Protein AF-0000000084469683 (afdb_homodimer)

Solvent-accessible surface area (backbone atoms only — not comparable to full-atom values): 26919 Å² total; per-residue (Å²): 132,76,75,64,64,65,68,61,67,76,54,64,58,38,71,37,66,29,33,96,63,39,70,33,63,70,73,67,71,54,78,82,43,50,49,60,19,39,48,52,44,57,55,42,56,49,35,24,52,68,37,48,42,44,66,43,51,74,72,63,48,78,85,52,58,20,46,25,31,53,28,31,52,38,21,56,53,37,57,44,57,68,60,41,92,94,52,72,54,62,46,59,58,29,23,54,30,32,63,37,67,63,51,34,34,39,69,41,39,58,70,52,82,85,70,69,67,56,68,69,58,53,51,50,55,36,49,52,40,46,45,32,48,36,63,21,22,33,52,37,77,77,23,47,65,23,35,53,51,53,49,51,38,39,52,42,44,74,64,48,74,47,73,44,31,44,47,41,52,34,39,53,31,50,50,52,38,52,53,47,50,49,41,31,68,76,68,62,54,82,78,61,48,64,56,41,54,74,19,43,16,60,29,68,53,67,71,58,35,47,46,44,49,44,49,52,52,50,47,48,51,54,32,41,75,68,74,39,36,69,58,56,54,59,61,35,69,79,58,38,70,21,46,55,43,51,51,52,32,56,72,70,72,93,132,78,76,66,63,64,68,65,66,75,54,65,59,37,70,36,65,28,34,96,63,39,69,32,65,71,72,68,72,56,80,82,45,48,48,60,18,40,48,51,43,57,55,42,55,49,36,24,52,67,39,50,42,45,67,43,51,73,72,63,47,77,85,52,57,20,47,25,32,53,28,34,51,36,22,56,54,36,55,44,56,69,61,40,92,93,52,72,54,62,47,60,58,29,24,55,30,31,63,38,68,63,52,33,33,39,70,42,38,58,69,51,82,85,70,68,67,57,66,69,60,52,50,51,55,35,50,51,41,46,46,30,48,37,64,21,21,34,53,36,76,79,24,47,64,24,36,52,50,53,49,52,38,39,52,44,46,74,63,48,75,46,73,43,29,46,46,42,52,35,41,54,31,48,50,52,37,54,52,47,50,50,42,32,70,76,69,63,54,82,80,62,48,65,58,40,52,75,19,42,16,58,30,70,53,67,71,59,36,46,46,46,50,42,49,52,51,50,44,48,50,55,31,40,74,70,74,39,36,68,58,55,54,58,61,35,69,77,58,36,71,21,48,56,43,52,51,53,32,57,73,71,72,94

Structure (mmCIF, N/CA/C/O backbone):
data_AF-0000000084469683-model_v1
#
loop_
_entity.id
_entity.type
_entity.pdbx_description
1 polymer "5'-deoxynucleotidase"
#
loop_
_atom_site.group_PDB
_atom_site.id
_atom_site.type_symbol
_atom_site.label_atom_id
_atom_site.label_alt_id
_atom_site.label_comp_id
_atom_site.label_asym_id
_atom_site.label_entity_id
_atom_site.label_seq_id
_atom_site.pdbx_PDB_ins_code
_atom_site.Cartn_x
_atom_site.Cartn_y
_atom_site.Cartn_z
_atom_site.occupancy
_atom_site.B_iso_or_equiv
_atom_site.auth_seq_id
_atom_site.auth_comp_id
_atom_site.auth_asym_id
_atom_site.auth_atom_id
_atom_site.pdbx_PDB_model_num
ATOM 1 N N . MET A 1 1 ? 41.344 3.549 -27.297 1 25.27 1 MET A N 1
ATOM 2 C CA . MET A 1 1 ? 41.5 2.885 -26 1 25.27 1 MET A CA 1
ATOM 3 C C . MET A 1 1 ? 40.375 3.289 -25.047 1 25.27 1 MET A C 1
ATOM 5 O O . MET A 1 1 ? 40.406 2.943 -23.875 1 25.27 1 MET A O 1
ATOM 9 N N . PRO A 1 2 ? 39.625 4.379 -25.172 1 25.92 2 PRO A N 1
ATOM 10 C CA . PRO A 1 2 ? 38.656 4.965 -24.219 1 25.92 2 PRO A CA 1
ATOM 11 C C . PRO A 1 2 ? 37.375 4.141 -24.078 1 25.92 2 PRO A C 1
ATOM 13 O O . PRO A 1 2 ? 36.469 4.516 -23.328 1 25.92 2 PRO A O 1
ATOM 16 N N . ALA A 1 3 ? 37.125 3.279 -25 1 32.94 3 ALA A N 1
ATOM 17 C CA . ALA A 1 3 ? 35.844 2.539 -25 1 32.94 3 ALA A CA 1
ATOM 18 C C . ALA A 1 3 ? 35.75 1.658 -23.75 1 32.94 3 ALA A C 1
ATOM 20 O O . ALA A 1 3 ? 34.656 1.226 -23.391 1 32.94 3 ALA A O 1
ATOM 21 N N . ASP A 1 4 ? 36.812 1.146 -23.172 1 28.97 4 ASP A N 1
ATOM 22 C CA . ASP A 1 4 ? 36.812 0.052 -22.203 1 28.97 4 ASP A CA 1
ATOM 23 C C . ASP A 1 4 ? 36.375 0.531 -20.812 1 28.97 4 ASP A C 1
ATOM 25 O O . ASP A 1 4 ? 36.219 -0.276 -19.906 1 28.97 4 ASP A O 1
ATOM 29 N N . VAL A 1 5 ? 36.5 1.896 -20.562 1 27.52 5 VAL A N 1
ATOM 30 C CA . VAL A 1 5 ? 36.219 2.281 -19.188 1 27.52 5 VAL A CA 1
ATOM 31 C C . VAL A 1 5 ? 34.719 2.133 -18.906 1 27.52 5 VAL A C 1
ATOM 33 O O . VAL A 1 5 ? 34.281 2.336 -17.781 1 27.52 5 VAL A O 1
ATOM 36 N N . ALA A 1 6 ? 33.969 2.295 -19.938 1 30.28 6 ALA A N 1
ATOM 37 C CA . ALA A 1 6 ? 32.531 2.346 -19.672 1 30.28 6 ALA A CA 1
ATOM 38 C C . ALA A 1 6 ? 32.031 0.999 -19.156 1 30.28 6 ALA A C 1
ATOM 40 O O . ALA A 1 6 ? 31 0.933 -18.469 1 30.28 6 ALA A O 1
ATOM 41 N N . GLN A 1 7 ? 32.531 -0.064 -19.688 1 30.28 7 GLN A N 1
ATOM 42 C CA . GLN A 1 7 ? 31.984 -1.376 -19.328 1 30.28 7 GLN A CA 1
ATOM 43 C C . GLN A 1 7 ? 32.219 -1.693 -17.859 1 30.28 7 GLN A C 1
ATOM 45 O O . GLN A 1 7 ? 31.469 -2.443 -17.25 1 30.28 7 GLN A O 1
ATOM 50 N N . ASP A 1 8 ? 33.375 -1.295 -17.312 1 29.34 8 ASP A N 1
ATOM 51 C CA . ASP A 1 8 ? 33.781 -1.781 -16 1 29.34 8 ASP A CA 1
ATOM 52 C C . ASP A 1 8 ? 32.969 -1.146 -14.883 1 29.34 8 ASP A C 1
ATOM 54 O O . ASP A 1 8 ? 33 -1.614 -13.742 1 29.34 8 ASP A O 1
ATOM 58 N N . ALA A 1 9 ? 32.562 0.091 -15.078 1 30.61 9 ALA A N 1
ATOM 59 C CA . ALA A 1 9 ? 31.859 0.81 -14.008 1 30.61 9 ALA A CA 1
ATOM 60 C C . ALA A 1 9 ? 30.484 0.222 -13.75 1 30.61 9 ALA A C 1
ATOM 62 O O . ALA A 1 9 ? 29.688 0.79 -13 1 30.61 9 ALA A O 1
ATOM 63 N N . LEU A 1 10 ? 29.844 -0.381 -14.633 1 36.59 10 LEU A N 1
ATOM 64 C CA . LEU A 1 10 ? 28.641 -1.096 -14.234 1 36.59 10 LEU A CA 1
ATOM 65 C C . LEU A 1 10 ? 28.906 -1.969 -13.008 1 36.59 10 LEU A C 1
ATOM 67 O O . LEU A 1 10 ? 29.094 -3.182 -13.141 1 36.59 10 LEU A O 1
ATOM 71 N N . THR A 1 11 ? 29.922 -1.766 -12.219 1 43.31 11 THR A N 1
ATOM 72 C CA . THR A 1 11 ? 30.453 -2.42 -11.023 1 43.31 11 THR A CA 1
ATOM 73 C C . THR A 1 11 ? 29.328 -2.74 -10.039 1 43.31 11 THR A C 1
ATOM 75 O O . THR A 1 11 ? 28.344 -2.014 -9.969 1 43.31 11 THR A O 1
ATOM 78 N N . SER A 1 12 ? 29.375 -3.93 -9.414 1 55.34 12 SER A N 1
ATOM 79 C CA . SER A 1 12 ? 28.516 -4.727 -8.531 1 55.34 12 SER A CA 1
ATOM 80 C C . SER A 1 12 ? 28.047 -3.916 -7.328 1 55.34 12 SER A C 1
ATOM 82 O O . SER A 1 12 ? 28.859 -3.283 -6.648 1 55.34 12 SER A O 1
ATOM 84 N N . ALA A 1 13 ? 26.984 -3.094 -7.551 1 60.31 13 ALA A N 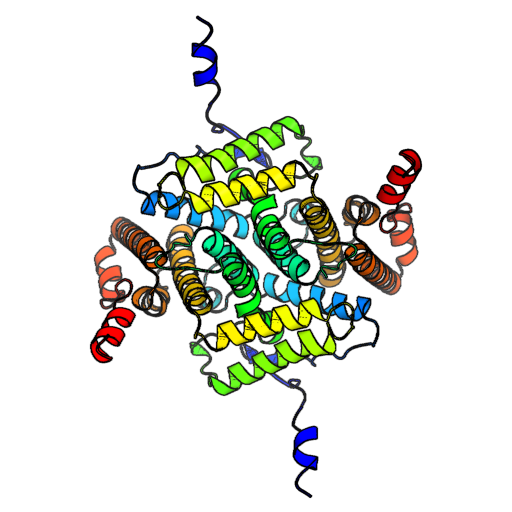1
ATOM 85 C CA . ALA A 1 13 ? 26.391 -2.623 -6.301 1 60.31 13 ALA A CA 1
ATOM 86 C C . ALA A 1 13 ? 26.641 -3.615 -5.168 1 60.31 13 ALA A C 1
ATOM 88 O O . ALA A 1 13 ? 26.484 -3.277 -3.992 1 60.31 13 ALA A O 1
ATOM 89 N N . ALA A 1 14 ? 27.203 -4.668 -5.637 1 68.69 14 ALA A N 1
ATOM 90 C CA . ALA A 1 14 ? 27.531 -5.641 -4.598 1 68.69 14 ALA A CA 1
ATOM 91 C C . ALA A 1 14 ? 28.656 -5.129 -3.709 1 68.69 14 ALA A C 1
ATOM 93 O O . ALA A 1 14 ? 29.656 -4.582 -4.203 1 68.69 14 ALA A O 1
ATOM 94 N N . GLY A 1 15 ? 28.359 -5.098 -2.533 1 74.88 15 GLY A N 1
ATOM 95 C CA . GLY A 1 15 ? 29.375 -4.641 -1.592 1 74.88 15 GLY A CA 1
ATOM 96 C C . GLY A 1 15 ? 29.172 -3.207 -1.145 1 74.88 15 GLY A C 1
ATOM 97 O O . GLY A 1 15 ? 29.703 -2.789 -0.114 1 74.88 15 GLY A O 1
ATOM 98 N N . ALA A 1 16 ? 28.281 -2.58 -1.944 1 84.12 16 ALA A N 1
ATOM 99 C CA . ALA A 1 16 ? 27.938 -1.234 -1.486 1 84.12 16 ALA A CA 1
ATOM 100 C C . ALA A 1 16 ? 27.094 -1.279 -0.219 1 84.12 16 ALA A C 1
ATOM 102 O O . ALA A 1 16 ? 26.594 -2.338 0.159 1 84.12 16 ALA A O 1
ATOM 103 N N . ARG A 1 17 ? 27.062 -0.144 0.461 1 88.81 17 ARG A N 1
ATOM 104 C CA . ARG A 1 17 ? 26.281 -0.098 1.692 1 88.81 17 ARG A CA 1
ATOM 105 C C . ARG A 1 17 ? 24.953 0.6 1.466 1 88.81 17 ARG A C 1
ATOM 107 O O . ARG A 1 17 ? 24.906 1.699 0.91 1 88.81 17 ARG A O 1
ATOM 114 N N . GLY A 1 18 ? 23.938 -0.115 1.838 1 92.69 18 GLY A N 1
ATOM 115 C CA . GLY A 1 18 ? 22.609 0.474 1.822 1 92.69 18 GLY A CA 1
ATOM 116 C C . GLY A 1 18 ? 22.266 1.192 3.111 1 92.69 18 GLY A C 1
ATOM 117 O O . GLY A 1 18 ? 23.141 1.56 3.885 1 92.69 18 GLY A O 1
ATOM 118 N N . ALA A 1 19 ? 20.984 1.464 3.232 1 92.06 19 ALA A N 1
ATOM 119 C CA . ALA A 1 19 ? 20.5 2.117 4.449 1 92.06 19 ALA A CA 1
ATOM 120 C C . ALA A 1 19 ? 20.891 1.317 5.688 1 92.06 19 ALA A C 1
ATOM 122 O O . ALA A 1 19 ? 20.906 0.084 5.664 1 92.06 19 ALA A O 1
ATOM 123 N N . GLY A 1 20 ? 21.219 2.064 6.742 1 91.62 20 GLY A N 1
ATOM 124 C CA . GLY A 1 20 ? 21.641 1.425 7.977 1 91.62 20 GLY A CA 1
ATOM 125 C C . GLY A 1 20 ? 23.016 0.794 7.891 1 91.62 20 GLY A C 1
ATOM 126 O O . GLY A 1 20 ? 23.453 0.114 8.82 1 91.62 20 GLY A O 1
ATOM 127 N N . GLY A 1 21 ? 23.672 0.904 6.781 1 89.56 21 GLY A N 1
ATOM 128 C CA . GLY A 1 21 ? 25.016 0.366 6.59 1 89.56 21 GLY A CA 1
ATOM 129 C C . GLY A 1 21 ? 25.016 -1.088 6.156 1 89.56 21 GLY A C 1
ATOM 130 O O . GLY A 1 21 ? 26.062 -1.729 6.121 1 89.56 21 GLY A O 1
ATOM 131 N N . LYS A 1 22 ? 23.891 -1.544 5.805 1 90 22 LYS A N 1
ATOM 132 C CA . LYS A 1 22 ? 23.797 -2.943 5.398 1 90 22 LYS A CA 1
ATOM 133 C C . LYS A 1 22 ? 24.484 -3.178 4.059 1 90 22 LYS A C 1
ATOM 135 O O . LYS A 1 22 ? 24.328 -2.385 3.125 1 90 22 LYS A O 1
ATOM 140 N N . VAL A 1 23 ? 25.203 -4.254 4.012 1 93 23 VAL A N 1
ATOM 141 C CA . VAL A 1 23 ? 25.859 -4.609 2.758 1 93 23 VAL A CA 1
ATOM 142 C C . VAL A 1 23 ? 24.828 -5.125 1.764 1 93 23 VAL A C 1
ATOM 144 O O . VAL A 1 23 ? 24.062 -6.047 2.074 1 93 23 VAL A O 1
ATOM 147 N N . LEU A 1 24 ? 24.797 -4.531 0.617 1 94.56 24 LEU A N 1
ATOM 148 C CA . LEU A 1 24 ? 23.828 -4.891 -0.402 1 94.56 24 LEU A CA 1
ATOM 149 C C . LEU A 1 24 ? 24.25 -6.152 -1.147 1 94.56 24 LEU A C 1
ATOM 151 O O . LEU A 1 24 ? 25.438 -6.34 -1.429 1 94.56 24 LEU A O 1
ATOM 155 N N . GLY A 1 25 ? 23.359 -7.035 -1.393 1 92 25 GLY A N 1
ATOM 156 C CA . GLY A 1 25 ? 23.625 -8.203 -2.217 1 92 25 GLY A CA 1
ATOM 157 C C . GLY A 1 25 ? 23.812 -7.867 -3.684 1 92 25 GLY A C 1
ATOM 158 O O . GLY A 1 25 ? 23.688 -6.707 -4.082 1 92 25 GLY A O 1
ATOM 159 N N . ASP A 1 26 ? 24.094 -8.93 -4.41 1 93.44 26 ASP A N 1
ATOM 160 C CA . ASP A 1 26 ? 24.25 -8.75 -5.852 1 93.44 26 ASP A CA 1
ATOM 161 C C . ASP A 1 26 ? 22.938 -8.32 -6.504 1 93.44 26 ASP A C 1
ATOM 163 O O . ASP A 1 26 ? 21.859 -8.742 -6.082 1 93.44 26 ASP A O 1
ATOM 167 N N . LEU A 1 27 ? 23.125 -7.512 -7.469 1 95.06 27 LEU A N 1
ATOM 168 C CA . LEU A 1 27 ? 21.953 -7.176 -8.281 1 95.06 27 LEU A CA 1
ATOM 169 C C . LEU A 1 27 ? 21.484 -8.383 -9.078 1 95.06 27 LEU A C 1
ATOM 171 O O . LEU A 1 27 ? 22.297 -9.227 -9.484 1 95.06 27 LEU A O 1
ATOM 175 N N . TYR A 1 28 ? 20.219 -8.414 -9.297 1 96.44 28 TYR A N 1
ATOM 176 C CA . TYR A 1 28 ? 19.609 -9.523 -10.023 1 96.44 28 TYR A CA 1
ATOM 177 C C . TYR A 1 28 ? 20.062 -9.539 -11.477 1 96.44 28 TYR A C 1
ATOM 179 O O . TYR A 1 28 ? 20.188 -8.484 -12.109 1 96.44 28 TYR A O 1
ATOM 187 N N . LYS A 1 29 ? 20.344 -10.688 -11.969 1 96.38 29 LYS A N 1
ATOM 188 C CA . LYS A 1 29 ? 20.641 -10.906 -13.383 1 96.38 29 LYS A CA 1
ATOM 189 C C . LYS A 1 29 ? 19.562 -11.781 -14.023 1 96.38 29 LYS A C 1
ATOM 191 O O . LYS A 1 29 ? 19.219 -12.836 -13.5 1 96.38 29 LYS A O 1
ATOM 196 N N . SER A 1 30 ? 19.141 -11.336 -15.125 1 97.75 30 SER A N 1
ATOM 197 C CA . SER A 1 30 ? 18.062 -12.039 -15.828 1 97.75 30 SER A CA 1
ATOM 198 C C . SER A 1 30 ? 18.453 -13.477 -16.125 1 97.75 30 SER A C 1
ATOM 200 O O . SER A 1 30 ? 19.594 -13.75 -16.516 1 97.75 30 SER A O 1
ATOM 202 N N . THR A 1 31 ? 17.5 -14.391 -16.047 1 96.75 31 THR A N 1
ATOM 203 C CA . THR A 1 31 ? 17.719 -15.797 -16.375 1 96.75 31 THR A CA 1
ATOM 204 C C . THR A 1 31 ? 17.422 -16.047 -17.859 1 96.75 31 THR A C 1
ATOM 206 O O . THR A 1 31 ? 17.781 -17.094 -18.391 1 96.75 31 THR A O 1
ATOM 209 N N . GLY A 1 32 ? 16.75 -15.156 -18.453 1 95.81 32 GLY A N 1
ATOM 210 C CA . GLY A 1 32 ? 16.281 -15.336 -19.812 1 95.81 32 GLY A CA 1
ATOM 211 C C . GLY A 1 32 ? 14.859 -15.852 -19.891 1 95.81 32 GLY A C 1
ATOM 212 O O . GLY A 1 32 ? 14.258 -15.867 -20.969 1 95.81 32 GLY A O 1
ATOM 213 N N . ASN A 1 33 ? 14.359 -16.297 -18.812 1 96.31 33 ASN A N 1
ATOM 214 C CA . ASN A 1 33 ? 12.961 -16.703 -18.719 1 96.31 33 ASN A CA 1
ATOM 215 C C . ASN A 1 33 ? 12.094 -15.586 -18.141 1 96.31 33 ASN A C 1
ATOM 217 O O . ASN A 1 33 ? 12.203 -15.258 -16.953 1 96.31 33 ASN A O 1
ATOM 221 N N . GLU A 1 34 ? 11.203 -15.117 -18.891 1 96.56 34 GLU A N 1
ATOM 222 C CA . GLU A 1 34 ? 10.438 -13.922 -18.562 1 96.56 34 GLU A CA 1
ATOM 223 C C . GLU A 1 34 ? 9.617 -14.133 -17.297 1 96.56 34 GLU A C 1
ATOM 225 O O . GLU A 1 34 ? 9.562 -13.25 -16.422 1 96.56 34 GLU A O 1
ATOM 230 N N . ALA A 1 35 ? 8.992 -15.25 -17.203 1 95.31 35 ALA A N 1
ATOM 231 C CA . ALA A 1 35 ? 8.133 -15.516 -16.062 1 95.31 35 ALA A CA 1
ATOM 232 C C . ALA A 1 35 ? 8.945 -15.633 -14.773 1 95.31 35 ALA A C 1
ATOM 234 O O . ALA A 1 35 ? 8.547 -15.109 -13.727 1 95.31 35 ALA A O 1
ATOM 235 N N . VAL A 1 36 ? 10.086 -16.266 -14.844 1 96.62 36 VAL A N 1
ATOM 236 C CA . VAL A 1 36 ? 10.961 -16.438 -13.688 1 96.62 36 VAL A CA 1
ATOM 237 C C . VAL A 1 36 ? 11.539 -15.086 -13.273 1 96.62 36 VAL A C 1
ATOM 239 O O . VAL A 1 36 ? 11.594 -14.773 -12.078 1 96.62 36 VAL A O 1
ATOM 242 N N . ASP A 1 37 ? 11.914 -14.32 -14.242 1 97.94 37 ASP A N 1
ATOM 243 C CA . ASP A 1 37 ? 12.461 -13 -13.961 1 97.94 37 ASP A CA 1
ATOM 244 C C . ASP A 1 37 ? 11.398 -12.078 -13.352 1 97.94 37 ASP A C 1
ATOM 246 O O . ASP A 1 37 ? 11.672 -11.336 -12.414 1 97.94 37 ASP A O 1
ATOM 250 N N . ALA A 1 38 ? 10.172 -12.164 -13.883 1 98 38 ALA A N 1
ATOM 251 C CA . ALA A 1 38 ? 9.078 -11.367 -13.328 1 98 38 ALA A CA 1
ATOM 252 C C . ALA A 1 38 ? 8.773 -11.781 -11.891 1 98 38 ALA A C 1
ATOM 254 O O . ALA A 1 38 ? 8.438 -10.938 -11.055 1 98 38 ALA A O 1
ATOM 255 N N . LEU A 1 39 ? 8.875 -13.047 -11.656 1 97.94 39 LEU A N 1
ATOM 256 C CA . LEU A 1 39 ? 8.656 -13.539 -10.297 1 97.94 39 LEU A CA 1
ATOM 257 C C . LEU A 1 39 ? 9.695 -12.953 -9.336 1 97.94 39 LEU A C 1
ATOM 259 O O . LEU A 1 39 ? 9.383 -12.672 -8.18 1 97.94 39 LEU A O 1
ATOM 263 N N . ALA A 1 40 ? 10.906 -12.781 -9.812 1 98.25 40 ALA A N 1
ATOM 264 C CA . ALA A 1 40 ? 11.938 -12.148 -9 1 98.25 40 ALA A CA 1
ATOM 265 C C . ALA A 1 40 ? 11.539 -10.727 -8.617 1 98.25 40 ALA A C 1
ATOM 267 O O . ALA A 1 40 ? 11.789 -10.289 -7.488 1 98.25 40 ALA A O 1
ATOM 268 N N . PHE A 1 41 ? 10.93 -10.016 -9.555 1 98.75 41 PHE A N 1
ATOM 269 C CA . PHE A 1 41 ? 10.438 -8.672 -9.273 1 98.75 41 PHE A CA 1
ATOM 270 C C . PHE A 1 41 ? 9.328 -8.711 -8.227 1 98.75 41 PHE A C 1
ATOM 272 O O . PHE A 1 41 ? 9.312 -7.902 -7.297 1 98.75 41 PHE A O 1
ATOM 279 N N . LEU A 1 42 ? 8.445 -9.641 -8.375 1 98.75 42 LEU A N 1
ATOM 280 C CA . LEU A 1 42 ? 7.352 -9.781 -7.418 1 98.75 42 LEU A CA 1
ATOM 281 C C . LEU A 1 42 ? 7.891 -10.062 -6.02 1 98.75 42 LEU A C 1
ATOM 283 O O . LEU A 1 42 ? 7.387 -9.523 -5.035 1 98.75 42 LEU A O 1
ATOM 287 N N . HIS A 1 43 ? 8.938 -10.883 -5.918 1 98.62 43 HIS A N 1
ATOM 288 C CA . HIS A 1 43 ? 9.562 -11.156 -4.629 1 98.62 43 HIS A CA 1
ATOM 289 C C . HIS A 1 43 ? 10.266 -9.914 -4.086 1 98.62 43 HIS A C 1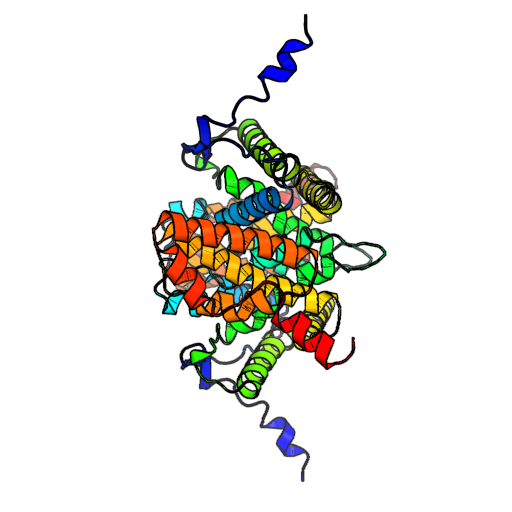
ATOM 291 O O . HIS A 1 43 ? 10.289 -9.695 -2.871 1 98.62 43 HIS A O 1
ATOM 297 N N . MET A 1 44 ? 10.859 -9.172 -4.973 1 98.31 44 MET A N 1
ATOM 298 C CA . MET A 1 44 ? 11.508 -7.934 -4.559 1 98.31 44 MET A CA 1
ATOM 299 C C . MET A 1 44 ? 10.508 -6.988 -3.9 1 98.31 44 MET A C 1
ATOM 301 O O . MET A 1 44 ? 10.828 -6.309 -2.926 1 98.31 44 MET A O 1
ATOM 305 N N . LEU A 1 45 ? 9.281 -6.973 -4.395 1 98.69 45 LEU A N 1
ATOM 306 C CA . LEU A 1 45 ? 8.242 -6.105 -3.846 1 98.69 45 LEU A CA 1
ATOM 307 C C . LEU A 1 45 ? 7.938 -6.473 -2.396 1 98.69 45 LEU A C 1
ATOM 309 O O . LEU A 1 45 ? 7.516 -5.621 -1.612 1 98.69 45 LEU A O 1
ATOM 313 N N . GLU A 1 46 ? 8.133 -7.711 -2.025 1 98.62 46 GLU A N 1
ATOM 314 C CA . GLU A 1 46 ? 7.91 -8.117 -0.643 1 98.62 46 GLU A CA 1
ATOM 315 C C . GLU A 1 46 ? 8.805 -7.34 0.315 1 98.62 46 GLU A C 1
ATOM 317 O O . GLU A 1 46 ? 8.406 -7.047 1.445 1 98.62 46 GLU A O 1
ATOM 322 N N . ARG A 1 47 ? 9.977 -6.992 -0.167 1 98.25 47 ARG A N 1
ATOM 323 C CA . ARG A 1 47 ? 10.938 -6.289 0.675 1 98.25 47 ARG A CA 1
ATOM 324 C C . ARG A 1 47 ? 10.383 -4.941 1.13 1 98.25 47 ARG A C 1
ATOM 326 O O . ARG A 1 47 ? 10.727 -4.457 2.211 1 98.25 47 ARG A O 1
ATOM 333 N N . LEU A 1 48 ? 9.453 -4.383 0.358 1 98.75 48 LEU A N 1
ATOM 334 C CA . LEU A 1 48 ? 8.828 -3.127 0.757 1 98.75 48 LEU A CA 1
ATOM 335 C C . LEU A 1 48 ? 7.898 -3.338 1.947 1 98.75 48 LEU A C 1
ATOM 337 O O . LEU A 1 48 ? 7.715 -2.432 2.764 1 98.75 48 LEU A O 1
ATOM 341 N N . LYS A 1 49 ? 7.309 -4.543 2.043 1 98.62 49 LYS A N 1
ATOM 342 C CA . LYS A 1 49 ? 6.465 -4.887 3.182 1 98.62 49 LYS A CA 1
ATOM 343 C C . LYS A 1 49 ? 7.297 -5.086 4.445 1 98.62 49 LYS A C 1
ATOM 345 O O . LYS A 1 49 ? 6.824 -4.82 5.555 1 98.62 49 LYS A O 1
ATOM 350 N N . LEU A 1 50 ? 8.484 -5.547 4.23 1 98.12 50 LEU A N 1
ATOM 351 C CA . LEU A 1 50 ? 9.344 -5.934 5.344 1 98.12 50 LEU A CA 1
ATOM 352 C C . LEU A 1 50 ? 10.164 -4.746 5.84 1 98.12 50 LEU A C 1
ATOM 354 O O . LEU A 1 50 ? 10.523 -4.684 7.016 1 98.12 50 LEU A O 1
ATOM 358 N N . GLU A 1 51 ? 10.477 -3.832 4.934 1 97.88 51 GLU A N 1
ATOM 359 C CA . GLU A 1 51 ? 11.289 -2.67 5.273 1 97.88 51 GLU A CA 1
ATOM 360 C C . GLU A 1 51 ? 10.492 -1.651 6.082 1 97.88 51 GLU A C 1
ATOM 362 O O . GLU A 1 51 ? 9.609 -0.982 5.543 1 97.88 51 GLU A O 1
ATOM 367 N N . LYS A 1 52 ? 10.852 -1.579 7.391 1 98.25 52 LYS A N 1
ATOM 368 C CA . LYS A 1 52 ? 10.188 -0.605 8.25 1 98.25 52 LYS A CA 1
ATOM 369 C C . LYS A 1 52 ? 10.789 0.786 8.078 1 98.25 52 LYS A C 1
ATOM 371 O O . LYS A 1 52 ? 11.992 0.923 7.832 1 98.25 52 LYS A O 1
ATOM 376 N N . ARG A 1 53 ? 9.992 1.806 8.148 1 98.31 53 ARG A N 1
ATOM 377 C CA . ARG A 1 53 ? 10.461 3.18 7.996 1 98.31 53 ARG A CA 1
ATOM 378 C C . ARG A 1 53 ? 11.516 3.518 9.047 1 98.31 53 ARG A C 1
ATOM 380 O O . ARG A 1 53 ? 11.219 3.564 10.242 1 98.31 53 ARG A O 1
ATOM 387 N N . ALA A 1 54 ? 12.711 3.801 8.664 1 97.31 54 ALA A N 1
ATOM 388 C CA . ALA A 1 54 ? 13.898 3.891 9.508 1 97.31 54 ALA A CA 1
ATOM 389 C C . ALA A 1 54 ? 13.781 5.055 10.484 1 97.31 54 ALA A C 1
ATOM 391 O O . ALA A 1 54 ? 14.258 4.973 11.625 1 97.31 54 ALA A O 1
ATOM 392 N N . GLY A 1 55 ? 13.148 6.109 10.031 1 96.69 55 GLY A N 1
ATOM 393 C CA . GLY A 1 55 ? 12.961 7.238 10.93 1 96.69 55 GLY A CA 1
ATOM 394 C C . GLY A 1 55 ? 12.156 6.887 12.172 1 96.69 55 GLY A C 1
ATOM 395 O O . GLY A 1 55 ? 12.516 7.293 13.281 1 96.69 55 GLY A O 1
ATOM 396 N N . TRP A 1 56 ? 11.086 6.156 12 1 98.19 56 TRP A N 1
ATOM 397 C CA . TRP A 1 56 ? 10.242 5.746 13.117 1 98.19 56 TRP A CA 1
ATOM 398 C C . TRP A 1 56 ? 10.984 4.77 14.023 1 98.19 56 TRP A C 1
ATOM 400 O O . TRP A 1 56 ? 10.875 4.852 15.25 1 98.19 56 TRP A O 1
ATOM 410 N N . VAL A 1 57 ? 11.68 3.846 13.367 1 97.56 57 VAL A N 1
ATOM 411 C CA . VAL A 1 57 ? 12.453 2.883 14.141 1 97.56 57 VAL A CA 1
ATOM 412 C C . VAL A 1 57 ? 13.43 3.621 15.055 1 97.56 57 VAL A C 1
ATOM 414 O O . VAL A 1 57 ? 13.531 3.311 16.25 1 97.56 57 VAL A O 1
ATOM 417 N N . ARG A 1 58 ? 14.062 4.559 14.594 1 96 58 ARG A N 1
ATOM 418 C CA . ARG A 1 58 ? 15.062 5.32 15.336 1 96 58 ARG A CA 1
ATOM 419 C C . ARG A 1 58 ? 14.43 6.047 16.516 1 96 58 ARG A C 1
ATOM 421 O O . ARG A 1 58 ? 15.039 6.168 17.578 1 96 58 ARG A O 1
ATOM 428 N N . GLU A 1 59 ? 13.219 6.469 16.344 1 97.12 59 GLU A N 1
ATOM 429 C CA . GLU A 1 59 ? 12.539 7.242 17.375 1 97.12 59 GLU A CA 1
ATOM 430 C C . GLU A 1 59 ? 11.883 6.328 18.406 1 97.12 59 GLU A C 1
ATOM 432 O O . GLU A 1 59 ? 11.18 6.801 19.312 1 97.12 59 GLU A O 1
ATOM 437 N N . GLY A 1 60 ? 12.023 5.043 18.203 1 97.56 60 GLY A N 1
ATOM 438 C CA . GLY A 1 60 ? 11.562 4.094 19.203 1 97.56 60 GLY A CA 1
ATOM 439 C C . GLY A 1 60 ? 10.109 3.691 19.016 1 97.56 60 GLY A C 1
ATOM 440 O O . GLY A 1 60 ? 9.492 3.16 19.938 1 97.56 60 GLY A O 1
ATOM 441 N N . VAL A 1 61 ? 9.555 3.965 17.891 1 98.12 61 VAL A N 1
ATOM 442 C CA . VAL A 1 61 ? 8.188 3.551 17.609 1 98.12 61 VAL A CA 1
ATOM 443 C C . VAL A 1 61 ? 8.094 2.025 17.625 1 98.12 61 VAL A C 1
ATOM 445 O O . VAL A 1 61 ? 8.922 1.347 17 1 98.12 61 VAL A O 1
ATOM 448 N N . LYS A 1 62 ? 7.109 1.538 18.312 1 97.5 62 LYS A N 1
ATOM 449 C CA . LYS A 1 62 ? 6.852 0.102 18.312 1 97.5 62 LYS A CA 1
ATOM 450 C C . LYS A 1 62 ? 6.012 -0.302 17.109 1 97.5 62 LYS A C 1
ATOM 452 O O . LYS A 1 62 ? 5.016 0.348 16.797 1 97.5 62 LYS A O 1
ATOM 457 N N . LYS A 1 63 ? 6.445 -1.352 16.406 1 96.88 63 LYS A N 1
ATOM 458 C CA . LYS A 1 63 ? 5.758 -1.872 15.234 1 96.88 63 LYS A CA 1
ATOM 459 C C . LYS A 1 63 ? 5.504 -0.767 14.211 1 96.88 63 LYS A C 1
ATOM 461 O O . LYS A 1 63 ? 4.367 -0.567 13.781 1 96.88 63 LYS A O 1
ATOM 466 N N . PRO A 1 64 ? 6.57 -0.135 13.812 1 98.38 64 PRO A N 1
ATOM 467 C CA . PRO A 1 64 ? 6.402 0.969 12.859 1 98.38 64 PRO A CA 1
ATOM 468 C C . PRO A 1 64 ? 5.891 0.505 11.5 1 98.38 64 PRO A C 1
ATOM 470 O O . PRO A 1 64 ? 6.023 -0.672 11.156 1 98.38 64 PRO A O 1
ATOM 473 N N . GLU A 1 65 ? 5.305 1.417 10.781 1 98.69 65 GLU A N 1
ATOM 474 C CA . GLU A 1 65 ? 4.816 1.122 9.438 1 98.69 65 GLU A CA 1
ATOM 475 C C . GLU A 1 65 ? 5.961 0.708 8.516 1 98.69 65 GLU A C 1
ATOM 477 O O . GLU A 1 65 ? 7.109 1.106 8.727 1 98.69 65 GLU A O 1
ATOM 482 N N . SER A 1 66 ? 5.605 -0.065 7.465 1 98.75 66 SER A N 1
ATOM 483 C CA . SER A 1 66 ? 6.547 -0.426 6.41 1 98.75 66 SER A CA 1
ATOM 484 C C . SER A 1 66 ? 6.578 0.631 5.312 1 98.75 66 SER A C 1
ATOM 486 O O . SER A 1 66 ? 5.727 1.521 5.277 1 98.75 66 SER A O 1
ATOM 488 N N . VAL A 1 67 ? 7.59 0.521 4.453 1 98.81 67 VAL A N 1
ATOM 489 C CA . VAL A 1 67 ? 7.641 1.362 3.262 1 98.81 67 VAL A CA 1
ATOM 490 C C . VAL A 1 67 ? 6.387 1.14 2.418 1 98.81 67 VAL A C 1
ATOM 492 O O . VAL A 1 67 ? 5.789 2.096 1.92 1 98.81 67 VAL A O 1
ATOM 495 N N . SER A 1 68 ? 5.957 -0.098 2.312 1 98.88 68 SER A N 1
ATOM 496 C CA . SER A 1 68 ? 4.746 -0.446 1.575 1 98.88 68 SER A CA 1
ATOM 497 C C . SER A 1 68 ? 3.52 0.225 2.18 1 98.88 68 SER A C 1
ATOM 499 O O . SER A 1 68 ? 2.68 0.766 1.456 1 98.88 68 SER A O 1
ATOM 501 N N . ASP A 1 69 ? 3.375 0.199 3.49 1 98.88 69 ASP A N 1
ATOM 502 C CA . ASP A 1 69 ? 2.281 0.87 4.184 1 98.88 69 ASP A CA 1
ATOM 503 C C . ASP A 1 69 ? 2.225 2.352 3.818 1 98.88 69 ASP A C 1
ATOM 505 O O . ASP A 1 69 ? 1.153 2.881 3.514 1 98.88 69 ASP A O 1
ATOM 509 N N . HIS A 1 70 ? 3.389 2.938 3.848 1 98.88 70 HIS A N 1
ATOM 510 C CA . HIS A 1 70 ? 3.527 4.359 3.543 1 98.88 70 HIS A CA 1
ATOM 511 C C . HIS A 1 70 ? 3.096 4.66 2.111 1 98.88 70 HIS A C 1
ATOM 513 O O . HIS A 1 70 ? 2.285 5.559 1.88 1 98.88 70 HIS A O 1
ATOM 519 N N . MET A 1 71 ? 3.576 3.891 1.17 1 98.94 71 MET A N 1
ATOM 520 C CA . MET A 1 71 ? 3.266 4.09 -0.243 1 98.94 71 MET A CA 1
ATOM 521 C C . MET A 1 71 ? 1.779 3.877 -0.509 1 98.94 71 MET A C 1
ATOM 523 O O . MET A 1 71 ? 1.174 4.613 -1.29 1 98.94 71 MET A O 1
ATOM 527 N N . CYS A 1 72 ? 1.22 2.902 0.163 1 98.94 72 CYS A N 1
ATOM 528 C CA . CYS A 1 72 ? -0.19 2.586 -0.041 1 98.94 72 CYS A CA 1
ATOM 529 C C . CYS A 1 72 ? -1.076 3.754 0.376 1 98.94 72 CYS A C 1
ATOM 531 O O . CYS A 1 72 ? -1.949 4.18 -0.383 1 98.94 72 CYS A O 1
ATOM 533 N N . ARG A 1 73 ? -0.848 4.242 1.543 1 98.94 73 ARG A N 1
ATOM 534 C CA . ARG A 1 73 ? -1.677 5.352 2.008 1 98.94 73 ARG A CA 1
ATOM 535 C C . ARG A 1 73 ? -1.497 6.578 1.122 1 98.94 73 ARG A C 1
ATOM 537 O O . ARG A 1 73 ? -2.467 7.27 0.807 1 98.94 73 ARG A O 1
ATOM 544 N N . MET A 1 74 ? -0.294 6.852 0.659 1 98.94 74 MET A N 1
ATOM 545 C CA . MET A 1 74 ? -0.051 7.957 -0.264 1 98.94 74 MET A CA 1
ATOM 546 C C . MET A 1 74 ? -0.892 7.805 -1.527 1 98.94 74 MET A C 1
ATOM 548 O O . MET A 1 74 ? -1.475 8.781 -2.01 1 98.94 74 MET A O 1
ATOM 552 N N . ALA A 1 75 ? -0.887 6.598 -1.995 1 98.94 75 ALA A N 1
ATOM 553 C CA . ALA A 1 75 ? -1.619 6.344 -3.232 1 98.94 75 ALA A CA 1
ATOM 554 C C . ALA A 1 75 ? -3.115 6.574 -3.043 1 98.94 75 ALA A C 1
ATOM 556 O O . ALA A 1 75 ? -3.768 7.188 -3.891 1 98.94 75 ALA A O 1
ATOM 557 N N . ILE A 1 76 ? -3.664 6.168 -1.923 1 98.94 76 ILE A N 1
ATOM 558 C CA . ILE A 1 76 ? -5.082 6.367 -1.652 1 98.94 76 ILE A CA 1
ATOM 559 C C . ILE A 1 76 ? -5.363 7.855 -1.447 1 98.94 76 ILE A C 1
ATOM 561 O O . ILE A 1 76 ? -6.371 8.375 -1.932 1 98.94 76 ILE A O 1
ATOM 565 N N . MET A 1 77 ? -4.492 8.562 -0.79 1 98.88 77 MET A N 1
ATOM 566 C CA . MET A 1 77 ? -4.637 10.008 -0.611 1 98.88 77 MET A CA 1
ATOM 567 C C . MET A 1 77 ? -4.676 10.719 -1.957 1 98.88 77 MET A C 1
ATOM 569 O O . MET A 1 77 ? -5.43 11.68 -2.135 1 98.88 77 MET A O 1
ATOM 573 N N . ALA A 1 78 ? -3.836 10.25 -2.881 1 98.94 78 ALA A N 1
ATOM 574 C CA . ALA A 1 78 ? -3.834 10.852 -4.211 1 98.94 78 ALA A CA 1
ATOM 575 C C . ALA A 1 78 ? -5.211 10.758 -4.859 1 98.94 78 ALA A C 1
ATOM 577 O O . ALA A 1 78 ? -5.648 11.68 -5.547 1 98.94 78 ALA A O 1
ATOM 578 N N . MET A 1 79 ? -5.918 9.734 -4.609 1 98.88 79 MET A N 1
ATOM 579 C CA . MET A 1 79 ? -7.234 9.5 -5.199 1 98.88 79 MET A CA 1
ATOM 580 C C . MET A 1 79 ? -8.258 10.484 -4.645 1 98.88 79 MET A C 1
ATOM 582 O O . MET A 1 79 ? -9.344 10.641 -5.203 1 98.88 79 MET A O 1
ATOM 586 N N . MET A 1 80 ? -7.965 11.148 -3.559 1 98.69 80 MET A N 1
ATOM 587 C CA . MET A 1 80 ? -8.891 12.07 -2.906 1 98.69 80 MET A CA 1
ATOM 588 C C . MET A 1 80 ? -8.766 13.469 -3.506 1 98.69 80 MET A C 1
ATOM 590 O O . MET A 1 80 ? -9.672 14.297 -3.348 1 98.69 80 MET A O 1
ATOM 594 N N . VAL A 1 81 ? -7.633 13.734 -4.121 1 98.5 81 VAL A N 1
ATOM 595 C CA . VAL A 1 81 ? -7.344 15.094 -4.57 1 98.5 81 VAL A CA 1
ATOM 596 C C . VAL A 1 81 ? -8.195 15.43 -5.793 1 98.5 81 VAL A C 1
ATOM 598 O O . VAL A 1 81 ? -8.25 14.656 -6.75 1 98.5 81 VAL A O 1
ATOM 601 N N . PRO A 1 82 ? -8.867 16.562 -5.742 1 97 82 PRO A N 1
ATOM 602 C CA . PRO A 1 82 ? -9.664 16.953 -6.91 1 97 82 PRO A CA 1
ATOM 603 C C . PRO A 1 82 ? -8.805 17.422 -8.078 1 97 82 PRO A C 1
ATOM 605 O O . PRO A 1 82 ? -7.75 18.031 -7.867 1 97 82 PRO A O 1
ATOM 608 N N . SER A 1 83 ? -9.195 17.094 -9.258 1 97.44 83 SER A N 1
ATOM 609 C CA . SER A 1 83 ? -8.695 17.688 -10.5 1 97.44 83 SER A CA 1
ATOM 610 C C . SER A 1 83 ? -9.695 18.672 -11.078 1 97.44 83 SER A C 1
ATOM 612 O O . SER A 1 83 ? -10.836 18.312 -11.375 1 97.44 83 SER A O 1
ATOM 614 N N . THR A 1 84 ? -9.273 19.922 -11.172 1 95.56 84 THR A N 1
ATOM 615 C CA . THR A 1 84 ? -10.164 20.984 -11.641 1 95.56 84 THR A CA 1
ATOM 616 C C . THR A 1 84 ? -9.625 21.609 -12.922 1 95.56 84 THR A C 1
ATOM 618 O O . THR A 1 84 ? -8.492 21.344 -13.32 1 95.56 84 THR A O 1
ATOM 621 N N . ALA A 1 85 ? -10.477 22.375 -13.516 1 95.44 85 ALA A N 1
ATOM 622 C CA . ALA A 1 85 ? -10.047 23.094 -14.719 1 95.44 85 ALA A CA 1
ATOM 623 C C . ALA A 1 85 ? -8.891 24.047 -14.406 1 95.44 85 ALA A C 1
ATOM 625 O O . ALA A 1 85 ? -8 24.234 -15.234 1 95.44 85 ALA A O 1
ATOM 626 N N . GLU A 1 86 ? -8.867 24.641 -13.242 1 94.56 86 GLU A N 1
ATOM 627 C CA . GLU A 1 86 ? -7.844 25.594 -12.82 1 94.56 86 GLU A CA 1
ATOM 628 C C . GLU A 1 86 ? -6.539 24.891 -12.469 1 94.56 86 GLU A C 1
ATOM 630 O O . GLU A 1 86 ? -5.461 25.469 -12.586 1 94.56 86 GLU A O 1
ATOM 635 N N . ARG A 1 87 ? -6.668 23.641 -12.047 1 95.75 87 ARG A N 1
ATOM 636 C CA . ARG A 1 87 ? -5.52 22.828 -11.656 1 95.75 87 ARG A CA 1
ATOM 637 C C . ARG A 1 87 ? -5.68 21.391 -12.141 1 95.75 87 ARG A C 1
ATOM 639 O O . ARG A 1 87 ? -5.895 20.484 -11.344 1 95.75 87 ARG A O 1
ATOM 646 N N . PRO A 1 88 ? -5.531 21.281 -13.406 1 97.88 88 PRO A N 1
ATOM 647 C CA . PRO A 1 88 ? -5.723 19.922 -13.938 1 97.88 88 PRO A CA 1
ATOM 648 C C . PRO A 1 88 ? -4.629 18.953 -13.484 1 97.88 88 PRO A C 1
ATOM 650 O O . PRO A 1 88 ? -3.445 19.297 -13.523 1 97.88 88 PRO A O 1
ATOM 653 N N . LEU A 1 89 ? -5.023 17.828 -13.023 1 98.56 89 LEU A N 1
ATOM 654 C CA . LEU A 1 89 ? -4.117 16.781 -12.562 1 98.56 89 LEU A CA 1
ATOM 655 C C . LEU A 1 89 ? -4.508 15.422 -13.141 1 98.56 89 LEU A C 1
ATOM 657 O O . LEU A 1 89 ? -5.695 15.102 -13.227 1 98.56 89 LEU A O 1
ATOM 661 N N . ASP A 1 90 ? -3.527 14.719 -13.602 1 98.69 90 ASP A N 1
ATOM 662 C CA . ASP A 1 90 ? -3.713 13.305 -13.914 1 98.69 90 ASP A CA 1
ATOM 663 C C . ASP A 1 90 ? -3.645 12.445 -12.648 1 98.69 90 ASP A C 1
ATOM 665 O O . ASP A 1 90 ? -2.584 11.922 -12.305 1 98.69 90 ASP A O 1
ATOM 669 N N . ILE A 1 91 ? -4.801 12.234 -12.016 1 98.75 91 ILE A N 1
ATOM 670 C CA . ILE A 1 91 ? -4.863 11.609 -10.703 1 98.75 91 ILE A CA 1
ATOM 671 C C . ILE A 1 91 ? -4.363 10.164 -10.789 1 98.75 91 ILE A C 1
ATOM 673 O O . ILE A 1 91 ? -3.537 9.734 -9.984 1 98.75 91 ILE A O 1
ATOM 677 N N . PRO A 1 92 ? -4.793 9.414 -11.812 1 98.81 92 PRO A N 1
ATOM 678 C CA . PRO A 1 92 ? -4.242 8.062 -11.914 1 98.81 92 PRO A CA 1
ATOM 679 C C . PRO A 1 92 ? -2.719 8.047 -12 1 98.81 92 PRO A C 1
ATOM 681 O O . PRO A 1 92 ? -2.072 7.164 -11.43 1 98.81 92 PRO A O 1
ATOM 684 N N . ARG A 1 93 ? -2.201 8.961 -12.68 1 98.88 93 ARG A N 1
ATOM 685 C CA . ARG A 1 93 ? -0.747 9.047 -12.781 1 98.88 93 ARG A CA 1
ATOM 686 C C . ARG A 1 93 ? -0.125 9.328 -11.414 1 98.88 93 ARG A C 1
ATOM 688 O O . ARG A 1 93 ? 0.886 8.727 -11.047 1 98.88 93 ARG A O 1
ATOM 695 N N . CYS A 1 94 ? -0.729 10.227 -10.609 1 98.94 94 CYS A N 1
ATOM 696 C CA . CYS A 1 94 ? -0.265 10.516 -9.258 1 98.94 94 CYS A CA 1
ATOM 697 C C . CYS A 1 94 ? -0.314 9.266 -8.391 1 98.94 94 CYS A C 1
ATOM 699 O O . CYS A 1 94 ? 0.607 9.008 -7.613 1 98.94 94 CYS A O 1
ATOM 701 N N . VAL A 1 95 ? -1.366 8.492 -8.57 1 98.94 95 VAL A N 1
ATOM 702 C CA . VAL A 1 95 ? -1.546 7.266 -7.805 1 98.94 95 VAL A CA 1
ATOM 703 C C . VAL A 1 95 ? -0.404 6.297 -8.102 1 98.94 95 VAL A C 1
ATOM 705 O O . VAL A 1 95 ? 0.254 5.797 -7.188 1 98.94 95 VAL A O 1
ATOM 708 N N . MET A 1 96 ? -0.134 6.078 -9.344 1 98.94 96 MET A N 1
ATOM 709 C CA . MET A 1 96 ? 0.901 5.125 -9.734 1 98.94 96 MET A CA 1
ATOM 710 C C . MET A 1 96 ? 2.287 5.648 -9.375 1 98.94 96 MET A C 1
ATOM 712 O O . MET A 1 96 ? 3.172 4.875 -9 1 98.94 96 MET A O 1
ATOM 716 N N . MET A 1 97 ? 2.439 6.93 -9.438 1 98.94 97 MET A N 1
ATOM 717 C CA . MET A 1 97 ? 3.715 7.527 -9.047 1 98.94 97 MET A CA 1
ATOM 718 C C . MET A 1 97 ? 3.971 7.344 -7.555 1 98.94 97 MET A C 1
ATOM 720 O O . MET A 1 97 ? 5.102 7.078 -7.141 1 98.94 97 MET A O 1
ATOM 724 N N . ALA A 1 98 ? 2.912 7.453 -6.73 1 98.94 98 ALA A N 1
ATOM 725 C CA . ALA A 1 98 ? 3.025 7.215 -5.293 1 98.94 98 ALA A CA 1
ATOM 726 C C . ALA A 1 98 ? 3.459 5.777 -5.008 1 98.94 98 ALA A C 1
ATOM 728 O O . ALA A 1 98 ? 4.176 5.52 -4.035 1 98.94 98 ALA A O 1
ATOM 729 N N . LEU A 1 99 ? 3.135 4.859 -5.906 1 98.94 99 LEU A N 1
ATOM 730 C CA . LEU A 1 99 ? 3.414 3.439 -5.73 1 98.94 99 LEU A CA 1
ATOM 731 C C . LEU A 1 99 ? 4.824 3.1 -6.199 1 98.94 99 LEU A C 1
ATOM 733 O O . LEU A 1 99 ? 5.328 2.006 -5.926 1 98.94 99 LEU A O 1
ATOM 737 N N . VAL A 1 100 ? 5.504 4.078 -6.816 1 98.69 100 VAL A N 1
ATOM 738 C CA . VAL A 1 100 ? 6.801 3.771 -7.406 1 98.69 100 VAL A CA 1
ATOM 739 C C . VAL A 1 100 ? 7.887 4.613 -6.742 1 98.69 100 VAL A C 1
ATOM 741 O O . VAL A 1 100 ? 9.078 4.305 -6.848 1 98.69 100 VAL A O 1
ATOM 744 N N . HIS A 1 101 ? 7.484 5.652 -6.055 1 98.62 101 HIS A N 1
ATOM 745 C CA . HIS A 1 101 ? 8.43 6.691 -5.672 1 98.62 101 HIS A CA 1
ATOM 746 C C . HIS A 1 101 ? 9.531 6.129 -4.781 1 98.62 101 HIS A C 1
ATOM 748 O O . HIS A 1 101 ? 10.688 6.543 -4.879 1 98.62 101 HIS A O 1
ATOM 754 N N . ASP A 1 102 ? 9.203 5.141 -3.953 1 98.44 102 ASP A N 1
ATOM 755 C CA . ASP A 1 102 ? 10.18 4.555 -3.037 1 98.44 102 ASP A CA 1
ATOM 756 C C . ASP A 1 102 ? 10.523 3.125 -3.449 1 98.44 102 ASP A C 1
ATOM 758 O O . ASP A 1 102 ? 11.016 2.342 -2.635 1 98.44 102 ASP A O 1
ATOM 762 N N . LEU A 1 103 ? 10.297 2.756 -4.68 1 98.75 103 LEU A N 1
ATOM 763 C CA . LEU A 1 103 ? 10.461 1.393 -5.172 1 98.75 103 LEU A CA 1
ATOM 764 C C . LEU A 1 103 ? 11.891 0.91 -4.957 1 98.75 103 LEU A C 1
ATOM 766 O O . LEU A 1 103 ? 12.117 -0.252 -4.613 1 98.75 103 LEU A O 1
ATOM 770 N N . ALA A 1 104 ? 12.883 1.763 -5.086 1 98.31 104 ALA A N 1
ATOM 771 C CA . ALA A 1 104 ? 14.289 1.4 -4.965 1 98.31 104 ALA A CA 1
ATOM 772 C C . ALA A 1 104 ? 14.617 0.945 -3.545 1 98.31 104 ALA A C 1
ATOM 774 O O . ALA A 1 104 ? 15.609 0.243 -3.324 1 98.31 104 ALA A O 1
ATOM 775 N N . GLU A 1 105 ? 13.773 1.329 -2.604 1 98.25 105 GLU A N 1
ATOM 776 C CA . GLU A 1 105 ? 14.047 1.002 -1.207 1 98.25 105 GLU A CA 1
ATOM 777 C C . GLU A 1 105 ? 13.859 -0.49 -0.944 1 98.25 105 GLU A C 1
ATOM 779 O O . GLU A 1 105 ? 14.297 -1 0.09 1 98.25 105 GLU A O 1
ATOM 784 N N . ALA A 1 106 ? 13.266 -1.162 -1.876 1 98.31 106 ALA A N 1
ATOM 785 C CA . ALA A 1 106 ? 13.188 -2.619 -1.79 1 98.31 106 ALA A CA 1
ATOM 786 C C . ALA A 1 106 ? 14.586 -3.242 -1.804 1 98.31 106 ALA A C 1
ATOM 788 O O . ALA A 1 106 ? 14.789 -4.332 -1.262 1 98.31 106 ALA A O 1
ATOM 789 N N . TYR A 1 107 ? 15.492 -2.535 -2.438 1 97.88 107 TYR A N 1
ATOM 790 C CA . TYR A 1 107 ? 16.859 -3.051 -2.553 1 97.88 107 TYR A CA 1
ATOM 791 C C . TYR A 1 107 ? 17.812 -2.268 -1.663 1 97.88 107 TYR A C 1
ATOM 793 O O . TYR A 1 107 ? 18.531 -2.852 -0.85 1 97.88 107 TYR A O 1
ATOM 801 N N . VAL A 1 108 ? 17.719 -0.935 -1.624 1 97.38 108 VAL A N 1
ATOM 802 C CA . VAL A 1 108 ? 18.75 -0.121 -0.995 1 97.38 108 VAL A CA 1
ATOM 803 C C . VAL A 1 108 ? 18.391 0.135 0.467 1 97.38 108 VAL A C 1
ATOM 805 O O . VAL A 1 108 ? 19.219 0.58 1.252 1 97.38 108 VAL A O 1
ATOM 808 N N . GLY A 1 109 ? 17.094 -0.121 0.825 1 97 109 GLY A N 1
ATOM 809 C CA . GLY A 1 109 ? 16.625 0.221 2.158 1 97 109 GLY A CA 1
ATOM 810 C C . GLY A 1 109 ? 16.172 1.663 2.277 1 97 109 GLY A C 1
ATOM 811 O O . GLY A 1 109 ? 16.219 2.416 1.304 1 97 109 GLY A O 1
ATOM 812 N N . ASP A 1 110 ? 15.664 2.014 3.395 1 96.56 110 ASP A N 1
ATOM 813 C CA . ASP A 1 110 ? 15.117 3.34 3.662 1 96.56 110 ASP A CA 1
ATOM 814 C C . ASP A 1 110 ? 16.156 4.234 4.34 1 96.56 110 ASP A C 1
ATOM 816 O O . ASP A 1 110 ? 16.297 4.203 5.566 1 96.56 110 ASP A O 1
ATOM 820 N N . PHE A 1 111 ? 16.797 5.055 3.602 1 93.38 111 PHE A N 1
ATOM 821 C CA . PHE A 1 111 ? 17.797 5.969 4.129 1 93.38 111 PHE A CA 1
ATOM 822 C C . PHE A 1 111 ? 17.141 7.086 4.934 1 93.38 111 PHE A C 1
ATOM 824 O O . PHE A 1 111 ? 16.094 7.602 4.555 1 93.38 111 PHE A O 1
ATOM 831 N N . THR A 1 112 ? 17.828 7.469 5.965 1 90.75 112 THR A N 1
ATOM 832 C CA . THR A 1 112 ? 17.422 8.641 6.727 1 90.75 112 THR A CA 1
ATOM 833 C C . THR A 1 112 ? 18.469 9.75 6.605 1 90.75 112 THR A C 1
ATOM 835 O O . THR A 1 112 ? 19.625 9.492 6.262 1 90.75 112 THR A O 1
ATOM 838 N N . PRO A 1 113 ? 18.078 10.945 6.887 1 85.69 113 PRO A N 1
ATOM 839 C CA . PRO A 1 113 ? 19.016 12.062 6.828 1 85.69 113 PRO A CA 1
ATOM 840 C C . PRO A 1 113 ? 20.188 11.898 7.809 1 85.69 113 PRO A C 1
ATOM 842 O O . PRO A 1 113 ? 21.281 12.422 7.566 1 85.69 113 PRO A O 1
ATOM 845 N N . LEU A 1 114 ? 20.047 11.211 8.805 1 86.69 114 LEU A N 1
ATOM 846 C CA . LEU A 1 114 ? 21.062 11.086 9.852 1 86.69 114 LEU A CA 1
ATOM 847 C C . LEU A 1 114 ? 22.188 10.172 9.398 1 86.69 114 LEU A C 1
ATOM 849 O O . LEU A 1 114 ? 23.266 10.164 10.008 1 86.69 114 LEU A O 1
ATOM 853 N N . GLU A 1 115 ? 21.984 9.398 8.438 1 89.19 115 GLU A N 1
ATOM 854 C CA . GLU A 1 115 ? 23.031 8.516 7.93 1 89.19 115 GLU A CA 1
ATOM 855 C C . GLU A 1 115 ? 24.094 9.297 7.164 1 89.19 115 GLU A C 1
ATOM 857 O O . GLU A 1 115 ? 25.172 8.773 6.879 1 89.19 115 GLU A O 1
ATOM 862 N N . ASN A 1 116 ? 23.875 10.461 6.859 1 88.44 116 ASN A N 1
ATOM 863 C CA . ASN A 1 116 ? 24.812 11.383 6.215 1 88.44 116 ASN A CA 1
ATOM 864 C C . ASN A 1 116 ? 25.359 10.805 4.918 1 88.44 116 ASN A C 1
ATOM 866 O O . ASN A 1 116 ? 26.562 10.898 4.656 1 88.44 116 ASN A O 1
ATOM 870 N N . VAL A 1 117 ? 24.594 10.062 4.23 1 89.88 117 VAL A N 1
ATOM 871 C CA . VAL A 1 117 ? 24.938 9.617 2.885 1 89.88 117 VAL A CA 1
ATOM 872 C C . VAL A 1 117 ? 24.734 10.758 1.892 1 89.88 117 VAL A C 1
ATOM 874 O O . VAL A 1 117 ? 23.656 11.359 1.842 1 89.88 117 VAL A O 1
ATOM 877 N N . PRO A 1 118 ? 25.812 11.078 1.184 1 91.56 118 PRO A N 1
ATOM 878 C CA . PRO A 1 118 ? 25.641 12.148 0.199 1 91.56 118 PRO A CA 1
ATOM 879 C C . PRO A 1 118 ? 24.484 11.875 -0.774 1 91.56 118 PRO A C 1
ATOM 881 O O . PRO A 1 118 ? 24.266 10.727 -1.172 1 91.56 118 PRO A O 1
ATOM 884 N N . GLY A 1 119 ? 23.844 12.898 -1.213 1 90.62 119 GLY A N 1
ATOM 885 C CA . GLY A 1 119 ? 22.672 12.789 -2.078 1 90.62 119 GLY A CA 1
ATOM 886 C C . GLY A 1 119 ? 22.969 12.078 -3.385 1 90.62 119 GLY A C 1
ATOM 887 O O . GLY A 1 119 ? 22.172 11.25 -3.836 1 90.62 119 GLY A O 1
ATOM 888 N N . HIS A 1 120 ? 24.078 12.359 -3.967 1 92.38 120 HIS A N 1
ATOM 889 C CA . HIS A 1 120 ? 24.422 11.766 -5.258 1 92.38 120 HIS A CA 1
ATOM 890 C C . HIS A 1 120 ? 24.688 10.273 -5.125 1 92.38 120 HIS A C 1
ATOM 892 O O . HIS A 1 120 ? 24.391 9.5 -6.047 1 92.38 120 HIS A O 1
ATOM 898 N N . VAL A 1 121 ? 25.25 9.828 -4.008 1 92 121 VAL A N 1
ATOM 899 C CA . VAL A 1 121 ? 25.5 8.414 -3.758 1 92 121 VAL A CA 1
ATOM 900 C C . VAL A 1 121 ? 24.188 7.664 -3.602 1 92 121 VAL A C 1
ATOM 902 O O . VAL A 1 121 ? 23.984 6.605 -4.203 1 92 121 VAL A O 1
ATOM 905 N N . LYS A 1 122 ? 23.328 8.312 -2.828 1 92.44 122 LYS A N 1
ATOM 906 C CA . LYS A 1 122 ? 21.984 7.727 -2.67 1 92.44 122 LYS A CA 1
ATOM 907 C C . LYS A 1 122 ? 21.281 7.598 -4.016 1 92.44 122 LYS A C 1
ATOM 909 O O . LYS A 1 122 ? 20.719 6.547 -4.328 1 92.44 122 LYS A O 1
ATOM 914 N N . ALA A 1 123 ? 21.312 8.625 -4.762 1 94.25 123 ALA A N 1
ATOM 915 C CA . ALA A 1 123 ? 20.641 8.648 -6.062 1 94.25 123 ALA A CA 1
ATOM 916 C C . ALA A 1 123 ? 21.219 7.578 -6.988 1 94.25 123 ALA A C 1
ATOM 918 O O . ALA A 1 123 ? 20.469 6.934 -7.73 1 94.25 123 ALA A O 1
ATOM 919 N N . GLU A 1 124 ? 22.469 7.398 -6.977 1 95.12 124 GLU A N 1
ATOM 920 C CA . GLU A 1 124 ? 23.125 6.402 -7.82 1 95.12 124 GLU A CA 1
ATOM 921 C C . GLU A 1 124 ? 22.719 4.988 -7.418 1 95.12 124 GLU A C 1
ATOM 923 O O . GLU A 1 124 ? 22.453 4.145 -8.281 1 95.12 124 GLU A O 1
ATOM 928 N N . LEU A 1 125 ? 22.734 4.73 -6.145 1 95.5 125 LEU A N 1
ATOM 929 C CA . LEU A 1 125 ? 22.344 3.418 -5.648 1 95.5 125 LEU A CA 1
ATOM 930 C C . LEU A 1 125 ? 20.891 3.107 -6.027 1 95.5 125 LEU A C 1
ATOM 932 O O . LEU A 1 125 ? 20.594 1.997 -6.469 1 95.5 125 LEU A O 1
ATOM 936 N N . GLU A 1 126 ? 20.031 4.094 -5.898 1 97.12 126 GLU A N 1
ATOM 937 C CA . GLU A 1 126 ? 18.625 3.912 -6.242 1 97.12 126 GLU A CA 1
ATOM 938 C C . GLU A 1 126 ? 18.453 3.691 -7.742 1 97.12 126 GLU A C 1
ATOM 940 O O . GLU A 1 126 ? 17.656 2.85 -8.156 1 97.12 126 GLU A O 1
ATOM 945 N N . ALA A 1 127 ? 19.188 4.414 -8.5 1 97.44 127 ALA A N 1
ATOM 946 C CA . ALA A 1 127 ? 19.109 4.258 -9.945 1 97.44 127 ALA A CA 1
ATOM 947 C C . ALA A 1 127 ? 19.531 2.857 -10.375 1 97.44 127 ALA A C 1
ATOM 949 O O . ALA A 1 127 ? 18.906 2.242 -11.242 1 97.44 127 ALA A O 1
ATOM 950 N N . LYS A 1 128 ? 20.578 2.342 -9.805 1 96.69 128 LYS A N 1
ATOM 951 C CA . LYS A 1 128 ? 21.062 0.999 -10.117 1 96.69 128 LYS A CA 1
ATOM 952 C C . LYS A 1 128 ? 20.016 -0.057 -9.75 1 96.69 128 LYS A C 1
ATOM 954 O O . LYS A 1 128 ? 19.844 -1.039 -10.477 1 96.69 128 LYS A O 1
ATOM 959 N N . ALA A 1 129 ? 19.391 0.171 -8.625 1 97.75 129 ALA A N 1
ATOM 960 C CA . ALA A 1 129 ? 18.328 -0.743 -8.219 1 97.75 129 ALA A CA 1
ATOM 961 C C . ALA A 1 129 ? 17.203 -0.761 -9.242 1 97.75 129 ALA A C 1
ATOM 963 O O . ALA A 1 129 ? 16.766 -1.83 -9.672 1 97.75 129 ALA A O 1
ATOM 964 N N . ILE A 1 130 ? 16.781 0.415 -9.672 1 98.44 130 ILE A N 1
ATOM 965 C CA . ILE A 1 130 ? 15.68 0.542 -10.617 1 98.44 130 ILE A CA 1
ATOM 966 C C . ILE A 1 130 ? 16.062 -0.09 -11.953 1 98.44 130 ILE A C 1
ATOM 968 O O . ILE A 1 130 ? 15.273 -0.799 -12.57 1 98.44 130 ILE A O 1
ATOM 972 N N . ASP A 1 131 ? 17.312 0.118 -12.352 1 97.75 131 ASP A N 1
ATOM 973 C CA . ASP A 1 131 ? 17.797 -0.491 -13.586 1 97.75 131 ASP A CA 1
ATOM 974 C C . ASP A 1 131 ? 17.734 -2.016 -13.508 1 97.75 131 ASP A C 1
ATOM 976 O O . ASP A 1 131 ? 17.328 -2.678 -14.461 1 97.75 131 ASP A O 1
ATOM 980 N N . SER A 1 132 ? 18.172 -2.523 -12.43 1 97.69 132 SER A N 1
ATOM 981 C CA . SER A 1 132 ? 18.109 -3.969 -12.242 1 97.69 132 SER A CA 1
ATOM 982 C C . SER A 1 132 ? 16.672 -4.473 -12.297 1 97.69 132 SER A C 1
ATOM 984 O O . SER A 1 132 ? 16.391 -5.484 -12.938 1 97.69 132 SER A O 1
ATOM 986 N N . PHE A 1 133 ? 15.734 -3.789 -11.594 1 98.5 133 PHE A N 1
ATOM 987 C CA . PHE A 1 133 ? 14.328 -4.176 -11.602 1 98.5 133 PHE A CA 1
ATOM 988 C C . PHE A 1 133 ? 13.781 -4.195 -13.023 1 98.5 133 PHE A C 1
ATOM 990 O O . PHE A 1 133 ? 13.172 -5.18 -13.438 1 98.5 133 PHE A O 1
ATOM 997 N N . LEU A 1 134 ? 14.055 -3.174 -13.781 1 98.44 134 LEU A N 1
ATOM 998 C CA . LEU A 1 134 ? 13.359 -2.953 -15.039 1 98.44 134 LEU A CA 1
ATOM 999 C C . LEU A 1 134 ? 14.07 -3.658 -16.188 1 98.44 134 LEU A C 1
ATOM 1001 O O . LEU A 1 134 ? 13.43 -4.254 -17.062 1 98.44 134 LEU A O 1
ATOM 1005 N N . ASP A 1 135 ? 15.414 -3.682 -16.172 1 97.88 135 ASP A N 1
ATOM 1006 C CA . ASP A 1 135 ? 16.172 -4.164 -17.328 1 97.88 135 ASP A CA 1
ATOM 1007 C C . ASP A 1 135 ? 16.547 -5.633 -17.156 1 97.88 135 ASP A C 1
ATOM 1009 O O . ASP A 1 135 ? 16.906 -6.305 -18.125 1 97.88 135 ASP A O 1
ATOM 1013 N N . GLU A 1 136 ? 16.5 -6.121 -15.914 1 98.31 136 GLU A N 1
ATOM 1014 C CA . GLU A 1 136 ? 16.828 -7.52 -15.68 1 98.31 136 GLU A CA 1
ATOM 1015 C C . GLU A 1 136 ? 15.602 -8.328 -15.297 1 98.31 136 GLU A C 1
ATOM 1017 O O . GLU A 1 136 ? 15.203 -9.25 -16.016 1 98.31 136 GLU A O 1
ATOM 1022 N N . MET A 1 137 ? 14.859 -7.879 -14.344 1 98.5 137 MET A N 1
ATOM 1023 C CA . MET A 1 137 ? 13.719 -8.641 -13.852 1 98.5 137 MET A CA 1
ATOM 1024 C C . MET A 1 137 ? 12.539 -8.539 -14.812 1 98.5 137 MET A C 1
ATOM 1026 O O . MET A 1 137 ? 11.805 -9.508 -15.008 1 98.5 137 MET A O 1
ATOM 1030 N N . LEU A 1 138 ? 12.391 -7.355 -15.43 1 98.31 138 LEU A N 1
ATOM 1031 C CA . LEU A 1 138 ? 11.289 -7.152 -16.359 1 98.31 138 LEU A CA 1
ATOM 1032 C C . LEU A 1 138 ? 11.797 -7.023 -17.781 1 98.31 138 LEU A C 1
ATOM 1034 O O . LEU A 1 138 ? 11.234 -6.266 -18.578 1 98.31 138 LEU A O 1
ATOM 1038 N N . SER A 1 139 ? 12.812 -7.781 -18.188 1 95.56 139 SER A N 1
ATOM 1039 C CA . SER A 1 139 ? 13.531 -7.617 -19.438 1 95.56 139 SER A CA 1
ATOM 1040 C C . SER A 1 139 ? 12.734 -8.188 -20.609 1 95.56 139 SER A C 1
ATOM 1042 O O . SER A 1 139 ? 12.922 -7.77 -21.75 1 95.56 139 SER A O 1
ATOM 1044 N N . GLY A 1 140 ? 11.875 -9.078 -20.391 1 93.69 140 GLY A N 1
ATOM 1045 C CA . GLY A 1 140 ? 11.164 -9.727 -21.484 1 93.69 140 GLY A CA 1
ATOM 1046 C C . GLY A 1 140 ? 10.242 -8.781 -22.25 1 93.69 140 GLY A C 1
ATOM 1047 O O . GLY A 1 140 ? 9.75 -7.809 -21.688 1 93.69 140 GLY A O 1
ATOM 1048 N N . ASP A 1 141 ? 9.883 -9.141 -23.469 1 94 141 ASP A N 1
ATOM 1049 C CA . ASP A 1 141 ? 9.07 -8.289 -24.328 1 94 141 ASP A CA 1
ATOM 1050 C C . ASP A 1 141 ? 7.664 -8.125 -23.766 1 94 141 ASP A C 1
ATOM 1052 O O . ASP A 1 141 ? 7.035 -7.078 -23.938 1 94 141 ASP A O 1
ATOM 1056 N N . GLY A 1 142 ? 7.258 -9.125 -23.109 1 94.62 142 GLY A N 1
ATOM 1057 C CA . GLY A 1 142 ? 5.93 -9.062 -22.516 1 94.62 142 GLY A CA 1
ATOM 1058 C C . GLY A 1 142 ? 5.812 -8.008 -21.422 1 94.62 142 GLY A C 1
ATOM 1059 O O . GLY A 1 142 ? 4.707 -7.617 -21.047 1 94.62 142 GLY A O 1
ATOM 1060 N N . ASN A 1 143 ? 6.957 -7.52 -20.984 1 97.5 143 ASN A N 1
ATOM 1061 C CA . ASN A 1 143 ? 6.988 -6.543 -19.906 1 97.5 143 ASN A CA 1
ATOM 1062 C C . ASN A 1 143 ? 7.34 -5.148 -20.422 1 97.5 143 ASN A C 1
ATOM 1064 O O . ASN A 1 143 ? 7.605 -4.238 -19.625 1 97.5 143 ASN A O 1
ATOM 1068 N N . ALA A 1 144 ? 7.328 -4.945 -21.703 1 97.62 144 ALA A N 1
ATOM 1069 C CA . ALA A 1 144 ? 7.773 -3.682 -22.281 1 97.62 144 ALA A CA 1
ATOM 1070 C C . ALA A 1 144 ? 6.934 -2.514 -21.766 1 97.62 144 ALA A C 1
ATOM 1072 O O . ALA A 1 144 ? 7.477 -1.466 -21.406 1 97.62 144 ALA A O 1
ATOM 1073 N N . GLN A 1 145 ? 5.621 -2.678 -21.75 1 98 145 GLN A N 1
ATOM 1074 C CA . GLN A 1 145 ? 4.75 -1.613 -21.266 1 98 145 GLN A CA 1
ATOM 1075 C C . GLN A 1 145 ? 5.02 -1.307 -19.781 1 98 145 GLN A C 1
ATOM 1077 O O . GLN A 1 145 ? 5.07 -0.141 -19.391 1 98 145 GLN A O 1
ATOM 1082 N N . ALA A 1 146 ? 5.203 -2.33 -19.016 1 98.31 146 ALA A N 1
ATOM 1083 C CA . ALA A 1 146 ? 5.484 -2.166 -17.594 1 98.31 146 ALA A CA 1
ATOM 1084 C C . ALA A 1 146 ? 6.797 -1.418 -17.375 1 98.31 146 ALA A C 1
ATOM 1086 O O . ALA A 1 146 ? 6.859 -0.474 -16.578 1 98.31 146 ALA A O 1
ATOM 1087 N N . ARG A 1 147 ? 7.832 -1.826 -18.062 1 98.31 147 ARG A N 1
ATOM 1088 C CA . ARG A 1 147 ? 9.141 -1.191 -17.953 1 98.31 147 ARG A CA 1
ATOM 1089 C C . ARG A 1 147 ? 9.055 0.303 -18.25 1 98.31 147 ARG A C 1
ATOM 1091 O O . ARG A 1 147 ? 9.578 1.121 -17.484 1 98.31 147 ARG A O 1
ATOM 1098 N N . ALA A 1 148 ? 8.391 0.595 -19.312 1 98.38 148 ALA A N 1
ATOM 1099 C CA . ALA A 1 148 ? 8.242 1.995 -19.703 1 98.38 148 ALA A CA 1
ATOM 1100 C C . ALA A 1 148 ? 7.461 2.777 -18.641 1 98.38 148 ALA A C 1
ATOM 1102 O O . ALA A 1 148 ? 7.816 3.91 -18.312 1 98.38 148 ALA A O 1
ATOM 1103 N N . ARG A 1 149 ? 6.43 2.18 -18.141 1 98.62 149 ARG A N 1
ATOM 1104 C CA . ARG A 1 149 ? 5.57 2.812 -17.141 1 98.62 149 ARG A CA 1
ATOM 1105 C C . ARG A 1 149 ? 6.348 3.109 -15.867 1 98.62 149 ARG A C 1
ATOM 1107 O O . ARG A 1 149 ? 6.352 4.246 -15.391 1 98.62 149 ARG A O 1
ATOM 1114 N N . PHE A 1 150 ? 7.031 2.098 -15.375 1 98.88 150 PHE A N 1
ATOM 1115 C CA . PHE A 1 150 ? 7.777 2.26 -14.133 1 98.88 150 PHE A CA 1
ATOM 1116 C C . PHE A 1 150 ? 8.891 3.289 -14.297 1 98.88 150 PHE A C 1
ATOM 1118 O O . PHE A 1 150 ? 9.078 4.148 -13.43 1 98.88 150 PHE A O 1
ATOM 1125 N N . ARG A 1 151 ? 9.57 3.221 -15.359 1 98.69 151 ARG A N 1
ATOM 1126 C CA . ARG A 1 151 ? 10.68 4.137 -15.594 1 98.69 151 ARG A CA 1
ATOM 1127 C C . ARG A 1 151 ? 10.195 5.578 -15.688 1 98.69 151 ARG A C 1
ATOM 1129 O O . ARG A 1 151 ? 10.75 6.473 -15.047 1 98.69 151 ARG A O 1
ATOM 1136 N N . ALA A 1 152 ? 9.164 5.77 -16.453 1 98.81 152 ALA A N 1
ATOM 1137 C CA . ALA A 1 152 ? 8.633 7.117 -16.641 1 98.81 152 ALA A CA 1
ATOM 1138 C C . ALA A 1 152 ? 8.164 7.715 -15.32 1 98.81 152 ALA A C 1
ATOM 1140 O O . ALA A 1 152 ? 8.438 8.883 -15.031 1 98.81 152 ALA A O 1
ATOM 1141 N N . LEU A 1 153 ? 7.5 6.949 -14.562 1 98.88 153 LEU A N 1
ATOM 1142 C CA . LEU A 1 153 ? 6.973 7.422 -13.289 1 98.88 153 LEU A CA 1
ATOM 1143 C C . LEU A 1 153 ? 8.102 7.738 -12.312 1 98.88 153 LEU A C 1
ATOM 1145 O O . LEU A 1 153 ? 8.086 8.781 -11.656 1 98.88 153 LEU A O 1
ATOM 1149 N N . TRP A 1 154 ? 9.07 6.844 -12.227 1 98.75 154 TRP A N 1
ATOM 1150 C CA . TRP A 1 154 ? 10.18 7.043 -11.305 1 98.75 154 TRP A CA 1
ATOM 1151 C C . TRP A 1 154 ? 10.992 8.281 -11.68 1 98.75 154 TRP A C 1
ATOM 1153 O O . TRP A 1 154 ? 11.305 9.109 -10.82 1 98.75 154 TRP A O 1
ATOM 1163 N N . GLU A 1 155 ? 11.281 8.445 -12.922 1 98.5 155 GLU A N 1
ATOM 1164 C CA . GLU A 1 155 ? 12.055 9.586 -13.398 1 98.5 155 GLU A CA 1
ATOM 1165 C C . GLU A 1 155 ? 11.289 10.891 -13.195 1 98.5 155 GLU A C 1
ATOM 1167 O O . GLU A 1 155 ? 11.875 11.906 -12.82 1 98.5 155 GLU A O 1
ATOM 1172 N N . GLU A 1 156 ? 10.039 10.844 -13.484 1 98.81 156 GLU A N 1
ATOM 1173 C CA . GLU A 1 156 ? 9.203 12.023 -13.289 1 98.81 156 GLU A CA 1
ATOM 1174 C C . GLU A 1 156 ? 9.195 12.453 -11.82 1 98.81 156 GLU A C 1
ATOM 1176 O O . GLU A 1 156 ? 9.297 13.641 -11.523 1 98.81 156 GLU A O 1
ATOM 1181 N N . TYR A 1 157 ? 9.102 11.523 -10.945 1 98.81 157 TYR A N 1
ATOM 1182 C CA . TYR A 1 157 ? 9.109 11.852 -9.523 1 98.81 157 TYR A CA 1
ATOM 1183 C C . TYR A 1 157 ? 10.445 12.469 -9.117 1 98.81 157 TYR A C 1
ATOM 1185 O O . TYR A 1 157 ? 10.477 13.477 -8.406 1 98.81 157 TYR A O 1
ATOM 1193 N N . GLU A 1 158 ? 11.5 11.836 -9.547 1 97.38 158 GLU A N 1
ATOM 1194 C CA . GLU A 1 158 ? 12.836 12.305 -9.188 1 97.38 158 GLU A CA 1
ATOM 1195 C C . GLU A 1 158 ? 13.094 13.711 -9.719 1 97.38 158 GLU A C 1
ATOM 1197 O O . GLU A 1 158 ? 13.727 14.523 -9.047 1 97.38 158 GLU A O 1
ATOM 1202 N N . ALA A 1 159 ? 12.562 13.961 -10.883 1 97.5 159 ALA A N 1
ATOM 1203 C CA . ALA A 1 159 ? 12.766 15.273 -11.484 1 97.5 159 ALA A CA 1
ATOM 1204 C C . ALA A 1 159 ? 11.945 16.344 -10.766 1 97.5 159 ALA A C 1
ATOM 1206 O O . ALA A 1 159 ? 12.344 17.5 -10.719 1 97.5 159 ALA A O 1
ATOM 1207 N N . ARG A 1 160 ? 10.789 16.062 -10.336 1 97.75 160 ARG A N 1
ATOM 1208 C CA . ARG A 1 160 ? 9.914 16.922 -9.57 1 97.75 160 ARG A CA 1
ATOM 1209 C C . ARG A 1 160 ? 9.57 18.188 -10.352 1 97.75 160 ARG A C 1
ATOM 1211 O O . ARG A 1 160 ? 9.625 19.297 -9.805 1 97.75 160 ARG A O 1
ATOM 1218 N N . GLU A 1 161 ? 9.164 18.031 -11.562 1 98.12 161 GLU A N 1
ATOM 1219 C CA . GLU A 1 161 ? 8.93 19.188 -12.414 1 98.12 161 GLU A CA 1
ATOM 1220 C C . GLU A 1 161 ? 7.457 19.328 -12.781 1 98.12 161 GLU A C 1
ATOM 1222 O O . GLU A 1 161 ? 6.977 20.438 -13.039 1 98.12 161 GLU A O 1
ATOM 1227 N N . THR A 1 162 ? 6.711 18.25 -12.852 1 98.56 162 THR A N 1
ATOM 1228 C CA . THR A 1 162 ? 5.309 18.281 -13.258 1 98.56 162 THR A CA 1
ATOM 1229 C C . THR A 1 162 ? 4.402 18.547 -12.062 1 98.56 162 THR A C 1
ATOM 1231 O O . THR A 1 162 ? 4.789 18.297 -10.914 1 98.56 162 THR A O 1
ATOM 1234 N N . PRO A 1 163 ? 3.203 19.062 -12.273 1 98.56 163 PRO A N 1
ATOM 1235 C CA . PRO A 1 163 ? 2.25 19.219 -11.172 1 98.56 163 PRO A CA 1
ATOM 1236 C C . PRO A 1 163 ? 1.977 17.906 -10.445 1 98.56 163 PRO A C 1
ATOM 1238 O O . PRO A 1 163 ? 1.79 17.891 -9.227 1 98.56 163 PRO A O 1
ATOM 1241 N N . GLU A 1 164 ? 2.008 16.828 -11.211 1 98.88 164 GLU A N 1
ATOM 1242 C CA . GLU A 1 164 ? 1.771 15.516 -10.625 1 98.88 164 GLU A CA 1
ATOM 1243 C C . GLU A 1 164 ? 2.889 15.141 -9.648 1 98.88 164 GLU A C 1
ATOM 1245 O O . GLU A 1 164 ? 2.621 14.711 -8.523 1 98.88 164 GLU A O 1
ATOM 1250 N N . SER A 1 165 ? 4.121 15.297 -10.094 1 98.88 165 SER A N 1
ATOM 1251 C CA . SER A 1 165 ? 5.238 14.922 -9.234 1 98.88 165 SER A CA 1
ATOM 1252 C C . SER A 1 165 ? 5.332 15.836 -8.016 1 98.88 165 SER A C 1
ATOM 1254 O O . SER A 1 165 ? 5.719 15.398 -6.934 1 98.88 165 SER A O 1
ATOM 1256 N N . LYS A 1 166 ? 4.953 17.078 -8.109 1 98.75 166 LYS A N 1
ATOM 1257 C CA . LYS A 1 166 ? 4.922 18 -6.973 1 98.75 166 LYS A CA 1
ATOM 1258 C C . LYS A 1 166 ? 3.834 17.594 -5.98 1 98.75 166 LYS A C 1
ATOM 1260 O O . LYS A 1 166 ? 4.051 17.641 -4.766 1 98.75 166 LYS A O 1
ATOM 1265 N N . LEU A 1 167 ? 2.723 17.234 -6.539 1 98.88 167 LEU A N 1
ATOM 1266 C CA . LEU A 1 167 ? 1.648 16.766 -5.664 1 98.88 167 LEU A CA 1
ATOM 1267 C C . LEU A 1 167 ? 2.08 15.539 -4.883 1 98.88 167 LEU A C 1
ATOM 1269 O O . LEU A 1 167 ? 1.826 15.438 -3.68 1 98.88 167 LEU A O 1
ATOM 1273 N N . VAL A 1 168 ? 2.678 14.57 -5.59 1 98.94 168 VAL A N 1
ATOM 1274 C CA . VAL A 1 168 ? 3.072 13.328 -4.93 1 98.94 168 VAL A CA 1
ATOM 1275 C C . VAL A 1 168 ? 4.082 13.633 -3.824 1 98.94 168 VAL A C 1
ATOM 1277 O O . VAL A 1 168 ? 4.043 13.016 -2.754 1 98.94 168 VAL A O 1
ATOM 1280 N N . LYS A 1 169 ? 4.949 14.562 -4.02 1 98.88 169 LYS A N 1
ATOM 1281 C CA . LYS A 1 169 ? 5.879 14.961 -2.967 1 98.88 169 LYS A CA 1
ATOM 1282 C C . LYS A 1 169 ? 5.141 15.586 -1.786 1 98.88 169 LYS A C 1
ATOM 1284 O O . LYS A 1 169 ? 5.492 15.336 -0.629 1 98.88 169 LYS A O 1
ATOM 1289 N N . ASP A 1 170 ? 4.152 16.453 -2.045 1 98.81 170 ASP A N 1
ATOM 1290 C CA . ASP A 1 170 ? 3.309 16.984 -0.987 1 98.81 170 ASP A CA 1
ATOM 1291 C C . ASP A 1 170 ? 2.645 15.875 -0.184 1 98.81 170 ASP A C 1
ATOM 1293 O O . ASP A 1 170 ? 2.578 15.945 1.046 1 98.81 170 ASP A O 1
ATOM 1297 N N . LEU A 1 171 ? 2.152 14.922 -0.918 1 98.94 171 LEU A N 1
ATOM 1298 C CA . LEU A 1 171 ? 1.504 13.789 -0.275 1 98.94 171 LEU A CA 1
ATOM 1299 C C . LEU A 1 171 ? 2.488 13.031 0.61 1 98.94 171 LEU A C 1
ATOM 1301 O O . LEU A 1 171 ? 2.135 12.602 1.71 1 98.94 171 LEU A O 1
ATOM 1305 N N . ASP A 1 172 ? 3.682 12.828 0.145 1 98.88 172 ASP A N 1
ATOM 1306 C CA . ASP A 1 172 ? 4.734 12.18 0.92 1 98.88 172 ASP A CA 1
ATOM 1307 C C . ASP A 1 172 ? 4.984 12.922 2.232 1 98.88 172 ASP A C 1
ATOM 1309 O O . ASP A 1 172 ? 5.07 12.297 3.293 1 98.88 172 ASP A O 1
ATOM 1313 N N . ARG A 1 173 ? 5.031 14.219 2.186 1 98.69 173 ARG A N 1
ATOM 1314 C CA . ARG A 1 173 ? 5.277 15.062 3.35 1 98.69 173 ARG A CA 1
ATOM 1315 C C . ARG A 1 173 ? 4.105 15 4.324 1 98.69 173 ARG A C 1
ATOM 1317 O O . ARG A 1 173 ? 4.305 14.852 5.531 1 98.69 173 ARG A O 1
ATOM 1324 N N . LEU A 1 174 ? 2.957 15.109 3.797 1 98.88 174 LEU A N 1
ATOM 1325 C CA . LEU A 1 174 ? 1.788 15.094 4.672 1 98.88 174 LEU A CA 1
ATOM 1326 C C . LEU A 1 174 ? 1.614 13.727 5.324 1 98.88 174 LEU A C 1
ATOM 1328 O O . LEU A 1 174 ? 1.264 13.641 6.504 1 98.88 174 LEU A O 1
ATOM 1332 N N . GLU A 1 175 ? 1.799 12.688 4.504 1 98.88 175 GLU A N 1
ATOM 1333 C CA . GLU A 1 175 ? 1.66 11.336 5.043 1 98.88 175 GLU A CA 1
ATOM 1334 C C . GLU A 1 175 ? 2.623 11.102 6.203 1 98.88 175 GLU A C 1
ATOM 1336 O O . GLU A 1 175 ? 2.262 10.484 7.207 1 98.88 175 GLU A O 1
ATOM 1341 N N . LEU A 1 176 ? 3.797 11.602 6.102 1 98.56 176 LEU A N 1
ATOM 1342 C CA . LEU A 1 176 ? 4.789 11.516 7.168 1 98.56 176 LEU A CA 1
ATOM 1343 C C . LEU A 1 176 ? 4.285 12.211 8.43 1 98.56 176 LEU A C 1
ATOM 1345 O O . LEU A 1 176 ? 4.359 11.641 9.523 1 98.56 176 LEU A O 1
ATOM 1349 N N . ALA A 1 177 ? 3.799 13.398 8.312 1 98.69 177 ALA A N 1
ATOM 1350 C CA . ALA A 1 177 ? 3.289 14.164 9.453 1 98.69 177 ALA A CA 1
ATOM 1351 C C . ALA A 1 177 ? 2.072 13.484 10.07 1 98.69 177 ALA A C 1
ATOM 1353 O O . ALA A 1 177 ? 1.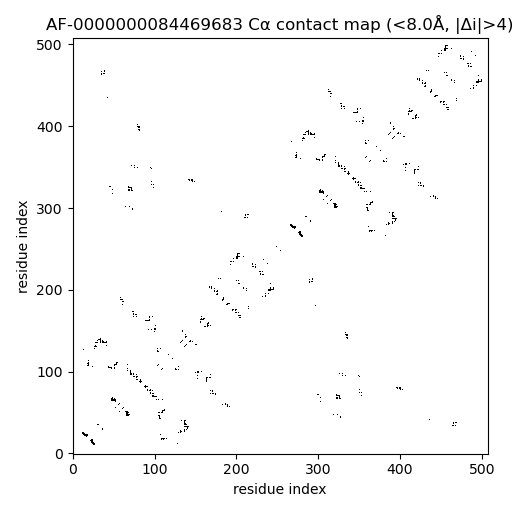949 13.414 11.297 1 98.69 177 ALA A O 1
ATOM 1354 N N . LEU A 1 178 ? 1.215 13.016 9.18 1 98.88 178 LEU A N 1
ATOM 1355 C CA . LEU A 1 178 ? 0.007 12.32 9.617 1 98.88 178 LEU A CA 1
ATOM 1356 C C . LEU A 1 178 ? 0.356 11.109 10.469 1 98.88 178 LEU A C 1
ATOM 1358 O O . LEU A 1 178 ? -0.183 10.938 11.562 1 98.88 178 LEU A O 1
ATOM 1362 N N . GLN A 1 179 ? 1.252 10.281 9.992 1 98.88 179 GLN A N 1
ATOM 1363 C CA . GLN A 1 179 ? 1.7 9.109 10.734 1 98.88 179 GLN A CA 1
ATOM 1364 C C . GLN A 1 179 ? 2.367 9.516 12.047 1 98.88 179 GLN A C 1
ATOM 1366 O O . GLN A 1 179 ? 2.227 8.82 13.055 1 98.88 179 GLN A O 1
ATOM 1371 N N . GLY A 1 180 ? 3.064 10.609 12.008 1 98.75 180 GLY A N 1
ATOM 1372 C CA . GLY A 1 180 ? 3.676 11.125 13.219 1 98.75 180 GLY A CA 1
ATOM 1373 C C . GLY A 1 180 ? 2.668 11.43 14.312 1 98.75 180 GLY A C 1
ATOM 1374 O O . GLY A 1 180 ? 2.832 11 15.453 1 98.75 180 GLY A O 1
ATOM 1375 N N . VAL A 1 181 ? 1.637 12.141 13.992 1 98.75 181 VAL A N 1
ATOM 1376 C CA . VAL A 1 181 ? 0.601 12.477 14.961 1 98.75 181 VAL A CA 1
ATOM 1377 C C . VAL A 1 181 ? -0.035 11.203 15.508 1 98.75 181 VAL A C 1
ATOM 1379 O O . VAL A 1 181 ? -0.326 11.109 16.703 1 98.75 181 VAL A O 1
ATOM 1382 N N . GLU A 1 182 ? -0.213 10.25 14.625 1 98.81 182 GLU A N 1
ATOM 1383 C CA . GLU A 1 182 ? -0.818 8.984 15.031 1 98.81 182 GLU A CA 1
ATOM 1384 C C . GLU A 1 182 ? 0.074 8.242 16.016 1 98.81 182 GLU A C 1
ATOM 1386 O O . GLU A 1 182 ? -0.417 7.645 16.984 1 98.81 182 GLU A O 1
ATOM 1391 N N . TYR A 1 183 ? 1.364 8.266 15.805 1 98.75 183 TYR A N 1
ATOM 1392 C CA . TYR A 1 183 ? 2.283 7.637 16.75 1 98.75 183 TYR A CA 1
ATOM 1393 C C . TYR A 1 183 ? 2.334 8.406 18.062 1 98.75 183 TYR A C 1
ATOM 1395 O O . TYR A 1 183 ? 2.447 7.812 19.141 1 98.75 183 TYR A O 1
ATOM 1403 N N . GLU A 1 184 ? 2.309 9.75 17.984 1 98.56 184 GLU A N 1
ATOM 1404 C CA . GLU A 1 184 ? 2.213 10.531 19.203 1 98.56 184 GLU A CA 1
ATOM 1405 C C . GLU A 1 184 ? 0.971 10.156 20.016 1 98.56 184 GLU A C 1
ATOM 1407 O O . GLU A 1 184 ? 1.035 10.008 21.234 1 98.56 184 GLU A O 1
ATOM 1412 N N . ARG A 1 185 ? -0.048 9.977 19.344 1 98.31 185 ARG A N 1
ATOM 1413 C CA . ARG A 1 185 ? -1.326 9.68 19.984 1 98.31 185 ARG A CA 1
ATOM 1414 C C . ARG A 1 185 ? -1.346 8.258 20.531 1 98.31 185 ARG A C 1
ATOM 1416 O O . ARG A 1 185 ? -1.708 8.039 21.703 1 98.31 185 ARG A O 1
ATOM 1423 N N . SER A 1 186 ? -0.882 7.301 19.797 1 98.06 186 SER A N 1
ATOM 1424 C CA . SER A 1 186 ? -1.081 5.895 20.125 1 98.06 186 SER A CA 1
ATOM 1425 C C . SER A 1 186 ? 0.008 5.398 21.078 1 98.06 186 SER A C 1
ATOM 1427 O O . SER A 1 186 ? -0.225 4.488 21.875 1 98.06 186 SER A O 1
ATOM 1429 N N . GLN A 1 187 ? 1.191 6.027 21.016 1 97.88 187 GLN A N 1
ATOM 1430 C CA . GLN A 1 187 ? 2.295 5.43 21.766 1 97.88 187 GLN A CA 1
ATOM 1431 C C . GLN A 1 187 ? 2.967 6.457 22.672 1 97.88 187 GLN A C 1
ATOM 1433 O O . GLN A 1 187 ? 3.928 6.141 23.375 1 97.88 187 GLN A O 1
ATOM 1438 N N . GLY A 1 188 ? 2.537 7.652 22.562 1 96.75 188 GLY A N 1
ATOM 1439 C CA . GLY A 1 188 ? 3.045 8.68 23.453 1 96.75 188 GLY A CA 1
ATOM 1440 C C . GLY A 1 188 ? 4.438 9.156 23.078 1 96.75 188 GLY A C 1
ATOM 1441 O O . GLY A 1 188 ? 5.172 9.672 23.922 1 96.75 188 GLY A O 1
ATOM 1442 N N . ILE A 1 189 ? 4.801 8.953 21.891 1 96.75 189 ILE A N 1
ATOM 1443 C CA . ILE A 1 189 ? 6.102 9.43 21.422 1 96.75 189 ILE A CA 1
ATOM 1444 C C . ILE A 1 189 ? 6.121 10.953 21.422 1 96.75 189 ILE A C 1
ATOM 1446 O O . ILE A 1 189 ? 5.176 11.594 20.953 1 96.75 189 ILE A O 1
ATOM 1450 N N . ASP A 1 190 ? 7.184 11.555 21.906 1 96.5 190 ASP A N 1
ATOM 1451 C CA . ASP A 1 190 ? 7.188 13.008 22.047 1 96.5 190 ASP A CA 1
ATOM 1452 C C . ASP A 1 190 ? 8.445 13.609 21.422 1 96.5 190 ASP A C 1
ATOM 1454 O O . ASP A 1 190 ? 8.805 14.75 21.719 1 96.5 190 ASP A O 1
ATOM 1458 N N . THR A 1 191 ? 9.141 12.898 20.594 1 96.12 191 THR A N 1
ATOM 1459 C CA . THR A 1 191 ? 10.406 13.336 20.031 1 96.12 191 THR A CA 1
ATOM 1460 C C . THR A 1 191 ? 10.266 13.594 18.531 1 96.12 191 THR A C 1
ATOM 1462 O O . THR A 1 191 ? 11.266 13.727 17.812 1 96.12 191 THR A O 1
ATOM 1465 N N . LEU A 1 192 ? 9.047 13.664 18 1 97.25 192 LEU A N 1
ATOM 1466 C CA . LEU A 1 192 ? 8.859 13.625 16.547 1 97.25 192 LEU A CA 1
ATOM 1467 C C . LEU A 1 192 ? 8.797 15.039 15.969 1 97.25 192 LEU A C 1
ATOM 1469 O O . LEU A 1 192 ? 8.453 15.219 14.805 1 97.25 192 LEU A O 1
ATOM 1473 N N . HIS A 1 193 ? 9.164 16.094 16.656 1 96.25 193 HIS A N 1
ATOM 1474 C CA . HIS A 1 193 ? 9.055 17.484 16.234 1 96.25 193 HIS A CA 1
ATOM 1475 C C . HIS A 1 193 ? 9.812 17.734 14.93 1 96.25 193 HIS A C 1
ATOM 1477 O O . HIS A 1 193 ? 9.305 18.406 14.039 1 96.25 193 HIS A O 1
ATOM 1483 N N . PRO A 1 194 ? 10.977 17.125 14.766 1 94.75 194 PRO A N 1
ATOM 1484 C CA . PRO A 1 194 ? 11.727 17.391 13.539 1 94.75 194 PRO A CA 1
ATOM 1485 C C . PRO A 1 194 ? 11 16.922 12.281 1 94.75 194 PRO A C 1
ATOM 1487 O O . PRO A 1 194 ? 11.164 17.5 11.211 1 94.75 194 PRO A O 1
ATOM 1490 N N . PHE A 1 195 ? 10.156 15.906 12.359 1 96.62 195 PHE A N 1
ATOM 1491 C CA . PHE A 1 195 ? 9.422 15.383 11.211 1 96.62 195 PHE A CA 1
ATOM 1492 C C . PHE A 1 195 ? 8.391 16.391 10.727 1 96.62 195 PHE A C 1
ATOM 1494 O O . PHE A 1 195 ? 8.141 16.5 9.523 1 96.62 195 PHE A O 1
ATOM 1501 N N . PHE A 1 196 ? 7.836 17.125 11.625 1 97.88 196 PHE A N 1
ATOM 1502 C CA . PHE A 1 196 ? 6.871 18.156 11.25 1 97.88 196 PHE A CA 1
ATOM 1503 C C . PHE A 1 196 ? 7.578 19.375 10.656 1 97.88 196 PHE A C 1
ATOM 1505 O O . PHE A 1 196 ? 7.109 19.953 9.68 1 97.88 196 PHE A O 1
ATOM 1512 N N . GLY A 1 197 ? 8.711 19.734 11.242 1 95.94 197 GLY A N 1
ATOM 1513 C CA . GLY A 1 197 ? 9.484 20.859 10.758 1 95.94 197 GLY A CA 1
ATOM 1514 C C . GLY A 1 197 ? 10.016 20.672 9.352 1 95.94 197 GLY A C 1
ATOM 1515 O O . GLY A 1 197 ? 10.18 21.625 8.602 1 95.94 197 GLY A O 1
ATOM 1516 N N . SER A 1 198 ? 10.266 19.438 8.977 1 94 198 SER A N 1
ATOM 1517 C CA . SER A 1 198 ? 10.859 19.141 7.68 1 94 198 SER A CA 1
ATOM 1518 C C . SER A 1 198 ? 9.789 18.844 6.637 1 94 198 SER A C 1
ATOM 1520 O O . SER A 1 198 ? 10.102 18.641 5.457 1 94 198 SER A O 1
ATOM 1522 N N . SER A 1 199 ? 8.539 18.781 6.98 1 97.44 199 SER A N 1
ATOM 1523 C CA . SER A 1 199 ? 7.488 18.391 6.047 1 97.44 199 SER A CA 1
ATOM 1524 C C . SER A 1 199 ? 6.449 19.5 5.891 1 97.44 199 SER A C 1
ATOM 1526 O O . SER A 1 199 ? 6.355 20.125 4.828 1 97.44 199 SER A O 1
ATOM 1528 N N . ILE A 1 200 ? 5.883 19.969 6.93 1 98.38 200 ILE A N 1
ATOM 1529 C CA . ILE A 1 200 ? 4.676 20.781 6.969 1 98.38 200 ILE A CA 1
ATOM 1530 C C . ILE A 1 200 ? 4.941 22.141 6.301 1 98.38 200 ILE A C 1
ATOM 1532 O O . ILE A 1 200 ? 4.141 22.594 5.484 1 98.38 200 ILE A O 1
ATOM 1536 N N . PRO A 1 201 ? 6.09 22.812 6.535 1 98.25 201 PRO A N 1
ATOM 1537 C CA . PRO A 1 201 ? 6.309 24.125 5.941 1 98.25 201 PRO A CA 1
ATOM 1538 C C . PRO A 1 201 ? 6.473 24.078 4.426 1 98.25 201 PRO A C 1
ATOM 1540 O O . PRO A 1 201 ? 6.406 25.109 3.756 1 98.25 201 PRO A O 1
ATOM 1543 N N . HIS A 1 202 ? 6.633 22.891 3.871 1 98.12 202 HIS A N 1
ATOM 1544 C CA . HIS A 1 202 ? 6.977 22.766 2.459 1 98.12 202 HIS A CA 1
ATOM 1545 C C . HIS A 1 202 ? 5.77 22.344 1.629 1 98.12 202 HIS A C 1
ATOM 1547 O O . HIS A 1 202 ? 5.875 22.188 0.411 1 98.12 202 HIS A O 1
ATOM 1553 N N . LEU A 1 203 ? 4.617 22.203 2.252 1 98.62 203 LEU A N 1
ATOM 1554 C CA . LEU A 1 203 ? 3.408 21.828 1.525 1 98.62 203 LEU A CA 1
ATOM 1555 C C . LEU A 1 203 ? 3.004 22.938 0.548 1 98.62 203 LEU A C 1
ATOM 1557 O O . LEU A 1 203 ? 3.051 24.125 0.886 1 98.62 203 LEU A O 1
ATOM 1561 N N . GLU A 1 204 ? 2.582 22.484 -0.639 1 97.94 204 GLU A N 1
ATOM 1562 C CA . GLU A 1 204 ? 2.301 23.453 -1.693 1 97.94 204 GLU A CA 1
ATOM 1563 C C . GLU A 1 204 ? 0.843 23.375 -2.141 1 97.94 204 GLU A C 1
ATOM 1565 O O . GLU A 1 204 ? 0.147 24.391 -2.191 1 97.94 204 GLU A O 1
ATOM 1570 N N . HIS A 1 205 ? 0.364 22.25 -2.518 1 97.81 205 HIS A N 1
ATOM 1571 C CA . HIS A 1 205 ? -0.965 22.094 -3.098 1 97.81 205 HIS A CA 1
ATOM 1572 C C . HIS A 1 205 ? -2.049 22.531 -2.115 1 97.81 205 HIS A C 1
ATOM 1574 O O . HIS A 1 205 ? -2.018 22.141 -0.943 1 97.81 205 HIS A O 1
ATOM 1580 N N . PRO A 1 206 ? -3.025 23.281 -2.533 1 96.88 206 PRO A N 1
ATOM 1581 C CA . PRO A 1 206 ? -4.023 23.844 -1.624 1 96.88 206 PRO A CA 1
ATOM 1582 C C . PRO A 1 206 ? -4.793 22.781 -0.85 1 96.88 206 PRO A C 1
ATOM 1584 O O . PRO A 1 206 ? -5.055 22.938 0.345 1 96.88 206 PRO A O 1
ATOM 1587 N N . SER A 1 207 ? -5.184 21.719 -1.496 1 96.44 207 SER A N 1
ATOM 1588 C CA . SER A 1 207 ? -5.906 20.656 -0.803 1 96.44 207 SER A CA 1
ATOM 1589 C C . SER A 1 207 ? -5.047 20.016 0.288 1 96.44 207 SER A C 1
ATOM 1591 O O . SER A 1 207 ? -5.539 19.734 1.383 1 96.44 207 SER A O 1
ATOM 1593 N N . ILE A 1 208 ? -3.781 19.812 -0.026 1 98.38 208 ILE A N 1
ATOM 1594 C CA . ILE A 1 208 ? -2.875 19.188 0.929 1 98.38 208 ILE A C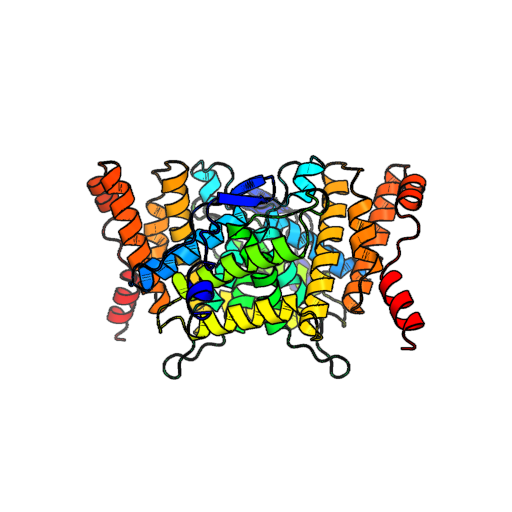A 1
ATOM 1595 C C . ILE A 1 208 ? -2.625 20.141 2.102 1 98.38 208 ILE A C 1
ATOM 1597 O O . ILE A 1 208 ? -2.545 19.703 3.252 1 98.38 208 ILE A O 1
ATOM 1601 N N . ARG A 1 209 ? -2.527 21.391 1.839 1 98.19 209 ARG A N 1
ATOM 1602 C CA . ARG A 1 209 ? -2.352 22.391 2.895 1 98.19 209 ARG A CA 1
ATOM 1603 C C . ARG A 1 209 ? -3.553 22.406 3.836 1 98.19 209 ARG A C 1
ATOM 1605 O O . ARG A 1 209 ? -3.391 22.5 5.055 1 98.19 209 ARG A O 1
ATOM 1612 N N . LYS A 1 210 ? -4.711 22.297 3.25 1 97.5 210 LYS A N 1
ATOM 1613 C CA . LYS A 1 210 ? -5.918 22.266 4.074 1 97.5 210 LYS A CA 1
ATOM 1614 C C . LYS A 1 210 ? -5.895 21.078 5.031 1 97.5 210 LYS A C 1
ATOM 1616 O O . LYS A 1 210 ? -6.227 21.203 6.211 1 97.5 210 LYS A O 1
ATOM 1621 N N . TRP A 1 211 ? -5.512 19.906 4.523 1 98.19 211 TRP A N 1
ATOM 1622 C CA . TRP A 1 211 ? -5.383 18.734 5.379 1 98.19 211 TRP A CA 1
ATOM 1623 C C . TRP A 1 211 ? -4.301 18.938 6.438 1 98.19 211 TRP A C 1
ATOM 1625 O O . TRP A 1 211 ? -4.473 18.562 7.594 1 98.19 211 TRP A O 1
ATOM 1635 N N . GLY A 1 212 ? -3.221 19.562 5.977 1 98.62 212 GLY A N 1
ATOM 1636 C CA . GLY A 1 212 ? -2.135 19.859 6.898 1 98.62 212 GLY A CA 1
ATOM 1637 C C . GLY A 1 212 ? -2.549 20.766 8.031 1 98.62 212 GLY A C 1
ATOM 1638 O O . GLY A 1 212 ? -2.166 20.547 9.188 1 98.62 212 GLY A O 1
ATOM 1639 N N . GLU A 1 213 ? -3.285 21.781 7.715 1 98.31 213 GLU A N 1
ATOM 1640 C CA . GLU A 1 213 ? -3.766 22.719 8.727 1 98.31 213 GLU A CA 1
ATOM 1641 C C . GLU A 1 213 ? -4.641 22.016 9.758 1 98.31 213 GLU A C 1
ATOM 1643 O O . GLU A 1 213 ? -4.465 22.203 10.961 1 98.31 213 GLU A O 1
ATOM 1648 N N . ALA A 1 214 ? -5.539 21.219 9.266 1 98.06 214 ALA A N 1
ATOM 1649 C CA . ALA A 1 214 ? -6.395 20.469 10.172 1 98.06 214 ALA A CA 1
ATOM 1650 C C . ALA A 1 214 ? -5.566 19.516 11.047 1 98.06 214 ALA A C 1
ATOM 1652 O O . ALA A 1 214 ? -5.832 19.375 12.242 1 98.06 214 ALA A O 1
ATOM 1653 N N . LEU A 1 215 ? -4.602 18.875 10.445 1 98.62 215 LEU A N 1
ATOM 1654 C CA . LEU A 1 215 ? -3.74 17.938 11.164 1 98.62 215 LEU A CA 1
ATOM 1655 C C . LEU A 1 215 ? -2.965 18.656 12.266 1 98.62 215 LEU A C 1
ATOM 1657 O O . LEU A 1 215 ? -2.867 18.141 13.391 1 98.62 215 LEU A O 1
ATOM 1661 N N . MET A 1 216 ? -2.426 19.797 11.914 1 98.25 216 MET A N 1
ATOM 1662 C CA . MET A 1 216 ? -1.608 20.516 12.883 1 98.25 216 MET A CA 1
ATOM 1663 C C . MET A 1 216 ? -2.467 21.047 14.023 1 98.25 216 MET A C 1
ATOM 1665 O O . MET A 1 216 ? -2.01 21.125 15.164 1 98.25 216 MET A O 1
ATOM 1669 N N . GLU A 1 217 ? -3.695 21.406 13.742 1 97.75 217 GLU A N 1
ATOM 1670 C CA . GLU A 1 217 ? -4.625 21.766 14.805 1 97.75 217 GLU A CA 1
ATOM 1671 C C . GLU A 1 217 ? -4.91 20.578 15.719 1 97.75 217 GLU A C 1
ATOM 1673 O O . GLU A 1 217 ? -4.984 20.734 16.938 1 97.75 217 GLU A O 1
ATOM 1678 N N . GLU A 1 218 ? -5.098 19.484 15.109 1 97.94 218 GLU A N 1
ATOM 1679 C CA . GLU A 1 218 ? -5.297 18.266 15.883 1 97.94 218 GLU A CA 1
ATOM 1680 C C . GLU A 1 218 ? -4.098 17.969 16.781 1 97.94 218 GLU A C 1
ATOM 1682 O O . GLU A 1 218 ? -4.258 17.594 17.938 1 97.94 218 GLU A O 1
ATOM 1687 N N . ARG A 1 219 ? -2.932 18.078 16.203 1 98.12 219 ARG A N 1
ATOM 1688 C CA . ARG A 1 219 ? -1.719 17.828 16.984 1 98.12 219 ARG A CA 1
ATOM 1689 C C . ARG A 1 219 ? -1.606 18.797 18.156 1 98.12 219 ARG A C 1
ATOM 1691 O O . ARG A 1 219 ? -1.271 18.391 19.266 1 98.12 219 ARG A O 1
ATOM 1698 N N . LYS A 1 220 ? -1.865 20.047 17.875 1 97.31 220 LYS A N 1
ATOM 1699 C CA . LYS A 1 220 ? -1.854 21.062 18.938 1 97.31 220 LYS A CA 1
ATOM 1700 C C . LYS A 1 220 ? -2.793 20.672 20.078 1 97.31 220 LYS A C 1
ATOM 1702 O O . LYS A 1 220 ? -2.412 20.734 21.25 1 97.31 220 LYS A O 1
ATOM 1707 N N . ALA A 1 221 ? -3.975 20.297 19.766 1 97.88 221 ALA A N 1
ATOM 1708 C CA . ALA A 1 221 ? -4.961 19.891 20.766 1 97.88 221 ALA A CA 1
ATOM 1709 C C . ALA A 1 221 ? -4.465 18.688 21.578 1 97.88 221 ALA A C 1
ATOM 1711 O O . ALA A 1 221 ? -4.672 18.625 22.781 1 97.88 221 ALA A O 1
ATOM 1712 N N . LEU A 1 222 ? -3.82 17.734 20.859 1 97.94 222 LEU A N 1
ATOM 1713 C CA . LEU A 1 222 ? -3.273 16.562 21.516 1 97.94 222 LEU A CA 1
ATOM 1714 C C . LEU A 1 222 ? -2.246 16.938 22.578 1 97.94 222 LEU A C 1
ATOM 1716 O O . LEU A 1 222 ? -2.289 16.438 23.703 1 97.94 222 LEU A O 1
ATOM 1720 N N . TRP A 1 223 ? -1.422 17.812 22.25 1 97.94 223 TRP A N 1
ATOM 1721 C CA . TRP A 1 223 ? -0.361 18.234 23.172 1 97.94 223 TRP A CA 1
ATOM 1722 C C . TRP A 1 223 ? -0.915 19.109 24.281 1 97.94 223 TRP A C 1
ATOM 1724 O O . TRP A 1 223 ? -0.443 19.047 25.422 1 97.94 223 TRP A O 1
ATOM 1734 N N . GLU A 1 224 ? -1.918 19.906 24.016 1 97.62 224 GLU A N 1
ATOM 1735 C CA . GLU A 1 224 ? -2.588 20.703 25.031 1 97.62 224 GLU A CA 1
ATOM 1736 C C . GLU A 1 224 ? -3.285 19.812 26.062 1 97.62 224 GLU A C 1
ATOM 1738 O O . GLU A 1 224 ? -3.236 20.094 27.266 1 97.62 224 GLU A O 1
ATOM 1743 N N . GLU A 1 225 ? -3.873 18.828 25.562 1 97.06 225 GLU A N 1
ATOM 1744 C CA . GLU A 1 225 ? -4.531 17.875 26.453 1 97.06 225 GLU A CA 1
ATOM 1745 C C . GLU A 1 225 ? -3.531 17.234 27.406 1 97.06 225 GLU A C 1
ATOM 1747 O O . GLU A 1 225 ? -3.883 16.875 28.531 1 97.06 225 GLU A O 1
ATOM 1752 N N . ARG A 1 226 ? -2.264 17.172 27 1 96.25 226 ARG A N 1
ATOM 1753 C CA . ARG A 1 226 ? -1.195 16.594 27.797 1 96.25 226 ARG A CA 1
ATOM 1754 C C . ARG A 1 226 ? -0.583 17.641 28.734 1 96.25 226 ARG A C 1
ATOM 1756 O O . ARG A 1 226 ? 0.322 17.328 29.516 1 96.25 226 ARG A O 1
ATOM 1763 N N . GLY A 1 227 ? -1.072 18.859 28.641 1 96.5 227 GLY A N 1
ATOM 1764 C CA . GLY A 1 227 ? -0.5 19.938 29.422 1 96.5 227 GLY A CA 1
ATOM 1765 C C . GLY A 1 227 ? 0.846 20.406 28.891 1 96.5 227 GLY A C 1
ATOM 1766 O O . GLY A 1 227 ? 1.621 21.031 29.625 1 96.5 227 GLY A O 1
ATOM 1767 N N . ARG A 1 228 ? 1.139 20.047 27.641 1 96.62 228 ARG A N 1
ATOM 1768 C CA . ARG A 1 228 ? 2.453 20.344 27.078 1 96.62 228 ARG A CA 1
ATOM 1769 C C . ARG A 1 228 ? 2.33 21.156 25.797 1 96.62 228 ARG A C 1
ATOM 1771 O O . ARG A 1 228 ? 3.168 21.031 24.906 1 96.62 228 ARG A O 1
ATOM 1778 N N . GLY A 1 229 ? 1.3 21.891 25.641 1 94.75 229 GLY A N 1
ATOM 1779 C CA . GLY A 1 229 ? 1.04 22.703 24.469 1 94.75 229 GLY A CA 1
ATOM 1780 C C . GLY A 1 229 ? 2.145 23.703 24.172 1 94.75 229 GLY A C 1
ATOM 1781 O O . GLY A 1 229 ? 2.543 23.859 23.016 1 94.75 229 GLY A O 1
ATOM 1782 N N . GLU A 1 230 ? 2.633 24.359 25.172 1 94.06 230 GLU A N 1
ATOM 1783 C CA . GLU A 1 230 ? 3.697 25.344 24.984 1 94.06 230 GLU A CA 1
ATOM 1784 C C . GLU A 1 230 ? 4.969 24.688 24.453 1 94.06 230 GLU A C 1
ATOM 1786 O O . GLU A 1 230 ? 5.688 25.266 23.641 1 94.06 230 GLU A O 1
ATOM 1791 N N . GLU A 1 231 ? 5.273 23.578 24.969 1 93.38 231 GLU A N 1
ATOM 1792 C CA . GLU A 1 231 ? 6.43 22.828 24.484 1 93.38 231 GLU A CA 1
ATOM 1793 C C . GLU A 1 231 ? 6.312 22.516 23 1 93.38 231 GLU A C 1
ATOM 1795 O O . GLU A 1 231 ? 7.27 22.703 22.25 1 93.38 231 GLU A O 1
ATOM 1800 N N . GLU A 1 232 ? 5.176 21.969 22.641 1 93.62 232 GLU A N 1
ATOM 1801 C CA . GLU A 1 232 ? 4.93 21.641 21.234 1 93.62 232 GLU A CA 1
ATOM 1802 C C . GLU A 1 232 ? 5.121 22.859 20.344 1 93.62 232 GLU A C 1
ATOM 1804 O O . GLU A 1 232 ? 5.773 22.766 19.297 1 93.62 232 GLU A O 1
ATOM 1809 N N . GLN A 1 233 ? 4.645 24 20.703 1 92.62 233 GLN A N 1
ATOM 1810 C CA . GLN A 1 233 ? 4.77 25.234 19.938 1 92.62 233 GLN A CA 1
ATOM 1811 C C . GLN A 1 233 ? 6.223 25.672 19.844 1 92.62 233 GLN A C 1
ATOM 1813 O O . GLN A 1 233 ? 6.684 26.109 18.797 1 92.62 233 GLN A O 1
ATOM 1818 N N . ARG A 1 234 ? 6.859 25.609 20.906 1 93.38 234 ARG A N 1
ATOM 1819 C CA . ARG A 1 234 ? 8.266 25.984 20.938 1 93.38 234 ARG A CA 1
ATOM 1820 C C . ARG A 1 234 ? 9.094 25.109 20 1 93.38 234 ARG A C 1
ATOM 1822 O O . ARG A 1 234 ? 9.93 25.594 19.25 1 93.38 234 ARG A O 1
ATOM 1829 N N . GLU A 1 235 ? 8.781 23.812 20.031 1 92.94 235 GLU A N 1
ATOM 1830 C CA . GLU A 1 235 ? 9.57 22.859 19.281 1 92.94 235 GLU A CA 1
ATOM 1831 C C . GLU A 1 235 ? 9.273 22.953 17.781 1 92.94 235 GLU A C 1
ATOM 1833 O O . GLU A 1 235 ? 10.078 22.516 16.953 1 92.94 235 GLU A O 1
ATOM 1838 N N . LEU A 1 236 ? 8.18 23.484 17.406 1 92.75 236 LEU A N 1
ATOM 1839 C CA . LEU A 1 236 ? 7.844 23.688 16 1 92.75 236 LEU A CA 1
ATOM 1840 C C . LEU A 1 236 ? 8.648 24.844 15.414 1 92.75 236 LEU A C 1
ATOM 1842 O O . LEU A 1 236 ? 8.75 24.984 14.188 1 92.75 236 LEU A O 1
ATOM 1846 N N . ARG A 1 237 ? 9.203 25.688 16.281 1 89.5 237 ARG A N 1
ATOM 1847 C CA . ARG A 1 237 ? 10.055 26.797 15.867 1 89.5 237 ARG A CA 1
ATOM 1848 C C . ARG A 1 237 ? 9.414 27.594 14.734 1 89.5 237 ARG A C 1
ATOM 1850 O O . ARG A 1 237 ? 10.047 27.844 13.703 1 89.5 237 ARG A O 1
ATOM 1857 N N . GLY A 1 238 ? 8.141 27.797 14.844 1 85.75 238 GLY A N 1
ATOM 1858 C CA . GLY A 1 238 ? 7.438 28.641 13.891 1 85.75 238 GLY A CA 1
ATOM 1859 C C . GLY A 1 238 ? 7.023 27.906 12.633 1 85.75 238 GLY A C 1
ATOM 1860 O O . GLY A 1 238 ? 6.484 28.516 11.703 1 85.75 238 GLY A O 1
ATOM 1861 N N . ALA A 1 239 ? 7.281 26.641 12.555 1 89.38 239 ALA A N 1
ATOM 1862 C CA . ALA A 1 239 ? 6.852 25.859 11.398 1 89.38 239 ALA A CA 1
ATOM 1863 C C . ALA A 1 239 ? 5.34 25.953 11.195 1 89.38 239 ALA A C 1
ATOM 1865 O O . ALA A 1 239 ? 4.57 25.656 12.117 1 89.38 239 ALA A O 1
ATOM 1866 N N . ARG A 1 240 ? 5 26.453 10.047 1 94.5 240 ARG A N 1
ATOM 1867 C CA . ARG A 1 240 ? 3.602 26.578 9.648 1 94.5 240 ARG A CA 1
ATOM 1868 C C . ARG A 1 240 ? 3.367 25.969 8.273 1 94.5 240 ARG A C 1
ATOM 1870 O O . ARG A 1 240 ? 4.285 25.906 7.453 1 94.5 240 ARG A O 1
ATOM 1877 N N . VAL A 1 241 ? 2.164 25.641 8.031 1 98 241 VAL A N 1
ATOM 1878 C CA . VAL A 1 241 ? 1.796 24.984 6.789 1 98 241 VAL A CA 1
ATOM 1879 C C . VAL A 1 241 ? 2.152 25.875 5.602 1 98 241 VAL A C 1
ATOM 1881 O O . VAL A 1 241 ? 1.646 26.984 5.48 1 98 241 VAL A O 1
ATOM 1884 N N . GLY A 1 242 ? 3.096 25.359 4.773 1 97.38 242 GLY A N 1
ATOM 1885 C CA . GLY A 1 242 ? 3.422 26 3.502 1 97.38 242 GLY A CA 1
ATOM 1886 C C . GLY A 1 242 ? 4.297 27.219 3.652 1 97.38 242 GLY A C 1
ATOM 1887 O O . GLY A 1 242 ? 4.551 27.938 2.678 1 97.38 242 GLY A O 1
ATOM 1888 N N . ALA A 1 243 ? 4.773 27.562 4.816 1 95.38 243 ALA A N 1
ATOM 1889 C CA . ALA A 1 243 ? 5.504 28.797 5.066 1 95.38 243 ALA A CA 1
ATOM 1890 C C . ALA A 1 243 ? 6.781 28.859 4.238 1 95.38 243 ALA A C 1
ATOM 1892 O O . ALA A 1 243 ? 7.117 29.906 3.674 1 95.38 243 ALA A O 1
ATOM 1893 N N . ALA A 1 244 ? 7.531 27.781 4.211 1 94.5 244 ALA A N 1
ATOM 1894 C CA . ALA A 1 244 ? 8.773 27.75 3.441 1 94.5 244 ALA A CA 1
ATOM 1895 C C . ALA A 1 244 ? 8.492 27.891 1.947 1 94.5 244 ALA A C 1
ATOM 1897 O O . ALA A 1 244 ? 9.234 28.562 1.234 1 94.5 244 ALA A O 1
ATOM 1898 N N . THR A 1 245 ? 7.473 27.234 1.484 1 94.75 245 THR A N 1
ATOM 1899 C CA . THR A 1 245 ? 7.066 27.328 0.087 1 94.75 245 THR A CA 1
ATOM 1900 C C . THR A 1 245 ? 6.684 28.766 -0.259 1 94.75 245 THR A C 1
ATOM 1902 O O . THR A 1 245 ? 7.078 29.281 -1.307 1 94.75 245 THR A O 1
ATOM 1905 N N . ASP A 1 246 ? 5.938 29.438 0.592 1 94.69 246 ASP A N 1
ATOM 1906 C CA . ASP A 1 246 ? 5.516 30.812 0.368 1 94.69 246 ASP A CA 1
ATOM 1907 C C . ASP A 1 246 ? 6.719 31.75 0.337 1 94.69 246 ASP A C 1
ATOM 1909 O O . ASP A 1 246 ? 6.766 32.688 -0.475 1 94.69 246 ASP A O 1
ATOM 1913 N N . ALA A 1 247 ? 7.617 31.531 1.215 1 92.62 247 ALA A N 1
ATOM 1914 C CA . ALA A 1 247 ? 8.82 32.344 1.267 1 92.62 247 ALA A CA 1
ATOM 1915 C C . ALA A 1 247 ? 9.633 32.219 -0.023 1 92.62 247 ALA A C 1
ATOM 1917 O O . ALA A 1 247 ? 10.148 33.219 -0.538 1 92.62 247 ALA A O 1
ATOM 1918 N N . LYS A 1 248 ? 9.789 31.078 -0.537 1 90.69 248 LYS A N 1
ATOM 1919 C CA . LYS A 1 248 ? 10.508 30.828 -1.78 1 90.69 248 LYS A CA 1
ATOM 1920 C C . LYS A 1 248 ? 9.836 31.531 -2.957 1 90.69 248 LYS A C 1
ATOM 1922 O O . LYS A 1 248 ? 10.508 32.062 -3.84 1 90.69 248 LYS A O 1
ATOM 1927 N N . LYS A 1 249 ? 8.508 31.516 -3.029 1 89 249 LYS A N 1
ATOM 1928 C CA . LYS A 1 249 ? 7.75 32.156 -4.094 1 89 249 LYS A CA 1
ATOM 1929 C C . LYS A 1 249 ? 7.934 33.688 -4.047 1 89 249 LYS A C 1
ATOM 1931 O O . LYS A 1 249 ? 8.047 34.344 -5.09 1 89 249 LYS A O 1
ATOM 1936 N N . ARG A 1 250 ? 7.91 34.188 -2.844 1 90.12 250 ARG A N 1
ATOM 1937 C CA . ARG A 1 250 ? 8.117 35.625 -2.678 1 90.12 250 ARG A CA 1
ATOM 1938 C C . ARG A 1 250 ? 9.508 36.031 -3.143 1 90.12 250 ARG A C 1
ATOM 1940 O O . ARG A 1 250 ? 9.664 37.062 -3.789 1 90.12 250 ARG A O 1
ATOM 1947 N N . ALA A 1 251 ? 10.422 35.219 -2.84 1 91.31 251 ALA A N 1
ATOM 1948 C CA . ALA A 1 251 ? 11.805 35.531 -3.191 1 91.31 251 ALA A CA 1
ATOM 1949 C C . ALA A 1 251 ? 12.023 35.406 -4.699 1 91.31 251 ALA A C 1
ATOM 1951 O O . ALA A 1 251 ? 12.875 36.125 -5.258 1 91.31 251 ALA A O 1
ATOM 1952 N N . SER A 1 252 ? 11.328 34.562 -5.273 1 86.06 252 SER A N 1
ATOM 1953 C CA . SER A 1 252 ? 11.492 34.344 -6.707 1 86.06 252 SER A CA 1
ATOM 1954 C C . SER A 1 252 ? 10.602 35.281 -7.516 1 86.06 252 SER A C 1
ATOM 1956 O O . SER A 1 252 ? 10.695 35.312 -8.742 1 86.06 252 SER A O 1
ATOM 1958 N N . GLY A 1 253 ? 9.789 36.125 -6.836 1 75.25 253 GLY A N 1
ATOM 1959 C CA . 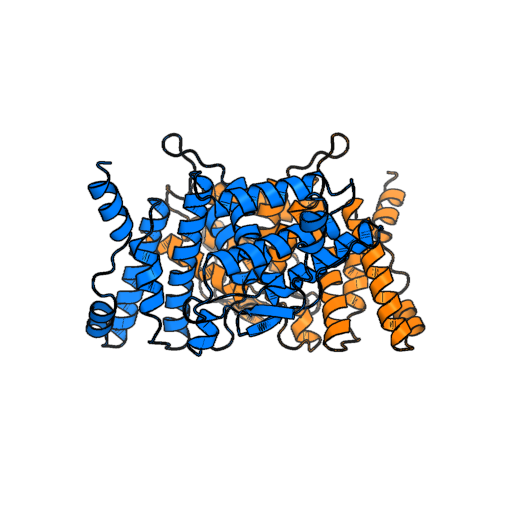GLY A 1 253 ? 8.922 37.062 -7.5 1 75.25 253 GLY A CA 1
ATOM 1960 C C . GLY A 1 253 ? 7.668 36.438 -8.078 1 75.25 253 GLY A C 1
ATOM 1961 O O . GLY A 1 253 ? 7.109 36.969 -9.055 1 75.25 253 GLY A O 1
ATOM 1962 N N . LYS A 1 254 ? 7.375 35.375 -7.637 1 60.94 254 LYS A N 1
ATOM 1963 C CA . LYS A 1 254 ? 6.172 34.75 -8.148 1 60.94 254 LYS A CA 1
ATOM 1964 C C . LYS A 1 254 ? 5.043 34.781 -7.121 1 60.94 254 LYS A C 1
ATOM 1966 O O . LYS A 1 254 ? 5.293 34.781 -5.914 1 60.94 254 LYS A O 1
ATOM 1971 N N . MET B 1 1 ? -48.625 4.086 6.41 1 23.92 1 MET B N 1
ATOM 1972 C CA . MET B 1 1 ? -47.906 3.764 7.633 1 23.92 1 MET B CA 1
ATOM 1973 C C . MET B 1 1 ? -46.562 3.152 7.312 1 23.92 1 MET B C 1
ATOM 1975 O O . MET B 1 1 ? -45.844 2.688 8.211 1 23.92 1 MET B O 1
ATOM 1979 N N . PRO B 1 2 ? -46.219 2.602 6.113 1 28.17 2 PRO B N 1
ATOM 1980 C CA . PRO B 1 2 ? -45.094 1.756 5.691 1 28.17 2 PRO B CA 1
ATOM 1981 C C . PRO B 1 2 ? -43.781 2.52 5.613 1 28.17 2 PRO B C 1
ATOM 1983 O O . PRO B 1 2 ? -42.719 1.928 5.324 1 28.17 2 PRO B O 1
ATOM 1986 N N . ALA B 1 3 ? -43.875 3.854 5.438 1 31.38 3 ALA B N 1
ATOM 1987 C CA . ALA B 1 3 ? -42.75 4.73 5.137 1 31.38 3 ALA B CA 1
ATOM 1988 C C . ALA B 1 3 ? -41.75 4.781 6.305 1 31.38 3 ALA B C 1
ATOM 1990 O O . ALA B 1 3 ? -40.625 5.273 6.16 1 31.38 3 ALA B O 1
ATOM 1991 N N . ASP B 1 4 ? -42.125 4.562 7.523 1 26.75 4 ASP B N 1
ATOM 1992 C CA . ASP B 1 4 ? -41.344 4.848 8.719 1 26.75 4 ASP B CA 1
ATOM 1993 C C . ASP B 1 4 ? -40.281 3.787 8.93 1 26.75 4 ASP B C 1
ATOM 1995 O O . ASP B 1 4 ? -39.5 3.863 9.891 1 26.75 4 ASP B O 1
ATOM 1999 N N . VAL B 1 5 ? -40.438 2.527 8.305 1 27.8 5 VAL B N 1
ATOM 2000 C CA . VAL B 1 5 ? -39.5 1.461 8.633 1 27.8 5 VAL B CA 1
ATOM 2001 C C . VAL B 1 5 ? -38.125 1.801 8.07 1 27.8 5 VAL B C 1
ATOM 2003 O O . VAL B 1 5 ? -37.156 1.051 8.258 1 27.8 5 VAL B O 1
ATOM 2006 N N . ALA B 1 6 ? -38.156 2.588 7.016 1 31.41 6 ALA B N 1
ATOM 2007 C CA . ALA B 1 6 ? -36.875 2.773 6.332 1 31.41 6 ALA B CA 1
ATOM 2008 C C . ALA B 1 6 ? -35.875 3.498 7.23 1 31.41 6 ALA B C 1
ATOM 2010 O O . ALA B 1 6 ? -34.656 3.342 7.07 1 31.41 6 ALA B O 1
ATOM 2011 N N . GLN B 1 7 ? -36.312 4.465 7.93 1 30.38 7 GLN B N 1
ATOM 2012 C CA . GLN B 1 7 ? -35.406 5.344 8.656 1 30.38 7 GLN B CA 1
ATOM 2013 C C . GLN B 1 7 ? -34.688 4.586 9.766 1 30.38 7 GLN B C 1
ATOM 2015 O O . GLN B 1 7 ? -33.531 4.914 10.109 1 30.38 7 GLN B O 1
ATOM 2020 N N . ASP B 1 8 ? -35.375 3.689 10.477 1 29.78 8 ASP B N 1
ATOM 2021 C CA . ASP B 1 8 ? -34.844 3.125 11.719 1 29.78 8 ASP B CA 1
ATOM 2022 C C . ASP B 1 8 ? -33.75 2.102 11.445 1 29.78 8 ASP B C 1
ATOM 2024 O O . ASP B 1 8 ? -33.031 1.693 12.359 1 29.78 8 ASP B O 1
ATOM 2028 N N . ALA B 1 9 ? -33.812 1.387 10.336 1 30.03 9 ALA B N 1
ATOM 2029 C CA . ALA B 1 9 ? -32.875 0.311 10.047 1 30.03 9 ALA B CA 1
ATOM 2030 C C . ALA B 1 9 ? -31.484 0.867 9.75 1 30.03 9 ALA B C 1
ATOM 2032 O O . ALA B 1 9 ? -30.594 0.128 9.336 1 30.03 9 ALA B O 1
ATOM 2033 N N . LEU B 1 10 ? -31.297 2.033 9.336 1 36.66 10 LEU B N 1
ATOM 2034 C CA . LEU B 1 10 ? -29.938 2.551 9.297 1 36.66 10 LEU B CA 1
ATOM 2035 C C . LEU B 1 10 ? -29.234 2.32 10.625 1 36.66 10 LEU B C 1
ATOM 2037 O O . LEU B 1 10 ? -29.125 3.234 11.445 1 36.66 10 LEU B O 1
ATOM 2041 N N . THR B 1 11 ? -29.625 1.415 11.5 1 43.19 11 THR B N 1
ATOM 2042 C CA . THR B 1 11 ? -29.203 1.008 12.836 1 43.19 11 THR B CA 1
ATOM 2043 C C . THR B 1 11 ? -27.688 0.878 12.906 1 43.19 11 THR B C 1
ATOM 2045 O O . THR B 1 11 ? -27.047 0.554 11.906 1 43.19 11 THR B O 1
ATOM 2048 N N . SER B 1 12 ? -27.078 1.313 14.047 1 55.31 12 SER B N 1
ATOM 2049 C CA . SER B 1 12 ? -25.703 1.511 14.539 1 55.31 12 SER B CA 1
ATOM 2050 C C . SER B 1 12 ? -24.859 0.257 14.344 1 55.31 12 SER B C 1
ATOM 2052 O O . SER B 1 12 ? -25.281 -0.843 14.711 1 55.31 12 SER B O 1
ATOM 2054 N N . ALA B 1 13 ? -24.344 0.097 13.094 1 60.03 13 ALA B N 1
ATOM 2055 C CA . ALA B 1 13 ? -23.297 -0.914 13.078 1 60.03 13 ALA B CA 1
ATOM 2056 C C . ALA B 1 13 ? -22.609 -1.016 14.438 1 60.03 13 ALA B C 1
ATOM 2058 O O . ALA B 1 13 ? -21.906 -1.989 14.719 1 60.03 13 ALA B O 1
ATOM 2059 N N . ALA B 1 14 ? -23.031 -0.084 15.211 1 68.44 14 ALA B N 1
ATOM 2060 C CA . ALA B 1 14 ? -22.484 -0.162 16.562 1 68.44 14 ALA B CA 1
ATOM 2061 C C . ALA B 1 14 ? -23 -1.391 17.297 1 68.44 14 ALA B C 1
ATOM 2063 O O . ALA B 1 14 ? -24.188 -1.696 17.25 1 68.44 14 ALA B O 1
ATOM 2064 N N . GLY B 1 15 ? -22.109 -2.119 17.719 1 74.56 15 GLY B N 1
ATOM 2065 C CA . GLY B 1 15 ? -22.5 -3.312 18.438 1 74.56 15 GLY B CA 1
ATOM 2066 C C . GLY B 1 15 ? -22.438 -4.574 17.609 1 74.56 15 GLY B C 1
ATOM 2067 O O . GLY B 1 15 ? -22.391 -5.684 18.141 1 74.56 15 GLY B O 1
ATOM 2068 N N . ALA B 1 16 ? -22.328 -4.273 16.297 1 84.06 16 ALA B N 1
ATOM 2069 C CA . ALA B 1 16 ? -22.141 -5.449 15.438 1 84.06 16 ALA B CA 1
ATOM 2070 C C . ALA B 1 16 ? -20.75 -6.043 15.625 1 84.06 16 ALA B C 1
ATOM 2072 O O . ALA B 1 16 ? -19.875 -5.414 16.219 1 84.06 16 ALA B O 1
ATOM 2073 N N . ARG B 1 17 ? -20.625 -7.293 15.203 1 88.62 17 ARG B N 1
ATOM 2074 C CA . ARG B 1 17 ? -19.328 -7.945 15.344 1 88.62 17 ARG B CA 1
ATOM 2075 C C . ARG B 1 17 ? -18.578 -7.961 14.016 1 88.62 17 ARG B C 1
ATOM 2077 O O . ARG B 1 17 ? -19.125 -8.359 12.984 1 88.62 17 ARG B O 1
ATOM 2084 N N . GLY B 1 18 ? -17.406 -7.438 14.102 1 92.56 18 GLY B N 1
ATOM 2085 C CA . GLY B 1 18 ? -16.516 -7.516 12.961 1 92.56 18 GLY B CA 1
ATOM 2086 C C . GLY B 1 18 ? -15.688 -8.789 12.93 1 92.56 18 GLY B C 1
ATOM 2087 O O . GLY B 1 18 ? -16.031 -9.781 13.578 1 92.56 18 GLY B O 1
ATOM 2088 N N . ALA B 1 19 ? -14.672 -8.75 12.102 1 92.25 19 ALA B N 1
ATOM 2089 C CA . ALA B 1 19 ? -13.773 -9.898 12.008 1 92.25 19 ALA B CA 1
ATOM 2090 C C . ALA B 1 19 ? -13.18 -10.242 13.367 1 92.25 19 ALA B C 1
ATOM 2092 O O . ALA B 1 19 ? -12.898 -9.352 14.172 1 92.25 19 ALA B O 1
ATOM 2093 N N . GLY B 1 20 ? -13.031 -11.547 13.578 1 91.62 20 GLY B N 1
ATOM 2094 C CA . GLY B 1 20 ? -12.508 -12.016 14.859 1 91.62 20 GLY B CA 1
ATOM 2095 C C . GLY B 1 20 ? -13.492 -11.844 16 1 91.62 20 GLY B C 1
ATOM 2096 O O . GLY B 1 20 ? -13.141 -12.07 17.156 1 91.62 20 GLY B O 1
ATOM 2097 N N . GLY B 1 21 ? -14.656 -11.367 15.742 1 89.62 21 GLY B N 1
ATOM 2098 C CA . GLY B 1 21 ? -15.688 -11.188 16.75 1 89.62 21 GLY B CA 1
ATOM 2099 C C . GLY B 1 21 ? -15.57 -9.875 17.5 1 89.62 21 GLY B C 1
ATOM 2100 O O . GLY B 1 21 ? -16.25 -9.656 18.5 1 89.62 21 GLY B O 1
ATOM 2101 N N . LYS B 1 22 ? -14.781 -9.039 17 1 90.06 22 LYS B N 1
ATOM 2102 C CA . LYS B 1 22 ? -14.586 -7.758 17.672 1 90.06 22 LYS B CA 1
ATOM 2103 C C . LYS B 1 22 ? -15.82 -6.875 17.531 1 90.06 22 LYS B C 1
ATOM 2105 O O . LYS B 1 22 ? -16.422 -6.781 16.469 1 90.06 22 LYS B O 1
ATOM 2110 N N . VAL B 1 23 ? -16.156 -6.258 18.625 1 93.06 23 VAL B N 1
ATOM 2111 C CA . VAL B 1 23 ? -17.281 -5.336 18.609 1 93.06 23 VAL B CA 1
ATOM 2112 C C . VAL B 1 23 ? -16.891 -4.059 17.859 1 93.06 23 VAL B C 1
ATOM 2114 O O . VAL B 1 23 ? -15.891 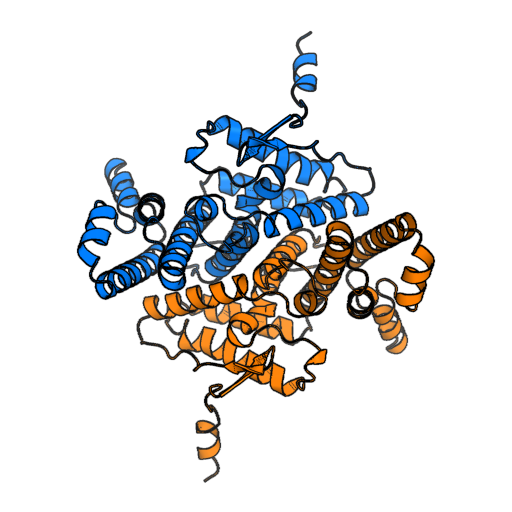-3.428 18.203 1 93.06 23 VAL B O 1
ATOM 2117 N N . LEU B 1 24 ? -17.672 -3.713 16.906 1 94.56 24 LEU B N 1
ATOM 2118 C CA . LEU B 1 24 ? -17.375 -2.543 16.078 1 94.56 24 LEU B CA 1
ATOM 2119 C C . LEU B 1 24 ? -17.812 -1.263 16.781 1 94.56 24 LEU B C 1
ATOM 2121 O O . LEU B 1 24 ? -18.859 -1.236 17.438 1 94.56 24 LEU B O 1
ATOM 2125 N N . GLY B 1 25 ? -17.031 -0.254 16.734 1 92.06 25 GLY B N 1
ATOM 2126 C CA . GLY B 1 25 ? -17.406 1.051 17.25 1 92.06 25 GLY B CA 1
ATOM 2127 C C . GLY B 1 25 ? -18.469 1.736 16.391 1 92.06 25 GLY B C 1
ATOM 2128 O O . GLY B 1 25 ? -18.875 1.206 15.367 1 92.06 25 GLY B O 1
ATOM 2129 N N . ASP B 1 26 ? -18.828 2.906 16.891 1 93.44 26 ASP B N 1
ATOM 2130 C CA . ASP B 1 26 ? -19.812 3.693 16.156 1 93.44 26 ASP B CA 1
ATOM 2131 C C . ASP B 1 26 ? -19.25 4.148 14.805 1 93.44 26 ASP B C 1
ATOM 2133 O O . ASP B 1 26 ? -18.047 4.43 14.695 1 93.44 26 ASP B O 1
ATOM 2137 N N . LEU B 1 27 ? -20.141 4.164 13.891 1 95 27 LEU B N 1
ATOM 2138 C CA . LEU B 1 27 ? -19.75 4.75 12.602 1 95 27 LEU B CA 1
ATOM 2139 C C . LEU B 1 27 ? -19.531 6.25 12.734 1 95 27 LEU B C 1
ATOM 2141 O O . LEU B 1 27 ? -20.188 6.914 13.539 1 95 27 LEU B O 1
ATOM 2145 N N . TYR B 1 28 ? -18.641 6.727 11.938 1 96.44 28 TYR B N 1
ATOM 2146 C CA . TYR B 1 28 ? -18.297 8.141 11.961 1 96.44 28 TYR B CA 1
ATOM 2147 C C . TYR B 1 28 ? -19.469 9 11.5 1 96.44 28 TYR B C 1
ATOM 2149 O O . TYR B 1 28 ? -20.188 8.641 10.555 1 96.44 28 TYR B O 1
ATOM 2157 N N . LYS B 1 29 ? -19.703 10.062 12.164 1 96.31 29 LYS B N 1
ATOM 2158 C CA . LYS B 1 29 ? -20.656 11.086 11.758 1 96.31 29 LYS B CA 1
ATOM 2159 C C . LYS B 1 29 ? -19.969 12.391 11.406 1 96.31 29 LYS B C 1
ATOM 2161 O O . LYS B 1 29 ? -19.125 12.883 12.172 1 96.31 29 LYS B O 1
ATOM 2166 N N . SER B 1 30 ? -20.344 12.914 10.336 1 97.81 30 SER B N 1
ATOM 2167 C CA . SER B 1 30 ? -19.719 14.133 9.844 1 97.81 30 SER B CA 1
ATOM 2168 C C . SER B 1 30 ? -19.844 15.258 10.867 1 97.81 30 SER B C 1
ATOM 2170 O O . SER B 1 30 ? -20.891 15.43 11.5 1 97.81 30 SER B O 1
ATOM 2172 N N . THR B 1 31 ? -18.828 16.094 10.977 1 96.88 31 THR B N 1
ATOM 2173 C CA . THR B 1 31 ? -18.828 17.25 11.852 1 96.88 31 THR B CA 1
ATOM 2174 C C . THR B 1 31 ? -19.359 18.484 11.117 1 96.88 31 THR B C 1
ATOM 2176 O O . THR B 1 31 ? -19.688 19.5 11.742 1 96.88 31 THR B O 1
ATOM 2179 N N . GLY B 1 32 ? -19.391 18.406 9.852 1 95.94 32 GLY B N 1
ATOM 2180 C CA . GLY B 1 32 ? -19.75 19.547 9.031 1 95.94 32 GLY B CA 1
ATOM 2181 C C . GLY B 1 32 ? -18.531 20.328 8.531 1 95.94 32 GLY B C 1
ATOM 2182 O O . GLY B 1 32 ? -18.656 21.188 7.656 1 95.94 32 GLY B O 1
ATOM 2183 N N . ASN B 1 33 ? -17.422 20.031 9.07 1 96.44 33 ASN B N 1
ATOM 2184 C CA . ASN B 1 33 ? -16.172 20.609 8.594 1 96.44 33 ASN B CA 1
ATOM 2185 C C . ASN B 1 33 ? -15.43 19.656 7.664 1 96.44 33 ASN B C 1
ATOM 2187 O O . ASN B 1 33 ? -14.93 18.609 8.109 1 96.44 33 ASN B O 1
ATOM 2191 N N . GLU B 1 34 ? -15.266 20.031 6.473 1 96.69 34 GLU B N 1
ATOM 2192 C CA . GLU B 1 34 ? -14.766 19.141 5.422 1 96.69 34 GLU B CA 1
ATOM 2193 C C . GLU B 1 34 ? -13.359 18.656 5.734 1 96.69 34 GLU B C 1
ATOM 2195 O O . GLU B 1 34 ? -13.047 17.469 5.562 1 96.69 34 GLU B O 1
ATOM 2200 N N . ALA B 1 35 ? -12.547 19.562 6.164 1 95.62 35 ALA B N 1
ATOM 2201 C CA . ALA B 1 35 ? -11.156 19.203 6.43 1 95.62 35 ALA B CA 1
ATOM 2202 C C . ALA B 1 35 ? -11.055 18.25 7.605 1 95.62 35 ALA B C 1
ATOM 2204 O O . ALA B 1 35 ? -10.281 17.281 7.566 1 95.62 35 ALA B O 1
ATOM 2205 N N . VAL B 1 36 ? -11.828 18.453 8.625 1 96.81 36 VAL B N 1
ATOM 2206 C CA . VAL B 1 36 ? -11.828 17.609 9.812 1 96.81 36 VAL B CA 1
ATOM 2207 C C . VAL B 1 36 ? -12.383 16.219 9.461 1 96.81 36 VAL B C 1
ATOM 2209 O O . VAL B 1 36 ? -11.836 15.203 9.883 1 96.81 36 VAL B O 1
ATOM 2212 N N . ASP B 1 37 ? -13.406 16.234 8.688 1 98 37 ASP B N 1
ATOM 2213 C CA . ASP B 1 37 ? -14.008 14.969 8.258 1 98 37 ASP B CA 1
ATOM 2214 C C . ASP B 1 37 ? -13.055 14.188 7.359 1 98 37 ASP B C 1
ATOM 2216 O O . ASP B 1 37 ? -12.93 12.969 7.5 1 98 37 ASP B O 1
ATOM 2220 N N . ALA B 1 38 ? -12.375 14.883 6.453 1 98.12 38 ALA B N 1
ATOM 2221 C CA . ALA B 1 38 ? -11.391 14.227 5.594 1 98.12 38 ALA B CA 1
ATOM 2222 C C . ALA B 1 38 ? -10.242 13.648 6.414 1 98.12 38 ALA B C 1
ATOM 2224 O O . ALA B 1 38 ? -9.719 12.578 6.09 1 98.12 38 ALA B O 1
ATOM 2225 N N . LEU B 1 39 ? -9.875 14.367 7.418 1 98.06 39 LEU B N 1
ATOM 2226 C CA . LEU B 1 39 ? -8.82 13.875 8.297 1 98.06 39 LEU B CA 1
ATOM 2227 C C . LEU B 1 39 ? -9.242 12.57 8.977 1 98.06 39 LEU B C 1
ATOM 2229 O O . LEU B 1 39 ? -8.414 11.688 9.195 1 98.06 39 LEU B O 1
ATOM 2233 N N . ALA B 1 40 ? -10.508 12.461 9.312 1 98.31 40 ALA B N 1
ATOM 2234 C CA . ALA B 1 40 ? -11.023 11.219 9.883 1 98.31 40 ALA B CA 1
ATOM 2235 C C . ALA B 1 40 ? -10.844 10.055 8.914 1 98.31 40 ALA B C 1
ATOM 2237 O O . ALA B 1 40 ? -10.523 8.938 9.328 1 98.31 40 ALA B O 1
ATOM 2238 N N . PHE B 1 41 ? -11.07 10.328 7.629 1 98.81 41 PHE B N 1
ATOM 2239 C CA . PHE B 1 41 ? -10.859 9.305 6.609 1 98.81 41 PHE B CA 1
ATOM 2240 C C . PHE B 1 41 ? -9.383 8.922 6.531 1 98.81 41 PHE B C 1
ATOM 2242 O O . PHE B 1 41 ? -9.055 7.734 6.457 1 98.81 41 PHE B O 1
ATOM 2249 N N . LEU B 1 42 ? -8.547 9.891 6.578 1 98.75 42 LEU B N 1
ATOM 2250 C CA . LEU B 1 42 ? -7.109 9.625 6.535 1 98.75 42 LEU B CA 1
ATOM 2251 C C . LEU B 1 42 ? -6.68 8.773 7.719 1 98.75 42 LEU B C 1
ATOM 2253 O O . LEU B 1 42 ? -5.863 7.859 7.57 1 98.75 42 LEU B O 1
ATOM 2257 N N . HIS B 1 43 ? -7.238 9.031 8.898 1 98.69 43 HIS B N 1
ATOM 2258 C CA . HIS B 1 43 ? -6.938 8.227 10.07 1 98.69 43 HIS B CA 1
ATOM 2259 C C . HIS B 1 43 ? -7.492 6.812 9.922 1 98.69 43 HIS B C 1
ATOM 2261 O O . HIS B 1 43 ? -6.883 5.848 10.391 1 98.69 43 HIS B O 1
ATOM 2267 N N . MET B 1 44 ? -8.648 6.719 9.328 1 98.38 44 MET B N 1
ATOM 2268 C CA . MET B 1 44 ? -9.234 5.402 9.078 1 98.38 44 MET B CA 1
ATOM 2269 C C . MET B 1 44 ? -8.305 4.547 8.219 1 98.38 44 MET B C 1
ATOM 2271 O O . MET B 1 44 ? -8.18 3.342 8.445 1 98.38 44 MET B O 1
ATOM 2275 N N . LEU B 1 45 ? -7.621 5.156 7.273 1 98.75 45 LEU B N 1
ATOM 2276 C CA . LEU B 1 45 ? -6.711 4.434 6.391 1 98.75 45 LEU B CA 1
ATOM 2277 C C . LEU B 1 45 ? -5.562 3.816 7.184 1 98.75 45 LEU B C 1
ATOM 2279 O O . LEU B 1 45 ? -4.996 2.801 6.773 1 98.75 45 LEU B O 1
ATOM 2283 N N . GLU B 1 46 ? -5.199 4.406 8.297 1 98.69 46 GLU B N 1
ATOM 2284 C CA . GLU B 1 46 ? -4.145 3.84 9.133 1 98.69 46 GLU B CA 1
ATOM 2285 C C . GLU B 1 46 ? -4.512 2.432 9.602 1 98.69 46 GLU B C 1
ATOM 2287 O O . GLU B 1 46 ? -3.635 1.577 9.75 1 98.69 46 GLU B O 1
ATOM 2292 N N . ARG B 1 47 ? -5.789 2.217 9.789 1 98.25 47 ARG B N 1
ATOM 2293 C CA . ARG B 1 47 ? -6.25 0.924 10.289 1 98.25 47 ARG B CA 1
ATOM 2294 C C . ARG B 1 47 ? -5.891 -0.195 9.312 1 98.25 47 ARG B C 1
ATOM 2296 O O . ARG B 1 47 ? -5.672 -1.336 9.727 1 98.25 47 ARG B O 1
ATOM 2303 N N . LEU B 1 48 ? -5.73 0.139 8.039 1 98.75 48 LEU B N 1
ATOM 2304 C CA . LEU B 1 48 ? -5.324 -0.862 7.059 1 98.75 48 LEU B CA 1
ATOM 2305 C C . LEU B 1 48 ? -3.867 -1.268 7.266 1 98.75 48 LEU B C 1
ATOM 2307 O O . LEU B 1 48 ? -3.486 -2.402 6.973 1 98.75 48 LEU B O 1
ATOM 2311 N N . LYS B 1 49 ? -3.049 -0.323 7.781 1 98.62 49 LYS B N 1
ATOM 2312 C CA . LYS B 1 49 ? -1.656 -0.621 8.102 1 98.62 49 LYS B CA 1
ATOM 2313 C C . LYS B 1 49 ? -1.558 -1.522 9.336 1 98.62 49 LYS B C 1
ATOM 2315 O O . LYS B 1 49 ? -0.631 -2.326 9.445 1 98.62 49 LYS B O 1
ATOM 2320 N N . LEU B 1 50 ? -2.498 -1.349 10.195 1 98.12 50 LEU B N 1
ATOM 2321 C CA . LEU B 1 50 ? -2.455 -2.02 11.484 1 98.12 50 LEU B CA 1
ATOM 2322 C C . LEU B 1 50 ? -3.117 -3.393 11.406 1 98.12 50 LEU B C 1
ATOM 2324 O O . LEU B 1 50 ? -2.754 -4.305 12.156 1 98.12 50 LEU B O 1
ATOM 2328 N N . GLU B 1 51 ? -4.105 -3.518 10.539 1 97.94 51 GLU B N 1
ATOM 2329 C CA . GLU B 1 51 ? -4.844 -4.77 10.406 1 97.94 51 GLU B CA 1
ATOM 2330 C C . GLU B 1 51 ? -4.012 -5.828 9.68 1 97.94 51 GLU B C 1
ATOM 2332 O O . GLU B 1 51 ? -3.781 -5.727 8.477 1 97.94 51 GLU B O 1
ATOM 2337 N N . LYS B 1 52 ? -3.578 -6.828 10.484 1 98.25 52 LYS B N 1
ATOM 2338 C CA . LYS B 1 52 ? -2.811 -7.926 9.898 1 98.25 52 LYS B CA 1
ATOM 2339 C C . LYS B 1 52 ? -3.73 -8.945 9.227 1 98.25 52 LYS B C 1
ATOM 2341 O O . LYS B 1 52 ? -4.848 -9.18 9.695 1 98.25 52 LYS B O 1
ATOM 2346 N N . ARG B 1 53 ? -3.303 -9.523 8.156 1 98.31 53 ARG B N 1
ATOM 2347 C CA . ARG B 1 53 ? -4.094 -10.516 7.434 1 98.31 53 ARG B CA 1
ATOM 2348 C C . ARG B 1 53 ? -4.418 -11.711 8.328 1 98.31 53 ARG B C 1
ATOM 2350 O O . ARG B 1 53 ? -3.523 -12.453 8.734 1 98.31 53 ARG B O 1
ATOM 2357 N N . ALA B 1 54 ? -5.656 -11.953 8.617 1 97.25 54 ALA B N 1
ATOM 2358 C CA . ALA B 1 54 ? -6.137 -12.875 9.648 1 97.25 54 ALA B CA 1
ATOM 2359 C C . ALA B 1 54 ? -5.785 -14.32 9.305 1 97.25 54 ALA B C 1
ATOM 2361 O O . ALA B 1 54 ? -5.504 -15.125 10.195 1 97.25 54 ALA B O 1
ATOM 2362 N N . GLY B 1 55 ? -5.801 -14.609 8.023 1 96.62 55 GLY B N 1
ATOM 2363 C CA . GLY B 1 55 ? -5.426 -15.961 7.625 1 96.62 55 GLY B CA 1
ATOM 2364 C C . GLY B 1 55 ? -4.008 -16.328 8.023 1 96.62 55 GLY B C 1
ATOM 2365 O O . GLY B 1 55 ? -3.764 -17.422 8.516 1 96.62 55 GLY B O 1
ATOM 2366 N N . TRP B 1 56 ? -3.074 -15.422 7.824 1 98.19 56 TRP B N 1
ATOM 2367 C CA . TRP B 1 56 ? -1.681 -15.664 8.18 1 98.19 56 TRP B CA 1
ATOM 2368 C C . TRP B 1 56 ? -1.514 -15.75 9.695 1 98.19 56 TRP B C 1
ATOM 2370 O O . TRP B 1 56 ? -0.766 -16.594 10.195 1 98.19 56 TRP B O 1
ATOM 2380 N N . VAL B 1 57 ? -2.209 -14.828 10.367 1 97.56 57 VAL B N 1
ATOM 2381 C CA . VAL B 1 57 ? -2.148 -14.852 11.82 1 97.56 57 VAL B CA 1
ATOM 2382 C C . VAL B 1 57 ? -2.586 -16.219 12.344 1 97.56 57 VAL B C 1
ATOM 2384 O O . VAL B 1 57 ? -1.917 -16.812 13.195 1 97.56 57 VAL B O 1
ATOM 2387 N N . ARG B 1 58 ? -3.572 -16.734 11.844 1 96 58 ARG B N 1
ATOM 2388 C CA . ARG B 1 58 ? -4.133 -18.016 12.273 1 96 58 ARG B CA 1
ATOM 2389 C C . ARG B 1 58 ? -3.146 -19.156 12.031 1 96 58 ARG B C 1
ATOM 2391 O O . ARG B 1 58 ? -3.064 -20.094 12.828 1 96 58 ARG B O 1
ATOM 2398 N N . GLU B 1 59 ? -2.396 -19.031 10.977 1 97.12 59 GLU B N 1
ATOM 2399 C CA . GLU B 1 59 ? -1.472 -20.109 10.602 1 97.12 59 GLU B CA 1
ATOM 2400 C C . GLU B 1 59 ? -0.145 -19.969 11.344 1 97.12 59 GLU B C 1
ATOM 2402 O O . GLU B 1 59 ? 0.796 -20.719 11.086 1 97.12 59 GLU B O 1
ATOM 2407 N N . GLY B 1 60 ? -0.052 -18.969 12.18 1 97.56 60 GLY B N 1
ATOM 2408 C CA . GLY B 1 60 ? 1.108 -18.828 13.047 1 97.56 60 GLY B CA 1
ATOM 2409 C C . GLY B 1 60 ? 2.248 -18.062 12.406 1 97.56 60 GLY B C 1
ATOM 2410 O O . GLY B 1 60 ? 3.391 -18.141 12.859 1 97.56 60 GLY B O 1
ATOM 2411 N N . VAL B 1 61 ? 1.991 -17.375 11.352 1 98.12 61 VAL B N 1
ATOM 2412 C CA . VAL B 1 61 ? 3.012 -16.547 10.711 1 98.12 61 VAL B CA 1
ATOM 2413 C C . VAL B 1 61 ? 3.457 -15.445 11.672 1 98.12 61 VAL B C 1
ATOM 2415 O O . VAL B 1 61 ? 2.625 -14.758 12.266 1 98.12 61 VAL B O 1
ATOM 2418 N N . LYS B 1 62 ? 4.75 -15.312 11.797 1 97.5 62 LYS B N 1
ATOM 2419 C CA . LYS B 1 62 ? 5.305 -14.227 12.594 1 97.5 62 LYS B CA 1
ATOM 2420 C C . LYS B 1 62 ? 5.383 -12.938 11.789 1 97.5 62 LYS B C 1
ATOM 2422 O O . LYS B 1 62 ? 5.84 -12.938 10.641 1 97.5 62 LYS B O 1
ATOM 2427 N N . LYS B 1 63 ? 4.918 -11.844 12.367 1 96.88 63 LYS B N 1
ATOM 2428 C CA . LYS B 1 63 ? 4.926 -10.523 11.742 1 96.88 63 LYS B CA 1
ATOM 2429 C C . LYS B 1 63 ? 4.281 -10.578 10.359 1 96.88 63 LYS B C 1
ATOM 2431 O O . LYS B 1 63 ? 4.883 -10.148 9.367 1 96.88 63 LYS B O 1
ATOM 2436 N N . PRO B 1 64 ? 3.062 -11.031 10.336 1 98.38 64 PRO B N 1
ATOM 2437 C CA . PRO B 1 64 ? 2.391 -11.148 9.039 1 98.38 64 PRO B CA 1
ATOM 2438 C C . PRO B 1 64 ? 2.139 -9.797 8.375 1 98.38 64 PRO B C 1
ATOM 2440 O O . PRO B 1 64 ? 2.133 -8.766 9.055 1 98.38 64 PRO B O 1
ATOM 2443 N N . GLU B 1 65 ? 1.966 -9.828 7.09 1 98.75 65 GLU B N 1
ATOM 2444 C CA . GLU B 1 65 ? 1.667 -8.609 6.34 1 98.75 65 GLU B CA 1
ATOM 2445 C C . GLU B 1 65 ? 0.35 -7.992 6.801 1 98.75 65 GLU B C 1
ATOM 2447 O O . GLU B 1 65 ? -0.539 -8.695 7.281 1 98.75 65 GLU B O 1
ATOM 2452 N N . SER B 1 66 ? 0.238 -6.664 6.594 1 98.75 66 SER B N 1
ATOM 2453 C CA . SER B 1 66 ? -1.007 -5.941 6.832 1 98.75 66 SER B CA 1
ATOM 2454 C C . SER B 1 66 ? -1.911 -5.977 5.605 1 98.75 66 SER B C 1
ATOM 2456 O O . SER B 1 66 ? -1.481 -6.375 4.52 1 98.75 66 SER B O 1
ATOM 2458 N N . VAL B 1 67 ? -3.168 -5.57 5.809 1 98.81 67 VAL B N 1
ATOM 2459 C CA . VAL B 1 67 ? -4.086 -5.395 4.691 1 98.81 67 VAL B CA 1
ATOM 2460 C C . VAL B 1 67 ? -3.52 -4.371 3.709 1 98.81 67 VAL B C 1
ATOM 2462 O O . VAL B 1 67 ? -3.562 -4.578 2.494 1 98.81 67 VAL B O 1
ATOM 2465 N N . SER B 1 68 ? -2.934 -3.324 4.23 1 98.88 68 SER B N 1
ATOM 2466 C CA . SER B 1 68 ? -2.307 -2.291 3.412 1 98.88 68 SER B CA 1
ATOM 2467 C C . SER B 1 68 ? -1.164 -2.863 2.58 1 98.88 68 SER B C 1
ATOM 2469 O O . SER B 1 68 ? -1.045 -2.562 1.392 1 98.88 68 SER B O 1
ATOM 2471 N N . ASP B 1 69 ? -0.308 -3.674 3.164 1 98.88 69 ASP B N 1
ATOM 2472 C CA . ASP B 1 69 ? 0.779 -4.34 2.453 1 98.88 69 ASP B CA 1
ATOM 2473 C C . ASP B 1 69 ? 0.249 -5.133 1.261 1 98.88 69 ASP B C 1
ATOM 2475 O O . ASP B 1 69 ? 0.792 -5.043 0.158 1 98.88 69 ASP B O 1
ATOM 2479 N N . HIS B 1 70 ? -0.79 -5.859 1.545 1 98.88 70 HIS B N 1
ATOM 2480 C CA . HIS B 1 70 ? -1.421 -6.699 0.535 1 98.88 70 HIS B CA 1
ATOM 2481 C C . HIS B 1 70 ? -1.96 -5.867 -0.621 1 98.88 70 HIS B C 1
ATOM 2483 O O . HIS B 1 70 ? -1.672 -6.148 -1.786 1 98.88 70 HIS B O 1
ATOM 2489 N N . MET B 1 71 ? -2.68 -4.816 -0.313 1 98.94 71 MET B N 1
ATOM 2490 C CA . MET B 1 71 ? -3.279 -3.947 -1.322 1 98.94 71 MET B CA 1
ATOM 2491 C C . MET B 1 71 ? -2.203 -3.256 -2.152 1 98.94 71 MET B C 1
ATOM 2493 O O . MET B 1 71 ? -2.346 -3.115 -3.369 1 98.94 71 MET B O 1
ATOM 2497 N N . CYS B 1 72 ? -1.147 -2.869 -1.492 1 98.94 72 CYS B N 1
ATOM 2498 C CA . CYS B 1 72 ? -0.072 -2.16 -2.178 1 98.94 72 CYS B CA 1
ATOM 2499 C C . CYS B 1 72 ? 0.576 -3.045 -3.234 1 98.94 72 CYS B C 1
ATOM 2501 O O . CYS B 1 72 ? 0.737 -2.629 -4.383 1 98.94 72 CYS B O 1
ATOM 2503 N N . ARG B 1 73 ? 0.929 -4.215 -2.85 1 98.94 73 ARG B N 1
ATOM 2504 C CA . ARG B 1 73 ? 1.572 -5.105 -3.812 1 98.94 73 ARG B CA 1
ATOM 2505 C C . ARG B 1 73 ? 0.631 -5.438 -4.965 1 98.94 73 ARG B C 1
ATOM 2507 O O . ARG B 1 73 ? 1.051 -5.48 -6.121 1 98.94 73 ARG B O 1
ATOM 2514 N N . MET B 1 74 ? -0.646 -5.633 -4.695 1 98.94 74 MET B N 1
ATOM 2515 C CA . MET B 1 74 ? -1.628 -5.867 -5.75 1 98.94 74 MET B CA 1
ATOM 2516 C C . MET B 1 74 ? -1.635 -4.719 -6.754 1 98.94 74 MET B C 1
ATOM 2518 O O . MET B 1 74 ? -1.683 -4.945 -7.961 1 98.94 74 MET B O 1
ATOM 2522 N N . ALA B 1 75 ? -1.605 -3.547 -6.191 1 98.94 75 ALA B N 1
ATOM 2523 C CA . ALA B 1 75 ? -1.659 -2.369 -7.051 1 98.94 75 ALA B CA 1
ATOM 2524 C C . ALA B 1 75 ? -0.428 -2.289 -7.949 1 98.94 75 ALA B C 1
ATOM 2526 O O . ALA B 1 75 ? -0.541 -2.006 -9.148 1 98.94 75 ALA B O 1
ATOM 2527 N N . ILE B 1 76 ? 0.735 -2.6 -7.43 1 98.94 76 ILE B N 1
ATOM 2528 C CA . ILE B 1 76 ? 1.959 -2.57 -8.219 1 98.94 76 ILE B CA 1
ATOM 2529 C C . ILE B 1 76 ? 1.931 -3.691 -9.258 1 98.94 76 ILE B C 1
ATOM 2531 O O . ILE B 1 76 ? 2.328 -3.492 -10.406 1 98.94 76 ILE B O 1
ATOM 2535 N N . MET B 1 77 ? 1.439 -4.848 -8.906 1 98.88 77 MET B N 1
ATOM 2536 C CA . MET B 1 77 ? 1.297 -5.953 -9.852 1 98.88 77 MET B CA 1
ATOM 2537 C C . MET B 1 77 ? 0.395 -5.562 -11.016 1 98.88 77 MET B C 1
ATOM 2539 O O . MET B 1 77 ? 0.655 -5.938 -12.156 1 98.88 77 MET B O 1
ATOM 2543 N N . ALA B 1 78 ? -0.675 -4.828 -10.695 1 98.94 78 ALA B N 1
ATOM 2544 C CA . ALA B 1 78 ? -1.572 -4.379 -11.75 1 98.94 78 ALA B CA 1
ATOM 2545 C C . ALA B 1 78 ? -0.825 -3.545 -12.789 1 98.94 78 ALA B C 1
ATOM 2547 O O . ALA B 1 78 ? -1.097 -3.641 -13.984 1 98.94 78 ALA B O 1
ATOM 2548 N N . MET B 1 79 ? 0.126 -2.809 -12.383 1 98.88 79 MET B N 1
ATOM 2549 C CA . MET B 1 79 ? 0.89 -1.933 -13.266 1 98.88 79 MET B CA 1
ATOM 2550 C C . MET B 1 79 ? 1.769 -2.744 -14.211 1 98.88 79 MET B C 1
ATOM 2552 O O . MET B 1 79 ? 2.275 -2.217 -15.203 1 98.88 79 MET B O 1
ATOM 2556 N N . MET B 1 80 ? 1.986 -3.996 -13.938 1 98.69 80 MET B N 1
ATOM 2557 C CA . MET B 1 80 ? 2.854 -4.855 -14.742 1 98.69 80 MET B CA 1
ATOM 2558 C C . MET B 1 80 ? 2.078 -5.484 -15.891 1 98.69 80 MET B C 1
ATOM 2560 O O . MET B 1 80 ? 2.676 -5.957 -16.859 1 98.69 80 MET B O 1
ATOM 2564 N N . VAL B 1 81 ? 0.766 -5.547 -15.742 1 98.5 81 VAL B N 1
ATOM 2565 C CA . VAL B 1 81 ? -0.051 -6.289 -16.703 1 98.5 81 VAL B CA 1
ATOM 2566 C C . VAL B 1 81 ? -0.152 -5.508 -18.016 1 98.5 81 VAL B C 1
ATOM 2568 O O . VAL B 1 81 ? -0.459 -4.312 -18 1 98.5 81 VAL B O 1
ATOM 2571 N N . PRO B 1 82 ? 0.135 -6.18 -19.109 1 97 82 PRO B N 1
ATOM 2572 C CA . PRO B 1 82 ? 0.011 -5.48 -20.391 1 97 82 PRO B CA 1
ATOM 2573 C C . PRO B 1 82 ? -1.442 -5.27 -20.812 1 97 82 PRO B C 1
ATOM 2575 O O . PRO B 1 82 ? -2.303 -6.102 -20.516 1 97 82 PRO B O 1
ATOM 2578 N N . SER B 1 83 ? -1.721 -4.16 -21.406 1 97.38 83 SER B N 1
ATOM 2579 C CA . SER B 1 83 ? -2.959 -3.895 -22.125 1 97.38 83 SER B CA 1
ATOM 2580 C C . SER B 1 83 ? -2.742 -3.975 -23.641 1 97.38 83 SER B C 1
ATOM 2582 O O . SER B 1 83 ? -1.917 -3.244 -24.188 1 97.38 83 SER B O 1
ATOM 2584 N N . THR B 1 84 ? -3.438 -4.902 -24.281 1 95.44 84 THR B N 1
ATOM 2585 C CA . THR B 1 84 ? -3.262 -5.129 -25.703 1 95.44 84 THR B CA 1
ATOM 2586 C C . THR B 1 84 ? -4.562 -4.863 -26.469 1 95.44 84 THR B C 1
ATOM 2588 O O . THR B 1 84 ? -5.617 -4.688 -25.844 1 95.44 84 THR B O 1
ATOM 2591 N N . ALA B 1 85 ? -4.414 -4.805 -27.734 1 95.38 85 ALA B N 1
ATOM 2592 C CA . ALA B 1 85 ? -5.602 -4.625 -28.562 1 95.38 85 ALA B CA 1
ATOM 2593 C C . ALA B 1 85 ? -6.574 -5.789 -28.391 1 95.38 85 ALA B C 1
ATOM 2595 O O . ALA B 1 85 ? -7.793 -5.598 -28.422 1 95.38 85 ALA B O 1
ATOM 2596 N N . GLU B 1 86 ? -6.094 -6.996 -28.188 1 94.38 86 GLU B N 1
ATOM 2597 C CA . GLU B 1 86 ? -6.906 -8.195 -28.031 1 94.38 86 GLU B CA 1
ATOM 2598 C C . GLU B 1 86 ? -7.559 -8.25 -26.656 1 94.38 86 GLU B C 1
ATOM 2600 O O . GLU B 1 86 ? -8.625 -8.852 -26.484 1 94.38 86 GLU B O 1
ATOM 2605 N N . ARG B 1 87 ? -6.91 -7.617 -25.703 1 95.69 87 ARG B N 1
ATOM 2606 C CA . ARG B 1 87 ? -7.398 -7.578 -24.328 1 95.69 87 ARG B CA 1
ATOM 2607 C C . ARG B 1 87 ? -7.188 -6.199 -23.703 1 95.69 87 ARG B C 1
ATOM 2609 O O . ARG B 1 87 ? -6.34 -6.027 -22.828 1 95.69 87 ARG B O 1
ATOM 2616 N N . PRO B 1 88 ? -7.992 -5.32 -24.172 1 97.88 88 PRO B N 1
ATOM 2617 C CA . PRO B 1 88 ? -7.805 -3.963 -23.656 1 97.88 88 PRO B CA 1
ATOM 2618 C C . PRO B 1 88 ? -8.172 -3.842 -22.172 1 97.88 88 PRO B C 1
ATOM 2620 O O . PRO B 1 88 ? -9.211 -4.355 -21.75 1 97.88 88 PRO B O 1
ATOM 2623 N N . LEU B 1 89 ? -7.316 -3.238 -21.422 1 98.56 89 LEU B N 1
ATOM 2624 C CA . LEU B 1 89 ? -7.516 -3.023 -19.984 1 98.56 89 LEU B CA 1
ATOM 2625 C C . LEU B 1 89 ? -7.199 -1.582 -19.609 1 98.56 89 LEU B C 1
ATOM 2627 O O . LEU B 1 89 ? -6.234 -1.001 -20.094 1 98.56 89 LEU B O 1
ATOM 2631 N N . ASP B 1 90 ? -8.055 -1.021 -18.828 1 98.69 90 ASP B N 1
ATOM 2632 C CA . ASP B 1 90 ? -7.738 0.235 -18.156 1 98.69 90 ASP B CA 1
ATOM 2633 C C . ASP B 1 90 ? -6.871 -0.006 -16.922 1 98.69 90 ASP B C 1
ATOM 2635 O O . ASP B 1 90 ? -7.387 -0.124 -15.805 1 98.69 90 ASP B O 1
ATOM 2639 N N . ILE B 1 91 ? -5.551 0.026 -17.109 1 98.75 91 ILE B N 1
ATOM 2640 C CA . ILE B 1 91 ? -4.609 -0.382 -16.062 1 98.75 91 ILE B CA 1
ATOM 2641 C C . ILE B 1 91 ? -4.695 0.578 -14.883 1 98.75 91 ILE B C 1
ATOM 2643 O O . ILE B 1 91 ? -4.789 0.146 -13.734 1 98.75 91 ILE B O 1
ATOM 2647 N N . PRO B 1 92 ? -4.75 1.885 -15.141 1 98.81 92 PRO B N 1
ATOM 2648 C CA . PRO B 1 92 ? -4.906 2.779 -13.992 1 98.81 92 PRO B CA 1
ATOM 2649 C C . PRO B 1 92 ? -6.152 2.467 -13.164 1 98.81 92 PRO B C 1
ATOM 2651 O O . PRO B 1 92 ? -6.125 2.559 -11.938 1 98.81 92 PRO B O 1
ATOM 2654 N N . ARG B 1 93 ? -7.164 2.143 -13.82 1 98.88 93 ARG B N 1
ATOM 2655 C CA . ARG B 1 93 ? -8.383 1.786 -13.102 1 98.88 93 ARG B CA 1
ATOM 2656 C C . ARG B 1 93 ? -8.18 0.531 -12.258 1 98.88 93 ARG B C 1
ATOM 2658 O O . ARG B 1 93 ? -8.625 0.468 -11.109 1 98.88 93 ARG B O 1
ATOM 2665 N N . CYS B 1 94 ? -7.477 -0.49 -12.797 1 98.94 94 CYS B N 1
ATOM 2666 C CA . CYS B 1 94 ? -7.152 -1.699 -12.047 1 98.94 94 CYS B CA 1
ATOM 2667 C C . CYS B 1 94 ? -6.316 -1.372 -10.82 1 98.94 94 CYS B C 1
ATOM 2669 O O . CYS B 1 94 ? -6.543 -1.929 -9.742 1 98.94 94 CYS B O 1
ATOM 2671 N N . VAL B 1 95 ? -5.395 -0.447 -10.984 1 98.94 95 VAL B N 1
ATOM 2672 C CA . VAL B 1 95 ? -4.52 -0.034 -9.898 1 98.94 95 VAL B CA 1
ATOM 2673 C C . VAL B 1 95 ? -5.348 0.571 -8.766 1 98.94 95 VAL B C 1
ATOM 2675 O O . VAL B 1 95 ? -5.227 0.16 -7.609 1 98.94 95 VAL B O 1
ATOM 2678 N N . MET B 1 96 ? -6.203 1.479 -9.094 1 98.94 96 MET B N 1
ATOM 2679 C CA . MET B 1 96 ? -7 2.158 -8.07 1 98.94 96 MET B CA 1
ATOM 2680 C C . MET B 1 96 ? -8.023 1.206 -7.457 1 98.94 96 MET B C 1
ATOM 2682 O O . MET B 1 96 ? -8.32 1.292 -6.266 1 98.94 96 MET B O 1
ATOM 2686 N N . MET B 1 97 ? -8.492 0.294 -8.25 1 98.94 97 MET B N 1
ATOM 2687 C CA . MET B 1 97 ? -9.43 -0.701 -7.73 1 98.94 97 MET B CA 1
ATOM 2688 C C . MET B 1 97 ? -8.742 -1.616 -6.719 1 98.94 97 MET B C 1
ATOM 2690 O O . MET B 1 97 ? -9.336 -1.978 -5.703 1 98.94 97 MET B O 1
ATOM 2694 N N . ALA B 1 98 ? -7.477 -1.979 -6.977 1 98.94 98 ALA B N 1
ATOM 2695 C CA . ALA B 1 98 ? -6.699 -2.783 -6.039 1 98.94 98 ALA B CA 1
ATOM 2696 C C . ALA B 1 98 ? -6.523 -2.059 -4.707 1 98.94 98 ALA B C 1
ATOM 2698 O O . ALA B 1 98 ? -6.477 -2.693 -3.65 1 98.94 98 ALA B O 1
ATOM 2699 N N . LEU B 1 99 ? -6.543 -0.736 -4.727 1 98.94 99 LEU B N 1
ATOM 2700 C CA . LEU B 1 99 ? -6.312 0.087 -3.545 1 98.94 99 LEU B CA 1
ATOM 2701 C C . LEU B 1 99 ? -7.605 0.289 -2.764 1 98.94 99 LEU B C 1
ATOM 2703 O O . LEU B 1 99 ? -7.578 0.763 -1.625 1 98.94 99 LEU B O 1
ATOM 2707 N N . VAL B 1 100 ? -8.727 -0.157 -3.338 1 98.69 100 VAL B N 1
ATOM 2708 C CA . VAL B 1 100 ? -10.008 0.134 -2.699 1 98.69 100 VAL B CA 1
ATOM 2709 C C . VAL B 1 100 ? -10.703 -1.17 -2.314 1 98.69 100 VAL B C 1
ATOM 2711 O O . VAL B 1 100 ? -11.625 -1.171 -1.497 1 98.69 100 VAL B O 1
ATOM 2714 N N . HIS B 1 101 ? -10.266 -2.268 -2.877 1 98.62 101 HIS B N 1
ATOM 2715 C CA . HIS B 1 101 ? -11.062 -3.488 -2.836 1 98.62 101 HIS B CA 1
ATOM 2716 C C . HIS B 1 101 ? -11.289 -3.951 -1.4 1 98.62 101 HIS B C 1
ATOM 2718 O O . HIS B 1 101 ? -12.359 -4.457 -1.07 1 98.62 101 HIS B O 1
ATOM 2724 N N . ASP B 1 102 ? -10.312 -3.719 -0.528 1 98.44 102 ASP B N 1
ATOM 2725 C CA . ASP B 1 102 ? -10.422 -4.145 0.864 1 98.44 102 ASP B CA 1
ATOM 2726 C C . ASP B 1 102 ? -10.562 -2.941 1.795 1 98.44 102 ASP B C 1
ATOM 2728 O O . ASP B 1 102 ? -10.297 -3.043 2.994 1 98.44 102 ASP B O 1
ATOM 2732 N N . LEU B 1 103 ? -10.992 -1.812 1.294 1 98.75 103 LEU B N 1
ATOM 2733 C CA . LEU B 1 103 ? -11.062 -0.561 2.043 1 98.75 103 LEU B CA 1
ATOM 2734 C C . LEU B 1 103 ? -11.953 -0.712 3.271 1 98.75 103 LEU B C 1
ATOM 2736 O O . LEU B 1 103 ? -11.648 -0.17 4.336 1 98.75 103 LEU B O 1
ATOM 2740 N N . ALA B 1 104 ? -13.016 -1.475 3.197 1 98.31 104 ALA B N 1
ATOM 2741 C CA . ALA B 1 104 ? -13.969 -1.647 4.289 1 98.31 104 ALA B CA 1
ATOM 2742 C C . ALA B 1 104 ? -13.32 -2.342 5.48 1 98.31 104 ALA B C 1
ATOM 2744 O O . ALA B 1 104 ? -13.797 -2.232 6.613 1 98.31 104 ALA B O 1
ATOM 2745 N N . GLU B 1 105 ? -12.219 -3.033 5.223 1 98.25 105 GLU B N 1
ATOM 2746 C CA . GLU B 1 105 ? -11.562 -3.791 6.285 1 98.25 105 GLU B CA 1
ATOM 2747 C C . GLU B 1 105 ? -10.898 -2.861 7.297 1 98.25 105 GLU B C 1
ATOM 2749 O O . GLU B 1 105 ? -10.539 -3.289 8.391 1 98.25 105 GLU B O 1
ATOM 2754 N N . ALA B 1 106 ? -10.789 -1.615 6.945 1 98.31 106 ALA B N 1
ATOM 2755 C CA . ALA B 1 106 ? -10.32 -0.621 7.906 1 98.31 106 ALA B CA 1
ATOM 2756 C C . ALA B 1 106 ? -11.273 -0.514 9.094 1 98.31 106 ALA B C 1
ATOM 2758 O O . ALA B 1 106 ? -10.859 -0.147 10.195 1 98.31 106 ALA B O 1
ATOM 2759 N N . TYR B 1 107 ? -12.516 -0.823 8.82 1 97.88 107 TYR B N 1
ATOM 2760 C CA . TYR B 1 107 ? -13.531 -0.716 9.867 1 97.88 107 TYR B CA 1
ATOM 2761 C C . TYR B 1 107 ? -13.984 -2.096 10.328 1 97.88 107 TYR B C 1
ATOM 2763 O O . TYR B 1 107 ? -13.945 -2.396 11.523 1 97.88 107 TYR B O 1
ATOM 2771 N N . VAL B 1 108 ? -14.219 -3.035 9.422 1 97.38 108 VAL B N 1
ATOM 2772 C CA . VAL B 1 108 ? -14.883 -4.285 9.781 1 97.38 108 VAL B CA 1
ATOM 2773 C C . VAL B 1 108 ? -13.836 -5.34 10.133 1 97.38 108 VAL B C 1
ATOM 2775 O O . VAL B 1 108 ? -14.172 -6.383 10.703 1 97.38 108 VAL B O 1
ATOM 2778 N N . GLY B 1 109 ? -12.562 -5.082 9.758 1 97 109 GLY B N 1
ATOM 2779 C CA . GLY B 1 109 ? -11.523 -6.086 9.93 1 97 109 GLY B CA 1
ATOM 2780 C C . GLY B 1 109 ? -11.453 -7.074 8.781 1 97 109 GLY B C 1
ATOM 2781 O O . GLY B 1 109 ? -12.227 -6.984 7.828 1 97 109 GLY B O 1
ATOM 2782 N N . ASP B 1 110 ? -10.508 -7.93 8.82 1 96.56 110 ASP B N 1
ATOM 2783 C CA . ASP B 1 110 ? -10.25 -8.914 7.777 1 96.56 110 ASP B CA 1
ATOM 2784 C C . ASP B 1 110 ? -10.906 -10.258 8.109 1 96.56 110 ASP B C 1
ATOM 2786 O O . ASP B 1 110 ? -10.328 -11.078 8.82 1 96.56 110 ASP B O 1
ATOM 2790 N N . PHE B 1 111 ? -12.039 -10.516 7.555 1 93.38 111 PHE B N 1
ATOM 2791 C CA . PHE B 1 111 ? -12.758 -11.758 7.777 1 93.38 111 PHE B CA 1
ATOM 2792 C C . PHE B 1 111 ? -12.07 -12.922 7.074 1 93.38 111 PHE B C 1
ATOM 2794 O O . PHE B 1 111 ? -11.586 -12.773 5.949 1 93.38 111 PHE B O 1
ATOM 2801 N N . THR B 1 112 ? -12.117 -14.047 7.723 1 90.62 112 THR B N 1
ATOM 2802 C CA . THR B 1 112 ? -11.664 -15.281 7.094 1 90.62 112 THR B CA 1
ATOM 2803 C C . THR B 1 112 ? -12.828 -16.25 6.883 1 90.62 112 THR B C 1
ATOM 2805 O O . THR B 1 112 ? -13.867 -16.109 7.531 1 90.62 112 THR B O 1
ATOM 2808 N N . PRO B 1 113 ? -12.656 -17.172 6.016 1 85.69 113 PRO B N 1
ATOM 2809 C CA . PRO B 1 113 ? -13.719 -18.156 5.785 1 85.69 113 PRO B CA 1
ATOM 2810 C C . PRO B 1 113 ? -14.047 -18.969 7.031 1 85.69 113 PRO B C 1
ATOM 2812 O O . PRO B 1 113 ? -15.172 -19.453 7.184 1 85.69 113 PRO B O 1
ATOM 2815 N N . LEU B 1 114 ? -13.188 -19.125 7.91 1 86.56 114 LEU B N 1
ATOM 2816 C CA . LEU B 1 114 ? -13.367 -19.969 9.078 1 86.56 114 LEU B CA 1
ATOM 2817 C C . LEU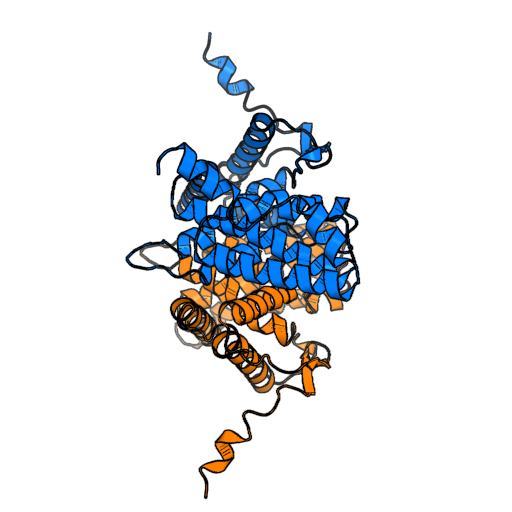 B 1 114 ? -14.297 -19.312 10.094 1 86.56 114 LEU B C 1
ATOM 2819 O O . LEU B 1 114 ? -14.797 -19.984 11.008 1 86.56 114 LEU B O 1
ATOM 2823 N N . GLU B 1 115 ? -14.484 -18.078 10.008 1 89.19 115 GLU B N 1
ATOM 2824 C CA . GLU B 1 115 ? -15.375 -17.359 10.922 1 89.19 115 GLU B CA 1
ATOM 2825 C C . GLU B 1 115 ? -16.844 -17.672 10.625 1 89.19 115 GLU B C 1
ATOM 2827 O O . GLU B 1 115 ? -17.719 -17.391 11.438 1 89.19 115 GLU B O 1
ATOM 2832 N N . ASN B 1 116 ? -17.125 -18.25 9.57 1 88.25 116 ASN B N 1
ATOM 2833 C CA . ASN B 1 116 ? -18.453 -18.703 9.172 1 88.25 116 ASN B CA 1
ATOM 2834 C C . ASN B 1 116 ? -19.469 -17.578 9.227 1 88.25 116 ASN B C 1
ATOM 2836 O O . ASN B 1 116 ? -20.594 -17.766 9.703 1 88.25 116 ASN B O 1
ATOM 2840 N N . VAL B 1 117 ? -19.078 -16.422 8.938 1 89.81 117 VAL B N 1
ATOM 2841 C CA . VAL B 1 117 ? -19.984 -15.305 8.758 1 89.81 117 VAL B CA 1
ATOM 2842 C C . VAL B 1 117 ? -20.672 -15.398 7.398 1 89.81 117 VAL B C 1
ATOM 2844 O O . VAL B 1 117 ? -20 -15.523 6.371 1 89.81 117 VAL B O 1
ATOM 2847 N N . PRO B 1 118 ? -22 -15.406 7.449 1 91.38 118 PRO B N 1
ATOM 2848 C CA . PRO B 1 118 ? -22.688 -15.469 6.156 1 91.38 118 PRO B CA 1
ATOM 2849 C C . PRO B 1 118 ? -22.266 -14.352 5.203 1 91.38 118 PRO B C 1
ATOM 2851 O O . PRO B 1 118 ? -22.031 -13.227 5.641 1 91.38 118 PRO B O 1
ATOM 2854 N N . GLY B 1 119 ? -22.25 -14.633 3.943 1 90.62 119 GLY B N 1
ATOM 2855 C CA . GLY B 1 119 ? -21.781 -13.703 2.928 1 90.62 119 GLY B CA 1
ATOM 2856 C C . GLY B 1 119 ? -22.562 -12.406 2.91 1 90.62 119 GLY B C 1
ATOM 2857 O O . GLY B 1 119 ? -21.984 -11.328 2.781 1 90.62 119 GLY B O 1
ATOM 2858 N N . HIS B 1 120 ? -23.844 -12.492 3.066 1 92.31 120 HIS B N 1
ATOM 2859 C CA . HIS B 1 120 ? -24.688 -11.305 3 1 92.31 120 HIS B CA 1
ATOM 2860 C C . HIS B 1 120 ? -24.453 -10.398 4.203 1 92.31 120 HIS B C 1
ATOM 2862 O O . HIS B 1 120 ? -24.547 -9.172 4.09 1 92.31 120 HIS B O 1
ATOM 2868 N N . VAL B 1 121 ? -24.156 -10.961 5.375 1 91.94 121 VAL B N 1
ATOM 2869 C CA . VAL B 1 121 ? -23.875 -10.18 6.578 1 91.94 121 VAL B CA 1
ATOM 2870 C C . VAL B 1 121 ? -22.562 -9.43 6.402 1 91.94 121 VAL B C 1
ATOM 2872 O O . VAL B 1 121 ? -22.469 -8.234 6.691 1 91.94 121 VAL B O 1
ATOM 2875 N N . LYS B 1 122 ? -21.609 -10.188 5.875 1 92.44 122 LYS B N 1
ATOM 2876 C CA . LYS B 1 122 ? -20.328 -9.547 5.59 1 92.44 122 LYS B CA 1
ATOM 2877 C C . LYS B 1 122 ? -20.484 -8.398 4.605 1 92.44 122 LYS B C 1
ATOM 2879 O O . LYS B 1 122 ? -19.969 -7.305 4.824 1 92.44 122 LYS B O 1
ATOM 2884 N N . ALA B 1 123 ? -21.188 -8.633 3.568 1 94.12 123 ALA B N 1
ATOM 2885 C CA . ALA B 1 123 ? -21.406 -7.629 2.529 1 94.12 123 ALA B CA 1
ATOM 2886 C C . ALA B 1 123 ? -22.109 -6.398 3.096 1 94.12 123 ALA B C 1
ATOM 2888 O O . ALA B 1 123 ? -21.766 -5.266 2.734 1 94.12 123 ALA B O 1
ATOM 2889 N N . GLU B 1 124 ? -23.047 -6.586 3.93 1 95.12 124 GLU B N 1
ATOM 2890 C CA . GLU B 1 124 ? -23.781 -5.484 4.535 1 95.12 124 GLU B CA 1
ATOM 2891 C C . GLU B 1 124 ? -22.891 -4.648 5.441 1 95.12 124 GLU B C 1
ATOM 2893 O O . GLU B 1 124 ? -22.938 -3.416 5.418 1 95.12 124 GLU B O 1
ATOM 2898 N N . LEU B 1 125 ? -22.125 -5.316 6.258 1 95.5 125 LEU B N 1
ATOM 2899 C CA . LEU B 1 125 ? -21.203 -4.613 7.148 1 95.5 125 LEU B CA 1
ATOM 2900 C C . LEU B 1 125 ? -20.203 -3.787 6.352 1 95.5 125 LEU B C 1
ATOM 2902 O O . LEU B 1 125 ? -19.938 -2.633 6.691 1 95.5 125 LEU B O 1
ATOM 2906 N N . GLU B 1 126 ? -19.703 -4.359 5.285 1 97.12 126 GLU B N 1
ATOM 2907 C CA . GLU B 1 126 ? -18.734 -3.66 4.441 1 97.12 126 GLU B CA 1
ATOM 2908 C C . GLU B 1 126 ? -19.375 -2.471 3.734 1 97.12 126 GLU B C 1
ATOM 2910 O O . GLU B 1 126 ? -18.781 -1.399 3.635 1 97.12 126 GLU B O 1
ATOM 2915 N N . ALA B 1 127 ? -20.562 -2.664 3.289 1 97.44 127 ALA B N 1
ATOM 2916 C CA . ALA B 1 127 ? -21.266 -1.577 2.623 1 97.44 127 ALA B CA 1
ATOM 2917 C C . ALA B 1 127 ? -21.516 -0.411 3.58 1 97.44 127 ALA B C 1
ATOM 2919 O O . ALA B 1 127 ? -21.359 0.752 3.201 1 97.44 127 ALA B O 1
ATOM 2920 N N . LYS B 1 128 ? -21.875 -0.666 4.793 1 96.69 128 LYS B N 1
ATOM 2921 C CA . LYS B 1 128 ? -22.109 0.373 5.793 1 96.69 128 LYS B CA 1
ATOM 2922 C C . LYS B 1 128 ? -20.812 1.136 6.09 1 96.69 128 LYS B C 1
ATOM 2924 O O . LYS B 1 128 ? -20.844 2.354 6.273 1 96.69 128 LYS B O 1
ATOM 2929 N N . ALA B 1 129 ? -19.75 0.379 6.152 1 97.75 129 ALA B N 1
ATOM 2930 C CA . ALA B 1 129 ? -18.453 1.021 6.359 1 97.75 129 ALA B CA 1
ATOM 2931 C C . ALA B 1 129 ? -18.125 1.987 5.223 1 97.75 129 ALA B C 1
ATOM 2933 O O . ALA B 1 129 ? -17.766 3.141 5.465 1 97.75 129 ALA B O 1
ATOM 2934 N N . ILE B 1 130 ? -18.344 1.543 3.992 1 98.44 130 ILE B N 1
ATOM 2935 C CA . ILE B 1 130 ? -18.031 2.35 2.814 1 98.44 130 ILE B CA 1
ATOM 2936 C C . ILE B 1 130 ? -18.938 3.58 2.783 1 98.44 130 ILE B C 1
ATOM 2938 O O . ILE B 1 130 ? -18.469 4.688 2.494 1 98.44 130 ILE B O 1
ATOM 2942 N N . ASP B 1 131 ? -20.188 3.398 3.148 1 97.75 131 ASP B N 1
ATOM 2943 C CA . ASP B 1 131 ? -21.109 4.527 3.205 1 97.75 131 ASP B CA 1
ATOM 2944 C C . ASP B 1 131 ? -20.641 5.566 4.219 1 97.75 131 ASP B C 1
ATOM 2946 O O . ASP B 1 131 ? -20.688 6.77 3.951 1 97.75 131 ASP B O 1
ATOM 2950 N N . SER B 1 132 ? -20.266 5.117 5.328 1 97.75 132 SER B N 1
ATOM 2951 C CA . SER B 1 132 ? -19.75 6.035 6.34 1 97.75 132 SER B CA 1
ATOM 2952 C C . SER B 1 132 ? -18.516 6.785 5.832 1 97.75 132 SER B C 1
ATOM 2954 O O . SER B 1 132 ? -18.406 8 6.02 1 97.75 132 SER B O 1
ATOM 2956 N N . PHE B 1 133 ? -17.562 6.062 5.215 1 98.5 133 PHE B N 1
ATOM 2957 C CA . PHE B 1 133 ? -16.359 6.684 4.672 1 98.5 133 PHE B CA 1
ATOM 2958 C C . PHE B 1 133 ? -16.703 7.77 3.664 1 98.5 133 PHE B C 1
ATOM 2960 O O . PHE B 1 133 ? -16.219 8.898 3.76 1 98.5 133 PHE B O 1
ATOM 2967 N N . LEU B 1 134 ? -17.609 7.473 2.773 1 98.5 134 LEU B N 1
ATOM 2968 C CA . LEU B 1 134 ? -17.828 8.32 1.604 1 98.5 134 LEU B CA 1
ATOM 2969 C C . LEU B 1 134 ? -18.859 9.406 1.899 1 98.5 134 LEU B C 1
ATOM 2971 O O . LEU B 1 134 ? -18.688 10.555 1.502 1 98.5 134 LEU B O 1
ATOM 2975 N N . ASP B 1 135 ? -19.906 9.086 2.682 1 97.88 135 ASP B N 1
ATOM 2976 C CA . ASP B 1 135 ? -21.016 10.008 2.854 1 97.88 135 ASP B CA 1
ATOM 2977 C C . ASP B 1 135 ? -20.859 10.844 4.117 1 97.88 135 ASP B C 1
ATOM 2979 O O . ASP B 1 135 ? -21.516 11.875 4.277 1 97.88 135 ASP B O 1
ATOM 2983 N N . GLU B 1 136 ? -20.016 10.375 5.023 1 98.31 136 GLU B N 1
ATOM 2984 C CA . GLU B 1 136 ? -19.797 11.133 6.254 1 98.31 136 GLU B CA 1
ATOM 2985 C C . GLU B 1 136 ? -18.391 11.75 6.281 1 98.31 136 GLU B C 1
ATOM 2987 O O . GLU B 1 136 ? -18.266 12.977 6.309 1 98.31 136 GLU B O 1
ATOM 2992 N N . MET B 1 137 ? -17.391 10.984 6.039 1 98.5 137 MET B N 1
ATOM 2993 C CA . MET B 1 137 ? -16.016 11.484 6.148 1 98.5 137 MET B CA 1
ATOM 2994 C C . MET B 1 137 ? -15.648 12.328 4.934 1 98.5 137 MET B C 1
ATOM 2996 O O . MET B 1 137 ? -14.938 13.328 5.062 1 98.5 137 MET B O 1
ATOM 3000 N N . LEU B 1 138 ? -16.188 11.938 3.771 1 98.31 138 LEU B N 1
ATOM 3001 C CA . LEU B 1 138 ? -15.883 12.68 2.553 1 98.31 138 LEU B CA 1
ATOM 3002 C C . LEU B 1 138 ? -17.125 13.406 2.039 1 98.31 138 LEU B C 1
ATOM 3004 O O . LEU B 1 138 ? -17.312 13.531 0.827 1 98.31 138 LEU B O 1
ATOM 3008 N N . SER B 1 139 ? -17.953 13.969 2.916 1 95.75 139 SER B N 1
ATOM 3009 C CA . SER B 1 139 ? -19.266 14.508 2.584 1 95.75 139 SER B CA 1
ATOM 3010 C C . SER B 1 139 ? -19.156 15.875 1.931 1 95.75 139 SER B C 1
ATOM 3012 O O . SER B 1 139 ? -20.047 16.297 1.188 1 95.75 139 SER B O 1
ATOM 3014 N N . GLY B 1 140 ? -18.125 16.578 2.139 1 94 140 GLY B N 1
ATOM 3015 C CA . GLY B 1 140 ? -18.016 17.922 1.622 1 94 140 GLY B CA 1
ATOM 3016 C C . GLY B 1 140 ? -17.953 17.984 0.107 1 94 140 GLY B C 1
ATOM 3017 O O . GLY B 1 140 ? -17.484 17.047 -0.535 1 94 140 GLY B O 1
ATOM 3018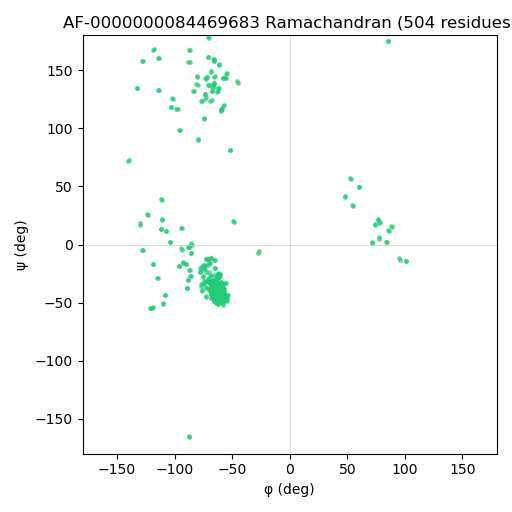 N N . ASP B 1 141 ? -18.266 19.125 -0.477 1 94.19 141 ASP B N 1
ATOM 3019 C CA . ASP B 1 141 ? -18.312 19.281 -1.926 1 94.19 141 ASP B CA 1
ATOM 3020 C C . ASP B 1 141 ? -16.938 19.141 -2.547 1 94.19 141 ASP B C 1
ATOM 3022 O O . ASP B 1 141 ? -16.797 18.688 -3.684 1 94.19 141 ASP B O 1
ATOM 3026 N N . GLY B 1 142 ? -15.992 19.531 -1.781 1 94.75 142 GLY B N 1
ATOM 3027 C CA . GLY B 1 142 ? -14.633 19.422 -2.279 1 94.75 142 GLY B CA 1
ATOM 3028 C C . GLY B 1 142 ? -14.195 17.984 -2.498 1 94.75 142 GLY B C 1
ATOM 3029 O O . GLY B 1 142 ? -13.211 17.719 -3.195 1 94.75 142 GLY B O 1
ATOM 3030 N N . ASN B 1 143 ? -14.969 17.062 -1.955 1 97.56 143 ASN B N 1
ATOM 3031 C CA . ASN B 1 143 ? -14.625 15.648 -2.045 1 97.56 143 ASN B CA 1
ATOM 3032 C C . ASN B 1 143 ? -15.539 14.906 -3.02 1 97.56 143 ASN B C 1
ATOM 3034 O O . ASN B 1 143 ? -15.531 13.68 -3.074 1 97.56 143 ASN B O 1
ATOM 3038 N N . ALA B 1 144 ? -16.297 15.617 -3.791 1 97.69 144 ALA B N 1
ATOM 3039 C CA . ALA B 1 144 ? -17.297 14.992 -4.664 1 97.69 144 ALA B CA 1
ATOM 3040 C C . ALA B 1 144 ? -16.641 14.031 -5.648 1 97.69 144 ALA B C 1
ATOM 3042 O O . ALA B 1 144 ? -17.125 12.914 -5.852 1 97.69 144 ALA B O 1
ATOM 3043 N N . GLN B 1 145 ? -15.555 14.461 -6.27 1 98.06 145 GLN B N 1
ATOM 3044 C CA . GLN B 1 145 ? -14.852 13.594 -7.219 1 98.06 145 GLN B CA 1
ATOM 3045 C C . GLN B 1 145 ? -14.32 12.344 -6.531 1 98.06 145 GLN B C 1
ATOM 3047 O O . GLN B 1 145 ? -14.422 11.242 -7.074 1 98.06 145 GLN B O 1
ATOM 3052 N N . ALA B 1 146 ? -13.766 12.508 -5.375 1 98.31 146 ALA B N 1
ATOM 3053 C CA . ALA B 1 146 ? -13.234 11.383 -4.609 1 98.31 146 ALA B CA 1
ATOM 3054 C C . ALA B 1 146 ? -14.328 10.391 -4.258 1 98.31 146 ALA B C 1
ATOM 3056 O O . ALA B 1 146 ? -14.164 9.18 -4.445 1 98.31 146 ALA B O 1
ATOM 3057 N N . ARG B 1 147 ? -15.438 10.875 -3.754 1 98.31 147 ARG B N 1
ATOM 3058 C CA . ARG B 1 147 ? -16.562 10.023 -3.379 1 98.31 147 ARG B CA 1
ATOM 3059 C C . ARG B 1 147 ? -17.031 9.18 -4.559 1 98.31 147 ARG B C 1
ATOM 3061 O O . ARG B 1 147 ? -17.219 7.969 -4.426 1 98.31 147 ARG B O 1
ATOM 3068 N N . ALA B 1 148 ? -17.172 9.836 -5.652 1 98.38 148 ALA B N 1
ATOM 3069 C CA . ALA B 1 148 ? -17.625 9.133 -6.855 1 98.38 148 ALA B CA 1
ATOM 3070 C C . ALA B 1 148 ? -16.609 8.086 -7.289 1 98.38 148 ALA B C 1
ATOM 3072 O O . ALA B 1 148 ? -16.984 6.969 -7.668 1 98.38 148 ALA B O 1
ATOM 3073 N N . ARG B 1 149 ? -15.359 8.438 -7.223 1 98.62 149 ARG B N 1
ATOM 3074 C CA . ARG B 1 149 ? -14.281 7.539 -7.621 1 98.62 149 ARG B CA 1
ATOM 3075 C C . ARG B 1 149 ? -14.25 6.293 -6.746 1 98.62 149 ARG B C 1
ATOM 3077 O O . ARG B 1 149 ? -14.273 5.168 -7.25 1 98.62 149 ARG B O 1
ATOM 3084 N N . PHE B 1 150 ? -14.258 6.512 -5.449 1 98.88 150 PHE B N 1
ATOM 3085 C CA . PHE B 1 150 ? -14.188 5.395 -4.516 1 98.88 150 PHE B CA 1
ATOM 3086 C C . PHE B 1 150 ? -15.414 4.496 -4.652 1 98.88 150 PHE B C 1
ATOM 3088 O O . PHE B 1 150 ? -15.289 3.271 -4.68 1 98.88 150 PHE B O 1
ATOM 3095 N N . ARG B 1 151 ? -16.531 5.082 -4.754 1 98.69 151 ARG B N 1
ATOM 3096 C CA . ARG B 1 151 ? -17.766 4.312 -4.848 1 98.69 151 ARG B CA 1
ATOM 3097 C C . ARG B 1 151 ? -17.797 3.471 -6.121 1 98.69 151 ARG B C 1
ATOM 3099 O O . ARG B 1 151 ? -18.094 2.275 -6.074 1 98.69 151 ARG B O 1
ATOM 3106 N N . ALA B 1 152 ? -17.469 4.086 -7.207 1 98.81 152 ALA B N 1
ATOM 3107 C CA . ALA B 1 152 ? -17.484 3.387 -8.492 1 98.81 152 ALA B CA 1
ATOM 3108 C C . ALA B 1 152 ? -16.516 2.203 -8.484 1 98.81 152 ALA B C 1
ATOM 3110 O O . ALA B 1 152 ? -16.859 1.116 -8.953 1 98.81 152 ALA B O 1
ATOM 3111 N N . LEU B 1 153 ? -15.375 2.412 -7.977 1 98.88 153 LEU B N 1
ATOM 3112 C CA . LEU B 1 153 ? -14.359 1.367 -7.949 1 98.88 153 LEU B CA 1
ATOM 3113 C C . LEU B 1 153 ? -14.781 0.222 -7.035 1 98.88 153 LEU B C 1
ATOM 3115 O O . LEU B 1 153 ? -14.664 -0.949 -7.402 1 98.88 153 LEU B O 1
ATOM 3119 N N . TRP B 1 154 ? -15.281 0.56 -5.863 1 98.75 154 TRP B N 1
ATOM 3120 C CA . TRP B 1 154 ? -15.68 -0.466 -4.906 1 98.75 154 TRP B CA 1
ATOM 3121 C C . TRP B 1 154 ? -16.844 -1.296 -5.453 1 98.75 154 TRP B C 1
ATOM 3123 O O . TRP B 1 154 ? -16.812 -2.527 -5.395 1 98.75 154 TRP B O 1
ATOM 3133 N N . GLU B 1 155 ? -17.812 -0.664 -6.016 1 98.5 155 GLU B N 1
ATOM 3134 C CA . GLU B 1 155 ? -18.969 -1.351 -6.574 1 98.5 155 GLU B CA 1
ATOM 3135 C C . GLU B 1 155 ? -18.578 -2.219 -7.766 1 98.5 155 GLU B C 1
ATOM 3137 O O . GLU B 1 155 ? -19.078 -3.334 -7.922 1 98.5 155 GLU B O 1
ATOM 3142 N N . GLU B 1 156 ? -17.734 -1.693 -8.578 1 98.81 156 GLU B N 1
ATOM 3143 C CA . GLU B 1 156 ? -17.266 -2.455 -9.734 1 98.81 156 GLU B CA 1
ATOM 3144 C C . GLU B 1 156 ? -16.531 -3.725 -9.289 1 98.81 156 GLU B C 1
ATOM 3146 O O . GLU B 1 156 ? -16.75 -4.793 -9.867 1 98.81 156 GLU B O 1
ATOM 3151 N N . TYR B 1 157 ? -15.734 -3.619 -8.289 1 98.81 157 TYR B N 1
ATOM 3152 C CA . TYR B 1 157 ? -15.023 -4.793 -7.789 1 98.81 157 TYR B CA 1
ATOM 3153 C C . TYR B 1 157 ? -16 -5.828 -7.246 1 98.81 157 TYR B C 1
ATOM 3155 O O . TYR B 1 157 ? -15.883 -7.02 -7.539 1 98.81 157 TYR B O 1
ATOM 3163 N N . GLU B 1 158 ? -16.922 -5.355 -6.449 1 97.38 158 GLU B N 1
ATOM 3164 C CA . GLU B 1 158 ? -17.891 -6.254 -5.828 1 97.38 158 GLU B CA 1
ATOM 3165 C C . GLU B 1 158 ? -18.734 -6.969 -6.879 1 97.38 158 GLU B C 1
ATOM 3167 O O . GLU B 1 158 ? -19.062 -8.148 -6.723 1 97.38 158 GLU B O 1
ATOM 3172 N N . ALA B 1 159 ? -19.031 -6.246 -7.918 1 97.5 159 ALA B N 1
ATOM 3173 C CA . ALA B 1 159 ? -19.859 -6.824 -8.969 1 97.5 159 ALA B CA 1
ATOM 3174 C C . ALA B 1 159 ? -19.078 -7.859 -9.773 1 97.5 159 ALA B C 1
ATOM 3176 O O . ALA B 1 159 ? -19.656 -8.812 -10.305 1 97.5 159 ALA B O 1
ATOM 3177 N N . ARG B 1 160 ? -17.859 -7.664 -10.023 1 97.69 160 ARG B N 1
ATOM 3178 C CA . ARG B 1 160 ? -16.953 -8.578 -10.711 1 97.69 160 ARG B CA 1
ATOM 3179 C C . ARG B 1 160 ? -17.438 -8.875 -12.125 1 97.69 160 ARG B C 1
ATOM 3181 O O . ARG B 1 160 ? -17.453 -10.031 -12.547 1 97.69 160 ARG B O 1
ATOM 3188 N N . GLU B 1 161 ? -17.75 -7.855 -12.852 1 98.12 161 GLU B N 1
ATOM 3189 C CA . GLU B 1 161 ? -18.328 -8.062 -14.172 1 98.12 161 GLU B CA 1
ATOM 3190 C C . GLU B 1 161 ? -17.406 -7.555 -15.273 1 98.12 161 GLU B C 1
ATOM 3192 O O . GLU B 1 161 ? -17.453 -8.047 -16.406 1 98.12 161 GLU B O 1
ATOM 3197 N N . THR B 1 162 ? -16.578 -6.555 -15.016 1 98.56 162 THR B N 1
ATOM 3198 C CA . THR B 1 162 ? -15.719 -5.965 -16.031 1 98.56 162 THR B CA 1
ATOM 3199 C C . THR B 1 162 ? -14.391 -6.719 -16.109 1 98.56 162 THR B C 1
ATOM 3201 O O . THR B 1 162 ? -13.992 -7.391 -15.156 1 98.56 162 THR B O 1
ATOM 3204 N N . PRO B 1 163 ? -13.695 -6.645 -17.25 1 98.56 163 PRO B N 1
ATOM 3205 C CA . PRO B 1 163 ? -12.367 -7.242 -17.328 1 98.56 163 PRO B CA 1
ATOM 3206 C C . PRO B 1 163 ? -11.414 -6.723 -16.25 1 98.56 163 PRO B C 1
ATOM 3208 O O . PRO B 1 163 ? -10.586 -7.473 -15.742 1 98.56 163 PRO B O 1
ATOM 3211 N N . GLU B 1 164 ? -11.609 -5.465 -15.914 1 98.88 164 GLU B N 1
ATOM 3212 C CA . GLU B 1 164 ? -10.766 -4.859 -14.883 1 98.88 164 GLU B CA 1
ATOM 3213 C C . GLU B 1 164 ? -11.008 -5.508 -13.523 1 98.88 164 GLU B C 1
ATOM 3215 O O . GLU B 1 164 ? -10.062 -5.879 -12.828 1 98.88 164 GLU B O 1
ATOM 3220 N N . SER B 1 165 ? -12.266 -5.637 -13.164 1 98.88 165 SER B N 1
ATOM 3221 C CA . SER B 1 165 ? -12.57 -6.211 -11.852 1 98.88 165 SER B CA 1
ATOM 3222 C C . SER B 1 165 ? -12.188 -7.684 -11.797 1 98.88 165 SER B C 1
ATOM 3224 O O . SER B 1 165 ? -11.781 -8.18 -10.75 1 98.88 165 SER B O 1
ATOM 3226 N N . LYS B 1 166 ? -12.25 -8.406 -12.867 1 98.75 166 LYS B N 1
ATOM 3227 C CA . LYS B 1 166 ? -11.812 -9.797 -12.93 1 98.75 166 LYS B CA 1
ATOM 3228 C C . LYS B 1 166 ? -10.297 -9.906 -12.781 1 98.75 166 LYS B C 1
ATOM 3230 O O . LYS B 1 166 ? -9.797 -10.789 -12.086 1 98.75 166 LYS B O 1
ATOM 3235 N N . LEU B 1 167 ? -9.641 -9.016 -13.445 1 98.88 167 LEU B N 1
ATOM 3236 C CA . LEU B 1 167 ? -8.188 -8.992 -13.305 1 98.88 167 LEU B CA 1
ATOM 3237 C C . LEU B 1 167 ? -7.781 -8.734 -11.859 1 98.88 167 LEU B C 1
ATOM 3239 O O . LEU B 1 167 ? -6.883 -9.398 -11.336 1 98.88 167 LEU B O 1
ATOM 3243 N N . VAL B 1 168 ? -8.414 -7.734 -11.242 1 98.94 168 VAL B N 1
ATOM 3244 C CA . VAL B 1 168 ? -8.055 -7.383 -9.875 1 98.94 168 VAL B CA 1
ATOM 3245 C C . VAL B 1 168 ? -8.297 -8.57 -8.945 1 98.94 168 VAL B C 1
ATOM 3247 O O . VAL B 1 168 ? -7.516 -8.828 -8.031 1 98.94 168 VAL B O 1
ATOM 3250 N N . LYS B 1 169 ? -9.32 -9.32 -9.18 1 98.88 169 LYS B N 1
ATOM 3251 C CA . LYS B 1 169 ? -9.562 -10.523 -8.391 1 98.88 169 LYS B CA 1
ATOM 3252 C C . LYS B 1 169 ? -8.469 -11.562 -8.625 1 98.88 169 LYS B C 1
ATOM 3254 O O . LYS B 1 169 ? -8.031 -12.234 -7.691 1 98.88 169 LYS B O 1
ATOM 3259 N N . ASP B 1 170 ? -8.047 -11.758 -9.883 1 98.81 170 ASP B N 1
ATOM 3260 C CA . ASP B 1 170 ? -6.922 -12.633 -10.188 1 98.81 170 ASP B CA 1
ATOM 3261 C C . ASP B 1 170 ? -5.672 -12.211 -9.43 1 98.81 170 ASP B C 1
ATOM 3263 O O . ASP B 1 170 ? -4.945 -13.047 -8.891 1 98.81 170 ASP B O 1
ATOM 3267 N N . LEU B 1 171 ? -5.461 -10.93 -9.438 1 98.94 171 LEU B N 1
ATOM 3268 C CA . LEU B 1 171 ? -4.305 -10.383 -8.727 1 98.94 171 LEU B CA 1
ATOM 3269 C C . LEU B 1 171 ? -4.398 -10.672 -7.234 1 98.94 171 LEU B C 1
ATOM 3271 O O . LEU B 1 171 ? -3.393 -11 -6.602 1 98.94 171 LEU B O 1
ATOM 3275 N N . ASP B 1 172 ? -5.551 -10.523 -6.672 1 98.81 172 ASP B N 1
ATOM 3276 C CA . ASP B 1 172 ? -5.785 -10.836 -5.266 1 98.81 172 ASP B CA 1
ATOM 3277 C C . ASP B 1 172 ? -5.426 -12.281 -4.953 1 98.81 172 ASP B C 1
ATOM 3279 O O . ASP B 1 172 ? -4.742 -12.562 -3.965 1 98.81 172 ASP B O 1
ATOM 3283 N N . ARG B 1 173 ? -5.812 -13.18 -5.801 1 98.69 173 ARG B N 1
ATOM 3284 C CA . ARG B 1 173 ? -5.559 -14.609 -5.637 1 98.69 173 ARG B CA 1
ATOM 3285 C C . ARG B 1 173 ? -4.07 -14.922 -5.766 1 98.69 173 ARG B C 1
ATOM 3287 O O . ARG B 1 173 ? -3.512 -15.656 -4.949 1 98.69 173 ARG B O 1
ATOM 3294 N N . LEU B 1 174 ? -3.484 -14.359 -6.75 1 98.88 174 LEU B N 1
ATOM 3295 C CA . LEU B 1 174 ? -2.068 -14.633 -6.961 1 98.88 174 LEU B CA 1
ATOM 3296 C C . LEU B 1 174 ? -1.226 -14.055 -5.832 1 98.88 174 LEU B C 1
ATOM 3298 O O . LEU B 1 174 ? -0.264 -14.68 -5.383 1 98.88 174 LEU B O 1
ATOM 3302 N N . GLU B 1 175 ? -1.576 -12.812 -5.453 1 98.88 175 GLU B N 1
ATOM 3303 C CA . GLU B 1 175 ? -0.828 -12.18 -4.371 1 98.88 175 GLU B CA 1
ATOM 3304 C C . GLU B 1 175 ? -0.878 -13.016 -3.098 1 98.88 175 GLU B C 1
ATOM 3306 O O . GLU B 1 175 ? 0.122 -13.141 -2.389 1 98.88 175 GLU B O 1
ATOM 3311 N N . LEU B 1 176 ? -1.979 -13.586 -2.812 1 98.56 176 LEU B N 1
ATOM 3312 C CA . LEU B 1 176 ? -2.139 -14.477 -1.669 1 98.56 176 LEU B CA 1
ATOM 3313 C C . LEU B 1 176 ? -1.201 -15.672 -1.776 1 98.56 176 LEU B C 1
ATOM 3315 O O . LEU B 1 176 ? -0.503 -16 -0.816 1 98.56 176 LEU B O 1
ATOM 3319 N N . ALA B 1 177 ? -1.184 -16.328 -2.891 1 98.69 177 ALA B N 1
ATOM 3320 C CA . ALA B 1 177 ? -0.331 -17.5 -3.115 1 98.69 177 ALA B CA 1
ATOM 3321 C C . ALA B 1 177 ? 1.146 -17.109 -3.041 1 98.69 177 ALA B C 1
ATOM 3323 O O . ALA B 1 177 ? 1.949 -17.844 -2.447 1 98.69 177 ALA B O 1
ATOM 3324 N N . LEU B 1 178 ? 1.439 -15.992 -3.66 1 98.88 178 LEU B N 1
ATOM 3325 C CA . LEU B 1 178 ? 2.809 -15.484 -3.666 1 98.88 178 LEU B CA 1
ATOM 3326 C C . LEU B 1 178 ? 3.312 -15.266 -2.244 1 98.88 178 LEU B C 1
ATOM 3328 O O . LEU B 1 178 ? 4.398 -15.734 -1.888 1 98.88 178 LEU B O 1
ATOM 3332 N N . GLN B 1 179 ? 2.535 -14.594 -1.433 1 98.88 179 GLN B N 1
ATOM 3333 C CA . GLN B 1 179 ? 2.893 -14.359 -0.037 1 98.88 179 GLN B CA 1
ATOM 3334 C C . GLN B 1 179 ? 3.006 -15.68 0.728 1 98.88 179 GLN B C 1
ATOM 3336 O O . GLN B 1 179 ? 3.861 -15.82 1.604 1 98.88 179 GLN B O 1
ATOM 3341 N N . GLY B 1 180 ? 2.156 -16.594 0.376 1 98.75 180 GLY B N 1
ATOM 3342 C CA . GLY B 1 180 ? 2.23 -17.922 0.991 1 98.75 180 GLY B CA 1
ATOM 3343 C C . GLY B 1 180 ? 3.564 -18.609 0.769 1 98.75 180 GLY B C 1
ATOM 3344 O O . GLY B 1 180 ? 4.184 -19.094 1.717 1 98.75 180 GLY B O 1
ATOM 3345 N N . VAL B 1 181 ? 4.027 -18.641 -0.438 1 98.75 181 VAL B N 1
ATOM 3346 C CA . VAL B 1 181 ? 5.305 -19.266 -0.762 1 98.75 181 VAL B CA 1
ATOM 3347 C C . VAL B 1 181 ? 6.43 -18.562 -0.005 1 98.75 181 VAL B C 1
ATOM 3349 O O . VAL B 1 181 ? 7.355 -19.219 0.49 1 98.75 181 VAL B O 1
ATOM 3352 N N . GLU B 1 182 ? 6.316 -17.266 0.091 1 98.81 182 GLU B N 1
ATOM 3353 C CA . GLU B 1 182 ? 7.336 -16.484 0.789 1 98.81 182 GLU B CA 1
ATOM 3354 C C . GLU B 1 182 ? 7.367 -16.828 2.275 1 98.81 182 GLU B C 1
ATOM 3356 O O . GLU B 1 182 ? 8.445 -16.922 2.873 1 98.81 182 GLU B O 1
ATOM 3361 N N . TYR B 1 183 ? 6.219 -17.031 2.869 1 98.75 183 TYR B N 1
ATOM 3362 C CA . TYR B 1 183 ? 6.18 -17.422 4.273 1 98.75 183 TYR B CA 1
ATOM 3363 C C . TYR B 1 183 ? 6.688 -18.859 4.445 1 98.75 183 TYR B C 1
ATOM 3365 O O . TYR B 1 183 ? 7.348 -19.172 5.441 1 98.75 183 TYR B O 1
ATOM 3373 N N . GLU B 1 184 ? 6.328 -19.75 3.512 1 98.56 184 GLU B N 1
ATOM 3374 C CA . GLU B 1 184 ? 6.898 -21.078 3.553 1 98.56 184 GLU B CA 1
ATOM 3375 C C . GLU B 1 184 ? 8.422 -21.047 3.504 1 98.56 184 GLU B C 1
ATOM 3377 O O . GLU B 1 184 ? 9.094 -21.766 4.246 1 98.56 184 GLU B O 1
ATOM 3382 N N . ARG B 1 185 ? 8.906 -20.219 2.723 1 98.31 185 ARG B N 1
ATOM 3383 C CA . ARG B 1 185 ? 10.344 -20.109 2.518 1 98.31 185 ARG B CA 1
ATOM 3384 C C . ARG B 1 185 ? 11.023 -19.469 3.719 1 98.31 185 ARG B C 1
ATOM 3386 O O . ARG B 1 185 ? 12.008 -19.984 4.238 1 98.31 185 ARG B O 1
ATOM 3393 N N . SER B 1 186 ? 10.469 -18.406 4.234 1 98.06 186 SER B N 1
ATOM 3394 C CA . SER B 1 186 ? 11.172 -17.594 5.223 1 98.06 186 SER B CA 1
ATOM 3395 C C . SER B 1 186 ? 10.969 -18.125 6.633 1 98.06 186 SER B C 1
ATOM 3397 O O . SER B 1 186 ? 11.828 -17.953 7.5 1 98.06 186 SER B O 1
ATOM 3399 N N . GLN B 1 187 ? 9.836 -18.812 6.844 1 97.88 187 GLN B N 1
ATOM 3400 C CA . GLN B 1 187 ? 9.531 -19.156 8.234 1 97.88 187 GLN B CA 1
ATOM 3401 C C . GLN B 1 187 ? 9.258 -20.656 8.383 1 97.88 187 GLN B C 1
ATOM 3403 O O . GLN B 1 187 ? 8.969 -21.125 9.484 1 97.88 187 GLN B O 1
ATOM 3408 N N . GLY B 1 188 ? 9.242 -21.312 7.305 1 96.75 188 GLY B N 1
ATOM 3409 C CA . GLY B 1 188 ? 9.086 -22.766 7.355 1 96.75 188 GLY B CA 1
ATOM 3410 C C . GLY B 1 188 ? 7.66 -23.203 7.637 1 96.75 188 GLY B C 1
ATOM 3411 O O . GLY B 1 188 ? 7.43 -24.297 8.133 1 96.75 188 GLY B O 1
ATOM 3412 N N . ILE B 1 189 ? 6.75 -22.359 7.367 1 96.62 189 ILE B N 1
ATOM 3413 C CA . ILE B 1 189 ? 5.348 -22.719 7.559 1 96.62 189 ILE B CA 1
ATOM 3414 C C . ILE B 1 189 ? 4.949 -23.797 6.562 1 96.62 189 ILE B C 1
ATOM 3416 O O . ILE B 1 189 ? 5.27 -23.703 5.375 1 96.62 189 ILE B O 1
ATOM 3420 N N . ASP B 1 190 ? 4.238 -24.812 7.016 1 96.38 190 ASP B N 1
ATOM 3421 C CA . ASP B 1 190 ? 3.951 -25.922 6.125 1 96.38 190 ASP B CA 1
ATOM 3422 C C . ASP B 1 190 ? 2.461 -26.266 6.129 1 96.38 190 ASP B C 1
ATOM 3424 O O . ASP B 1 190 ? 2.064 -27.359 5.719 1 96.38 190 ASP B O 1
ATOM 3428 N N . THR B 1 191 ? 1.631 -25.375 6.57 1 96.12 191 THR B N 1
ATOM 3429 C CA . THR B 1 191 ? 0.199 -25.625 6.707 1 96.12 191 THR B CA 1
ATOM 3430 C C . THR B 1 191 ? -0.592 -24.797 5.703 1 96.12 191 THR B C 1
ATOM 3432 O O . THR B 1 191 ? -1.813 -24.672 5.816 1 96.12 191 THR B O 1
ATOM 3435 N N . LEU B 1 192 ? 0.049 -24.203 4.707 1 97.25 192 LEU B N 1
ATOM 3436 C CA . LEU B 1 192 ? -0.605 -23.172 3.904 1 97.25 192 LEU B CA 1
ATOM 3437 C C . LEU B 1 192 ? -1.229 -23.781 2.65 1 97.25 192 LEU B C 1
ATOM 3439 O O . LEU B 1 192 ? -1.658 -23.047 1.752 1 97.25 192 LEU B O 1
ATOM 3443 N N . HIS B 1 193 ? -1.396 -25.062 2.496 1 96.31 193 HIS B N 1
ATOM 3444 C CA . HIS B 1 193 ? -1.893 -25.75 1.311 1 96.31 193 HIS B CA 1
ATOM 3445 C C . HIS B 1 193 ? -3.279 -25.25 0.922 1 96.31 193 HIS B C 1
ATOM 3447 O O . HIS B 1 193 ? -3.555 -25.031 -0.258 1 96.31 193 HIS B O 1
ATOM 3453 N N . PRO B 1 194 ? -4.152 -25.016 1.904 1 94.75 194 PRO B N 1
ATOM 3454 C CA . PRO B 1 194 ? -5.5 -24.578 1.533 1 94.75 194 PRO B CA 1
ATOM 3455 C C . PRO B 1 194 ? -5.512 -23.234 0.813 1 94.75 194 PRO B C 1
ATOM 3457 O O . PRO B 1 194 ? -6.391 -22.969 -0.012 1 94.75 194 PRO B O 1
ATOM 3460 N N . PHE B 1 195 ? -4.555 -22.359 1.047 1 96.69 195 PHE B N 1
ATOM 3461 C CA . PHE B 1 195 ? -4.488 -21.047 0.406 1 96.69 195 PHE B CA 1
ATOM 3462 C C . PHE B 1 195 ? -4.199 -21.188 -1.083 1 96.69 195 PHE B C 1
ATOM 3464 O O . PHE B 1 195 ? -4.707 -20.406 -1.895 1 96.69 195 PHE B O 1
ATOM 3471 N N . PHE B 1 196 ? -3.443 -22.156 -1.441 1 97.94 196 PHE B N 1
ATOM 3472 C CA . PHE B 1 196 ? -3.146 -22.406 -2.846 1 97.94 196 PHE B CA 1
ATOM 3473 C C . PHE B 1 196 ? -4.336 -23.062 -3.545 1 97.94 196 PHE B C 1
ATOM 3475 O O . PHE B 1 196 ? -4.66 -22.703 -4.68 1 97.94 196 PHE B O 1
ATOM 3482 N N . GLY B 1 197 ? -4.988 -23.969 -2.846 1 96 197 GLY B N 1
ATOM 3483 C CA . GLY B 1 197 ? -6.148 -24.641 -3.404 1 96 197 GLY B CA 1
ATOM 3484 C C . GLY B 1 197 ? -7.312 -23.703 -3.676 1 96 197 GLY B C 1
ATOM 3485 O O . GLY B 1 197 ? -8.102 -23.938 -4.594 1 96 197 GLY B O 1
ATOM 3486 N N . SER B 1 198 ? -7.414 -22.656 -2.902 1 94.06 198 SER B N 1
ATOM 3487 C CA . SER B 1 198 ? -8.547 -21.75 -3.031 1 94.06 198 SER B CA 1
ATOM 3488 C C . SER B 1 198 ? -8.219 -20.578 -3.949 1 94.06 198 SER B C 1
ATOM 3490 O O . SER B 1 198 ? -9.078 -19.75 -4.246 1 94.06 198 SER B O 1
ATOM 3492 N N . SER B 1 199 ? -7.02 -20.453 -4.449 1 97.44 199 SER B N 1
ATOM 3493 C CA . SER B 1 199 ? -6.621 -19.297 -5.246 1 97.44 199 SER B CA 1
ATOM 3494 C C . SER B 1 199 ? -6.156 -19.719 -6.637 1 97.44 199 SER B C 1
ATOM 3496 O O . SER B 1 199 ? -6.828 -19.438 -7.633 1 97.44 199 SER B O 1
ATOM 3498 N N . ILE B 1 200 ? -5.234 -20.594 -6.754 1 98.31 200 ILE B N 1
ATOM 3499 C CA . ILE B 1 200 ? -4.457 -20.906 -7.949 1 98.31 200 ILE B CA 1
ATOM 3500 C C . ILE B 1 200 ? -5.375 -21.484 -9.023 1 98.31 200 ILE B C 1
ATOM 3502 O O . ILE B 1 200 ? -5.312 -21.078 -10.188 1 98.31 200 ILE B O 1
ATOM 3506 N N . PRO B 1 201 ? -6.32 -22.406 -8.711 1 98.25 201 PRO B N 1
ATOM 3507 C CA . PRO B 1 201 ? -7.152 -23 -9.75 1 98.25 201 PRO B CA 1
ATOM 3508 C C . PRO B 1 201 ? -8.125 -22.016 -10.383 1 98.25 201 PRO B C 1
ATOM 3510 O O . PRO B 1 201 ? -8.703 -22.281 -11.438 1 98.25 201 PRO B O 1
ATOM 3513 N N . HIS B 1 202 ? -8.273 -20.844 -9.781 1 98.12 202 HIS B N 1
ATOM 3514 C CA . HIS B 1 202 ? -9.312 -19.906 -10.219 1 98.12 202 HIS B CA 1
ATOM 3515 C C . HIS B 1 202 ? -8.719 -18.766 -11.031 1 98.12 202 HIS B C 1
ATOM 3517 O O . HIS B 1 202 ? -9.445 -17.875 -11.477 1 98.12 202 HIS B O 1
ATOM 3523 N N . LEU B 1 203 ? -7.418 -18.797 -11.266 1 98.62 203 LEU B N 1
ATOM 3524 C CA . LEU B 1 203 ? -6.781 -17.75 -12.07 1 98.62 203 LEU B CA 1
ATOM 3525 C C . LEU B 1 203 ? -7.285 -17.797 -13.508 1 98.62 203 LEU B C 1
ATOM 3527 O O . LEU B 1 203 ? -7.426 -18.875 -14.094 1 98.62 203 LEU B O 1
ATOM 3531 N N . GLU B 1 204 ? -7.516 -16.578 -14.039 1 97.94 204 GLU B N 1
ATOM 3532 C CA . GLU B 1 204 ? -8.125 -16.5 -15.367 1 97.94 204 GLU B CA 1
ATOM 3533 C C . GLU B 1 204 ? -7.207 -15.789 -16.359 1 97.94 204 GLU B C 1
ATOM 3535 O O . GLU B 1 204 ? -6.93 -16.312 -17.438 1 97.94 204 GLU B O 1
ATOM 3540 N N . HIS B 1 205 ? -6.762 -14.641 -16.078 1 97.81 205 HIS B N 1
ATOM 3541 C CA . HIS B 1 205 ? -6 -13.812 -17.016 1 97.81 205 HIS B CA 1
ATOM 3542 C C . HIS B 1 205 ? -4.699 -14.492 -17.406 1 97.81 205 HIS B C 1
ATOM 3544 O O . HIS B 1 205 ? -3.971 -15.008 -16.562 1 97.81 205 HIS B O 1
ATOM 3550 N N . PRO B 1 206 ? -4.344 -14.508 -18.656 1 96.88 206 PRO B N 1
ATOM 3551 C CA . PRO B 1 206 ? -3.184 -15.266 -19.141 1 96.88 206 PRO B CA 1
ATOM 3552 C C . PRO B 1 206 ? -1.879 -14.828 -18.484 1 96.88 206 PRO B C 1
ATOM 3554 O O . PRO B 1 206 ? -1.042 -15.664 -18.141 1 96.88 206 PRO B O 1
ATOM 3557 N N . SER B 1 207 ? -1.669 -13.547 -18.328 1 96.44 207 SER B N 1
ATOM 3558 C CA . SER B 1 207 ? -0.448 -13.07 -17.688 1 96.44 207 SER B CA 1
ATOM 3559 C C . SER B 1 207 ? -0.355 -13.555 -16.234 1 96.44 207 SER B C 1
ATOM 3561 O O . SER B 1 207 ? 0.717 -13.953 -15.781 1 96.44 207 SER B O 1
ATOM 3563 N N . ILE B 1 208 ? -1.481 -13.516 -15.547 1 98.38 208 ILE B N 1
ATOM 3564 C CA . ILE B 1 208 ? -1.503 -13.922 -14.148 1 98.38 208 ILE B CA 1
ATOM 3565 C C . ILE B 1 208 ? -1.275 -15.43 -14.047 1 98.38 208 ILE B C 1
ATOM 3567 O O . ILE B 1 208 ? -0.584 -15.898 -13.141 1 98.38 208 ILE B O 1
ATOM 3571 N N . ARG B 1 209 ? -1.81 -16.172 -14.961 1 98.19 209 ARG B N 1
ATOM 3572 C CA . ARG B 1 209 ? -1.601 -17.609 -14.984 1 98.19 209 ARG B CA 1
ATOM 3573 C C . ARG B 1 209 ? -0.129 -17.953 -15.195 1 98.19 209 ARG B C 1
ATOM 3575 O O . ARG B 1 209 ? 0.403 -18.875 -14.562 1 98.19 209 ARG B O 1
ATOM 3582 N N . LYS B 1 210 ? 0.484 -17.203 -16.062 1 97.44 210 LYS B N 1
ATOM 3583 C CA . LYS B 1 210 ? 1.906 -17.422 -16.312 1 97.44 210 LYS B CA 1
ATOM 3584 C C . LYS B 1 210 ? 2.719 -17.219 -15.031 1 97.44 210 LYS B C 1
ATOM 3586 O O . LYS B 1 210 ? 3.611 -18.016 -14.719 1 97.44 210 LYS B O 1
ATOM 3591 N N . TRP B 1 211 ? 2.422 -16.141 -14.305 1 98.19 211 TRP B N 1
ATOM 3592 C CA . TRP B 1 211 ? 3.09 -15.914 -13.031 1 98.19 211 TRP B CA 1
ATOM 3593 C C . TRP B 1 211 ? 2.777 -17.031 -12.039 1 98.19 211 TRP B C 1
ATOM 3595 O O . TRP B 1 211 ? 3.66 -17.484 -11.297 1 98.19 211 TRP B O 1
ATOM 3605 N N . GLY B 1 212 ? 1.513 -17.422 -12.07 1 98.62 212 GLY B N 1
ATOM 3606 C CA . GLY B 1 212 ? 1.101 -18.516 -11.188 1 98.62 212 GLY B CA 1
ATOM 3607 C C . GLY B 1 212 ? 1.839 -19.812 -11.461 1 98.62 212 GLY B C 1
ATOM 3608 O O . GLY B 1 212 ? 2.236 -20.516 -10.523 1 98.62 212 GLY B O 1
ATOM 3609 N N . GLU B 1 213 ? 1.997 -20.141 -12.703 1 98.31 213 GLU B N 1
ATOM 3610 C CA . GLU B 1 213 ? 2.715 -21.359 -13.086 1 98.31 213 GLU B CA 1
ATOM 3611 C C . GLU B 1 213 ? 4.16 -21.312 -12.594 1 98.31 213 GLU B C 1
ATOM 3613 O O . GLU B 1 213 ? 4.652 -22.281 -12.016 1 98.31 213 GLU B O 1
ATOM 3618 N N . ALA B 1 214 ? 4.785 -20.203 -12.82 1 98 214 ALA B N 1
ATOM 3619 C CA . ALA B 1 214 ? 6.16 -20.047 -12.344 1 98 214 ALA B CA 1
ATOM 3620 C C . ALA B 1 214 ? 6.23 -20.156 -10.82 1 98 214 ALA B C 1
ATOM 3622 O O . ALA B 1 214 ? 7.148 -20.781 -10.281 1 98 214 ALA B O 1
ATOM 3623 N N . LEU B 1 215 ? 5.289 -19.547 -10.156 1 98.62 215 LEU B N 1
ATOM 3624 C CA . LEU B 1 215 ? 5.242 -19.562 -8.695 1 98.62 215 LEU B CA 1
ATOM 3625 C C . LEU B 1 215 ? 5.074 -20.984 -8.18 1 98.62 215 LEU B C 1
ATOM 3627 O O . LEU B 1 215 ? 5.75 -21.391 -7.23 1 98.62 215 LEU B O 1
ATOM 3631 N N . MET B 1 216 ? 4.164 -21.703 -8.805 1 98.19 216 MET B N 1
ATOM 3632 C CA . MET B 1 216 ? 3.887 -23.062 -8.336 1 98.19 216 MET B CA 1
ATOM 3633 C C . MET B 1 216 ? 5.074 -23.969 -8.602 1 98.19 216 MET B C 1
ATOM 3635 O O . MET B 1 216 ? 5.336 -24.891 -7.828 1 98.19 216 MET B O 1
ATOM 3639 N N . GLU B 1 217 ? 5.805 -23.719 -9.664 1 97.69 217 GLU B N 1
ATOM 3640 C CA . GLU B 1 217 ? 7.051 -24.453 -9.898 1 97.69 217 GLU B CA 1
ATOM 3641 C C . GLU B 1 217 ? 8.078 -24.141 -8.812 1 97.69 217 GLU B C 1
ATOM 3643 O O . GLU B 1 217 ? 8.789 -25.031 -8.344 1 97.69 217 GLU B O 1
ATOM 3648 N N . GLU B 1 218 ? 8.156 -22.922 -8.5 1 97.88 218 GLU B N 1
ATOM 3649 C CA . GLU B 1 218 ? 9.047 -22.516 -7.422 1 97.88 218 GLU B CA 1
ATOM 3650 C C . GLU B 1 218 ? 8.672 -23.188 -6.105 1 97.88 218 GLU B C 1
ATOM 3652 O O . GLU B 1 218 ? 9.539 -23.656 -5.371 1 97.88 218 GLU B O 1
ATOM 3657 N N . ARG B 1 219 ? 7.402 -23.188 -5.812 1 98.12 219 ARG B N 1
ATOM 3658 C CA . ARG B 1 219 ? 6.938 -23.812 -4.578 1 98.12 219 ARG B CA 1
ATOM 3659 C C . ARG B 1 219 ? 7.27 -25.312 -4.57 1 98.12 219 ARG B C 1
ATOM 3661 O O . ARG B 1 219 ? 7.73 -25.844 -3.559 1 98.12 219 ARG B O 1
ATOM 3668 N N . LYS B 1 220 ? 7.016 -25.953 -5.676 1 97.31 220 LYS B N 1
ATOM 3669 C CA . LYS B 1 220 ? 7.348 -27.359 -5.812 1 97.31 220 LYS B CA 1
ATOM 3670 C C . LYS B 1 220 ? 8.828 -27.609 -5.516 1 97.31 220 LYS B C 1
ATOM 3672 O O . LYS B 1 220 ? 9.164 -28.516 -4.758 1 97.31 220 LYS B O 1
ATOM 3677 N N . ALA B 1 221 ? 9.68 -26.844 -6.078 1 97.81 221 ALA B N 1
ATOM 3678 C CA . ALA B 1 221 ? 11.117 -26.984 -5.863 1 97.81 221 ALA B CA 1
ATOM 3679 C C . ALA B 1 221 ? 11.469 -26.781 -4.391 1 97.81 221 ALA B C 1
ATOM 3681 O O . ALA B 1 221 ? 12.336 -27.484 -3.857 1 97.81 221 ALA B O 1
ATOM 3682 N N . LEU B 1 222 ? 10.805 -25.797 -3.752 1 97.88 222 LEU B N 1
ATOM 3683 C CA . LEU B 1 222 ? 11.031 -25.516 -2.338 1 97.88 222 LEU B CA 1
ATOM 3684 C C . LEU B 1 222 ? 10.719 -26.75 -1.489 1 97.88 222 LEU B C 1
ATOM 3686 O O . LEU B 1 222 ? 11.508 -27.125 -0.622 1 97.88 222 LEU B O 1
ATOM 3690 N N . TRP B 1 223 ? 9.664 -27.375 -1.773 1 97.94 223 TRP B N 1
ATOM 3691 C CA . TRP B 1 223 ? 9.242 -28.531 -0.992 1 97.94 223 TRP B CA 1
ATOM 3692 C C . TRP B 1 223 ? 10.094 -29.75 -1.322 1 97.94 223 TRP B C 1
ATOM 3694 O O . TRP B 1 223 ? 10.367 -30.578 -0.448 1 97.94 223 TRP B O 1
ATOM 3704 N N . GLU B 1 224 ? 10.531 -29.891 -2.559 1 97.56 224 GLU B N 1
ATOM 3705 C CA . GLU B 1 224 ? 11.438 -30.953 -2.949 1 97.56 224 GLU B CA 1
ATOM 3706 C C . GLU B 1 224 ? 12.781 -30.828 -2.238 1 97.56 224 GLU B C 1
ATOM 3708 O O . GLU B 1 224 ? 13.352 -31.828 -1.789 1 97.56 224 GLU B O 1
ATOM 3713 N N . GLU B 1 225 ? 13.211 -29.641 -2.16 1 97 225 GLU B N 1
ATOM 3714 C CA . GLU B 1 225 ? 14.469 -29.406 -1.454 1 97 225 GLU B CA 1
ATOM 3715 C C . GLU B 1 225 ? 14.367 -29.812 0.01 1 97 225 GLU B C 1
ATOM 3717 O O . GLU B 1 225 ? 15.359 -30.219 0.618 1 97 225 GLU B O 1
ATOM 3722 N N . ARG B 1 226 ? 13.148 -29.828 0.559 1 96.12 226 ARG B N 1
ATOM 3723 C CA . ARG B 1 226 ? 12.898 -30.219 1.944 1 96.12 226 ARG B CA 1
ATOM 3724 C C . ARG B 1 226 ? 12.688 -31.719 2.066 1 96.12 226 ARG B C 1
ATOM 3726 O O . ARG B 1 226 ? 12.484 -32.25 3.168 1 96.12 226 ARG B O 1
ATOM 3733 N N . GLY B 1 227 ? 12.711 -32.406 0.937 1 96.44 227 GLY B N 1
ATOM 3734 C CA . GLY B 1 227 ? 12.43 -33.812 0.931 1 96.44 227 GLY B CA 1
ATOM 3735 C C . GLY B 1 227 ? 10.961 -34.125 1.117 1 96.44 227 GLY B C 1
ATOM 3736 O O . GLY B 1 227 ? 10.609 -35.25 1.515 1 96.44 227 GLY B O 1
ATOM 3737 N N . ARG B 1 228 ? 10.117 -33.125 0.893 1 96.56 228 ARG B N 1
ATOM 3738 C CA . ARG B 1 228 ? 8.695 -33.281 1.156 1 96.56 228 ARG B CA 1
ATOM 3739 C C . ARG B 1 228 ? 7.867 -33 -0.09 1 96.56 228 ARG B C 1
ATOM 3741 O O . ARG B 1 228 ? 6.734 -32.531 0.01 1 96.56 228 ARG B O 1
ATOM 3748 N N . GLY B 1 229 ? 8.406 -33.156 -1.245 1 94.56 229 GLY B N 1
ATOM 3749 C CA . GLY B 1 229 ? 7.746 -32.906 -2.514 1 94.56 229 GLY B CA 1
ATOM 3750 C C . GLY B 1 229 ? 6.461 -33.688 -2.697 1 94.56 229 GLY B C 1
ATOM 3751 O O . GLY B 1 229 ? 5.453 -33.125 -3.158 1 94.56 229 GLY B O 1
ATOM 3752 N N . GLU B 1 230 ? 6.477 -34.938 -2.361 1 93.94 230 GLU B N 1
ATOM 3753 C CA . GLU B 1 230 ? 5.289 -35.781 -2.502 1 93.94 230 GLU B CA 1
ATOM 3754 C C . GLU B 1 230 ? 4.152 -35.281 -1.616 1 93.94 230 GLU B C 1
ATOM 3756 O O . GLU B 1 230 ? 2.984 -35.344 -2.008 1 93.94 230 GLU B O 1
ATOM 3761 N N . GLU B 1 231 ? 4.469 -34.906 -0.465 1 93.25 231 GLU B N 1
ATOM 3762 C CA . GLU B 1 231 ? 3.477 -34.344 0.445 1 93.25 231 GLU B CA 1
ATOM 3763 C C . GLU B 1 231 ? 2.809 -33.125 -0.158 1 93.25 231 GLU B C 1
ATOM 3765 O O . GLU B 1 231 ? 1.584 -32.969 -0.124 1 93.25 231 GLU B O 1
ATOM 3770 N N . GLU B 1 232 ? 3.646 -32.188 -0.609 1 93.5 232 GLU B N 1
ATOM 3771 C CA . GLU B 1 232 ? 3.137 -30.984 -1.226 1 93.5 232 GLU B CA 1
ATOM 3772 C C . GLU B 1 232 ? 2.182 -31.297 -2.371 1 93.5 232 GLU B C 1
ATOM 3774 O O . GLU B 1 232 ? 1.1 -30.719 -2.465 1 93.5 232 GLU B O 1
ATOM 3779 N N . GLN B 1 233 ? 2.473 -32.219 -3.203 1 92.5 233 GLN B N 1
ATOM 3780 C CA . GLN B 1 233 ? 1.636 -32.625 -4.332 1 92.5 233 GLN B CA 1
ATOM 3781 C C . GLN B 1 233 ? 0.327 -33.25 -3.857 1 92.5 233 GLN B C 1
ATOM 3783 O O . GLN B 1 233 ? -0.737 -32.969 -4.414 1 92.5 233 GLN B O 1
ATOM 3788 N N . ARG B 1 234 ? 0.438 -34.062 -2.922 1 93.19 234 ARG B N 1
ATOM 3789 C CA . ARG B 1 234 ? -0.756 -34.688 -2.371 1 93.19 234 ARG B CA 1
ATOM 3790 C C . ARG B 1 234 ? -1.709 -33.656 -1.791 1 93.19 234 ARG B C 1
ATOM 3792 O O . ARG B 1 234 ? -2.918 -33.719 -2.027 1 93.19 234 ARG B O 1
ATOM 3799 N N . GLU B 1 235 ? -1.125 -32.688 -1.096 1 92.81 235 GLU B N 1
ATOM 3800 C CA . GLU B 1 235 ? -1.938 -31.688 -0.396 1 92.81 235 GLU B CA 1
ATOM 3801 C C . GLU B 1 235 ? -2.564 -30.703 -1.375 1 92.81 235 GLU B C 1
ATOM 3803 O O . GLU B 1 235 ? -3.549 -30.031 -1.046 1 92.81 235 GLU B O 1
ATOM 3808 N N . LEU B 1 236 ? -2.043 -30.562 -2.537 1 92.75 236 LEU B N 1
ATOM 3809 C CA . LEU B 1 236 ? -2.619 -29.703 -3.561 1 92.75 236 LEU B CA 1
ATOM 3810 C C . LEU B 1 236 ? -3.871 -30.328 -4.164 1 92.75 236 LEU B C 1
ATOM 3812 O O . LEU B 1 236 ? -4.668 -29.641 -4.809 1 92.75 236 LEU B O 1
ATOM 3816 N N . ARG B 1 237 ? -4.027 -31.625 -3.973 1 89.38 237 ARG B N 1
ATOM 3817 C CA . ARG B 1 237 ? -5.207 -32.344 -4.43 1 89.38 237 ARG B CA 1
ATOM 3818 C C . ARG B 1 237 ? -5.535 -32 -5.879 1 89.38 237 ARG B C 1
ATOM 3820 O O . ARG B 1 237 ? -6.676 -31.672 -6.195 1 89.38 237 ARG B O 1
ATOM 3827 N N . GLY B 1 238 ? -4.523 -31.922 -6.688 1 85.62 238 GLY B N 1
ATOM 3828 C CA . GLY B 1 238 ? -4.711 -31.719 -8.117 1 85.62 238 GLY B CA 1
ATOM 3829 C C . GLY B 1 238 ? -4.902 -30.266 -8.492 1 85.62 238 GLY B C 1
ATOM 3830 O O . GLY B 1 238 ? -5.16 -29.953 -9.648 1 85.62 238 GLY B O 1
ATOM 3831 N N . ALA B 1 239 ? -4.832 -29.359 -7.539 1 89.31 239 ALA B N 1
ATOM 3832 C CA . ALA B 1 239 ? -4.953 -27.938 -7.848 1 89.31 239 ALA B CA 1
ATOM 3833 C C . ALA B 1 239 ? -3.891 -27.5 -8.852 1 89.31 239 ALA B C 1
ATOM 3835 O O . ALA B 1 239 ? -2.695 -27.703 -8.625 1 89.31 239 ALA B O 1
ATOM 3836 N N . ARG B 1 240 ? -4.395 -27.031 -9.961 1 94.5 240 ARG B N 1
ATOM 3837 C CA . ARG B 1 240 ? -3.543 -26.516 -11.023 1 94.5 240 ARG B CA 1
ATOM 3838 C C . ARG B 1 240 ? -3.98 -25.109 -11.445 1 94.5 240 ARG B C 1
ATOM 3840 O O . ARG B 1 240 ? -5.148 -24.75 -11.297 1 94.5 240 ARG B O 1
ATOM 3847 N N . VAL B 1 241 ? -3.076 -24.438 -12.016 1 98 241 VAL B N 1
ATOM 3848 C CA . VAL B 1 241 ? -3.32 -23.047 -12.414 1 98 241 VAL B CA 1
ATOM 3849 C C . VAL B 1 241 ? -4.492 -22.984 -13.391 1 98 241 VAL B C 1
ATOM 3851 O O . VAL B 1 241 ? -4.434 -23.578 -14.477 1 98 241 VAL B O 1
ATOM 3854 N N . GLY B 1 242 ? -5.57 -22.328 -12.945 1 97.44 242 GLY B N 1
ATOM 3855 C CA . GLY B 1 242 ? -6.699 -22.016 -13.812 1 97.44 242 GLY B CA 1
ATOM 3856 C C . GLY B 1 242 ? -7.605 -23.203 -14.055 1 97.44 242 GLY B C 1
ATOM 3857 O O . GLY B 1 242 ? -8.523 -23.141 -14.867 1 97.44 242 GLY B O 1
ATOM 3858 N N . ALA B 1 243 ? -7.418 -24.328 -13.422 1 95.56 243 ALA B N 1
ATOM 3859 C CA . ALA B 1 243 ? -8.156 -25.562 -13.695 1 95.56 243 ALA B CA 1
ATOM 3860 C C . ALA B 1 243 ? -9.648 -25.375 -13.43 1 95.56 243 ALA B C 1
ATOM 3862 O O . ALA B 1 243 ? -10.492 -25.828 -14.211 1 95.56 243 ALA B O 1
ATOM 3863 N N . ALA B 1 244 ? -9.992 -24.766 -12.32 1 94.69 244 ALA B N 1
ATOM 3864 C CA . ALA B 1 244 ? -11.391 -24.531 -11.977 1 94.69 244 ALA B CA 1
ATOM 3865 C C . ALA B 1 244 ? -12.055 -23.578 -12.977 1 94.69 244 ALA B C 1
ATOM 3867 O O . ALA B 1 244 ? -13.211 -23.781 -13.359 1 94.69 244 ALA B O 1
ATOM 3868 N N . THR B 1 245 ? -11.344 -22.562 -13.359 1 94.81 245 THR B N 1
ATOM 3869 C CA . THR B 1 245 ? -11.836 -21.609 -14.352 1 94.81 245 THR B CA 1
ATOM 3870 C C . THR B 1 245 ? -12.078 -22.312 -15.688 1 94.81 245 THR B C 1
ATOM 3872 O O . THR B 1 245 ? -13.109 -22.094 -16.328 1 94.81 245 THR B O 1
ATOM 3875 N N . ASP B 1 246 ? -11.18 -23.156 -16.109 1 94.75 246 ASP B N 1
ATOM 3876 C CA . ASP B 1 246 ? -11.312 -23.891 -17.375 1 94.75 246 ASP B CA 1
ATOM 3877 C C . ASP B 1 246 ? -12.508 -24.844 -17.328 1 94.75 246 ASP B C 1
ATOM 3879 O O . ASP B 1 246 ? -13.227 -24.984 -18.312 1 94.75 246 ASP B O 1
ATOM 3883 N N . ALA B 1 247 ? -12.656 -25.484 -16.219 1 92.69 247 ALA B N 1
ATOM 3884 C CA . ALA B 1 247 ? -13.781 -26.391 -16.062 1 92.69 247 ALA B CA 1
ATOM 3885 C C . ALA B 1 247 ? -15.109 -25.656 -16.172 1 92.69 247 ALA B C 1
ATOM 3887 O O . ALA B 1 247 ? -16.047 -26.156 -16.781 1 92.69 247 ALA B O 1
ATOM 3888 N N . LYS B 1 248 ? -15.227 -24.547 -15.602 1 91.06 248 LYS B N 1
ATOM 3889 C CA . LYS B 1 248 ? -16.438 -23.734 -15.656 1 91.06 248 LYS B CA 1
ATOM 3890 C C . LYS B 1 248 ? -16.75 -23.297 -17.094 1 91.06 248 LYS B C 1
ATOM 3892 O O . LYS B 1 248 ? -17.906 -23.266 -17.5 1 91.06 248 LYS B O 1
ATOM 3897 N N . LYS B 1 249 ? -15.742 -22.938 -17.844 1 89.62 249 LYS B N 1
ATOM 3898 C CA . LYS B 1 249 ? -15.906 -22.516 -19.234 1 89.62 249 LYS B CA 1
ATOM 3899 C C . LYS B 1 249 ? -16.406 -23.672 -20.109 1 89.62 249 LYS B C 1
ATOM 3901 O O . LYS B 1 249 ? -17.25 -23.484 -20.984 1 89.62 249 LYS B O 1
ATOM 3906 N N . ARG B 1 250 ? -15.828 -24.797 -19.844 1 90.25 250 ARG B N 1
ATOM 3907 C CA . ARG B 1 250 ? -16.25 -25.984 -20.594 1 90.25 250 ARG B CA 1
ATOM 3908 C C . ARG B 1 250 ? -17.703 -26.312 -20.312 1 90.25 250 ARG B C 1
ATOM 3910 O O . ARG B 1 250 ? -18.453 -26.672 -21.234 1 90.25 250 ARG B O 1
ATOM 3917 N N . ALA B 1 251 ? -18.078 -26.172 -19.109 1 91.25 251 ALA B N 1
ATOM 3918 C CA . ALA B 1 251 ? -19.438 -26.484 -18.703 1 91.25 251 ALA B CA 1
ATOM 3919 C C . ALA B 1 251 ? -20.438 -25.469 -19.266 1 91.25 251 ALA B C 1
ATOM 3921 O O . ALA B 1 251 ? -21.594 -25.812 -19.516 1 91.25 251 ALA B O 1
ATOM 3922 N N . SER B 1 252 ? -19.984 -24.312 -19.391 1 85.5 252 SER B N 1
ATOM 3923 C CA . SER B 1 252 ? -20.859 -23.266 -19.875 1 85.5 252 SER B CA 1
ATOM 3924 C C . SER B 1 252 ? -20.859 -23.188 -21.391 1 85.5 252 SER B C 1
ATOM 3926 O O . SER B 1 252 ? -21.625 -22.422 -21.984 1 85.5 252 SER B O 1
ATOM 3928 N N . GLY B 1 253 ? -20.047 -24.047 -22.062 1 75.12 253 GLY B N 1
ATOM 3929 C CA . GLY B 1 253 ? -19.984 -24.094 -23.516 1 75.12 253 GLY B CA 1
ATOM 3930 C C . GLY B 1 253 ? -19.156 -22.969 -24.109 1 75.12 253 GLY B C 1
ATOM 3931 O O . GLY B 1 253 ? -19.406 -22.547 -25.25 1 75.12 253 GLY B O 1
ATOM 3932 N N . LYS B 1 254 ? -18.391 -22.422 -23.359 1 60.38 254 LYS B N 1
ATOM 3933 C CA . LYS B 1 254 ? -17.562 -21.328 -23.875 1 60.38 254 LYS B CA 1
ATOM 3934 C C . LYS B 1 254 ? -16.109 -21.766 -24.016 1 60.38 254 LYS B C 1
ATOM 3936 O O . LYS B 1 254 ? -15.633 -22.641 -23.281 1 60.38 254 LYS B O 1
#

Foldseek 3Di:
DPPPVVVPVLDFLQQPAFAPRDGFHGQDAAPPDQVVLLVVLVVLVVLQQVFFAVVCVVLPQDPGGGNQRLLQVLLVVLVVDDADPVHHDPSVLLNVLSNQQCSLCSGRNHHDVVVVDDPVNVVVSSVSSLCSSQCGSNVDPVSVVVSVSNVVSNVCLVVCDDPSNVVSLLSSLLSQLLVVLVSCVPPVRDPCLVSLLVRFLQHDDPVSLVVSVVSVVVSLVVCVVVVRNVVSVVSNVPRHGNNVVVVVCVVVVD/DPVPVVPPVLDFLQQPAFAPRDGFHGQDAAPPDQVVLLVVLVVLVVLQQVFFAVVCVVLPQDPGGGNQRLLQVLLVVLVVDDADPVHHDPSVLLNVLSNQQCSLCSGRNHHDVVVVDDPVNVVVSSVSSLCSSQCGSNVDPVCVVVSVSNVVSNVCLVVCDDPSNVVSLLSSLLSQLLVVLVSCVPPVRDPCLVSLLVRFLQHDDPVSLVVSVVSVVVSLVVCVVVVRNVVSVVSNVPRHGNNVVVVVCVVVVD

Nearest PDB structures (foldseek):
  4l7e-assembly1_A  TM=9.571E-01  e=7.224E-11  Homo sapiens
  4dmb-assembly1_A  TM=9.637E-01  e=1.199E-10  Homo sapiens
  4l1j-assembly1_A  TM=9.612E-01  e=1.544E-10  Homo sapiens
  4l7w-assembly1_A-2  TM=9.625E-01  e=1.890E-10  Homo sapiens
  2cqz-assembly1_D  TM=8.337E-01  e=5.627E-07  Pyrococcus horikoshii OT3

Radius of gyration: 23.62 Å; Cα contacts (8 Å, |Δi|>4): 723; chains: 2; bounding box: 89×73×58 Å

Organism: NCBI:txid879819

Sequence (508 aa):
MPADVAQDALTSAAGARGAGGKVLGDLYKSTGNEAVDALAFLHMLERLKLEKRAGWVREGVKKPESVSDHMCRMAIMAMMVPSTAERPLDIPRCVMMALVHDLAEAYVGDFTPLENVPGHVKAELEAKAIDSFLDEMLSGDGNAQARARFRALWEEYEARETPESKLVKDLDRLELALQGVEYERSQGIDTLHPFFGSSIPHLEHPSIRKWGEALMEERKALWEERGRGEEEQRELRGARVGAATDAKKRASGKMPADVAQDALTSAAGARGAGGKVLGDLYKSTGNEAVDALAFLHMLERLKLEKRAGWVREGVKKPESVSDHMCRMAIMAMMVPSTAERPLDIPRCVMMALVHDLAEAYVGDFTPLENVPGHVKAELEAKAIDSFLDEMLSGDGNAQARARFRALWEEYEARETPESKLVKDLDRLELALQGVEYERSQGIDTLHPFFGSSIPHLEHPSIRKWGEALMEERKALWEERGRGEEEQRELRGARVGAATDAKKRASGK

Secondary structure (DSSP, 8-state):
-GGGHHHHTS--STT-B-GGGPBP-PPP---S-HHHHHHHHHHHHHHHHH-B-HHHHHTT-SSPPBHHHHHHHHHHHHTTSPP-SSS---HHHHHHHHHHTTTTHHHH----GGG---HHHHHHHHHHHHHIIIIIIT-SGGGHHHHHHHHHHHHHHHHT-SHHHHHHHHHHHHHHHHHHHHHHHHH-----HHHHHTTGGG--SHHHHHHHHHHHHHHHHHHHHTT-HHHHHHHHTT--TTHHHHHHHHHHT-/--TTHHHHTS--STT-B-GGGPBP-PPP---S-HHHHHHHHHHHHHHHHH-B-HHHHHTT-SSPPBHHHHHHHHHHHHTTSPP-SSS---HHHHHHHHHHTTTTHHHH----GGG---HHHHHHHHHHHHHIIIIIIT-SGGGHHHHHHHHHHHHHHHHT-SHHHHHHHHHHHHHHHHHHHHHHHHH-----HHHHHTTGGG--SHHHHHHHHHHHHHHHHHHHHTT-HHHHHHHHTT--TTHHHHHHHHHHT-

InterPro domains:
  IPR003607 HD/PDEase domain [SM00471] (63-186)
  IPR006674 HD domain [PF13023] (46-187)
  IPR039356 5'-deoxynucleotidase YfbR/HDDC2 [PTHR11845] (25-228)

pLDDT: mean 93.02, std 14.4, range [23.92, 98.94]